Protein AF-A0A812YM47-F1 (afdb_monomer_lite)

Radius of gyration: 34.19 Å; chains: 1; bounding box: 77×92×84 Å

Foldseek 3Di:
DQPPDPVLVVCLLVVQDPPDQQSSLLSLLVSLVLVLLLSVLLVVLLPDFPDPPVCVVVCVVPPDPCVRRVSVVCSVVVVVSLVVLLVVLLVLLVVLLVLCVVFQQQDPDDPVRPADSGDPVSLVVNCVSLVSSLVSLVVSLVVLCSRQLVVLLVVLVVVCVVVVHDDDSVVSSVVSVVVSCPPPVNVVSVVLSVLSVVCVVRVVSVSSNVSNCSVCVSDPVSVLLVCLLCVCVVVLVVLVVVLLVVLLVLLVVCVVPVVVFQPPQNPPHSVSVSVQLVVQCVVVPLCSVVVRGDDDDPPDPCVVVVVCSSVVSSCPNRVPSVVVSVVSSVVSVVVSVVVVVVSVVQVVQAASQQREGPVLQVVLCVVVVHPPRRVCCCVPFVPSVVVSVLSSVLVPDDLVPDDPVSNVVNVCVVVSGSVVGNHNDGPSNVVVVVVQPPVNVVVVVVVVVVVLVVVCVVVVDDPVVSCVVVPPDDD

Structure (mmCIF, N/CA/C/O backbone):
data_AF-A0A812YM47-F1
#
_entry.id   AF-A0A812YM47-F1
#
loop_
_atom_site.group_PDB
_atom_site.id
_atom_site.type_symbol
_atom_site.label_atom_id
_atom_site.label_alt_id
_atom_site.label_comp_id
_atom_site.label_asym_id
_atom_site.label_entity_id
_atom_site.label_seq_id
_atom_site.pdbx_PDB_ins_code
_atom_site.Cartn_x
_atom_site.Cartn_y
_atom_site.Cartn_z
_atom_site.occupancy
_atom_site.B_iso_or_equiv
_atom_site.auth_seq_id
_atom_site.auth_comp_id
_atom_site.auth_asym_id
_atom_site.auth_atom_id
_atom_site.pdbx_PDB_model_num
ATOM 1 N N . MET A 1 1 ? -12.894 -11.615 29.130 1.00 33.75 1 MET A N 1
ATOM 2 C CA . MET A 1 1 ? -11.695 -10.814 28.803 1.00 33.75 1 MET A CA 1
ATOM 3 C C . MET A 1 1 ? -11.495 -10.904 27.299 1.00 33.75 1 MET A C 1
ATOM 5 O O . MET A 1 1 ? -11.419 -12.009 26.775 1.00 33.75 1 MET A O 1
ATOM 9 N N . TRP A 1 2 ? -11.572 -9.778 26.599 1.00 43.03 2 TRP A N 1
ATOM 10 C CA . TRP A 1 2 ? -11.542 -9.725 25.139 1.00 43.03 2 TRP A CA 1
ATOM 11 C C . TRP A 1 2 ? -10.104 -9.729 24.642 1.00 43.03 2 TRP A C 1
ATOM 13 O O . TRP A 1 2 ? -9.325 -8.857 25.022 1.00 43.03 2 TRP A O 1
ATOM 23 N N . TYR A 1 3 ? -9.753 -10.699 23.804 1.00 49.94 3 TYR A N 1
ATOM 24 C CA . TYR A 1 3 ? -8.438 -10.777 23.177 1.00 49.94 3 TYR A CA 1
ATOM 25 C C . TYR A 1 3 ? -8.396 -9.840 21.965 1.00 49.94 3 TYR A C 1
ATOM 27 O O . TYR A 1 3 ? -8.427 -10.284 20.826 1.00 49.94 3 TYR A O 1
ATOM 35 N N . VAL A 1 4 ? -8.373 -8.526 22.200 1.00 58.44 4 VAL A N 1
ATOM 36 C CA . VAL A 1 4 ? -8.002 -7.562 21.151 1.00 58.44 4 VAL A CA 1
ATOM 37 C C . VAL A 1 4 ? -6.534 -7.213 21.358 1.00 58.44 4 VAL A C 1
ATOM 39 O O . VAL A 1 4 ? -6.182 -6.487 22.293 1.00 58.44 4 VAL A O 1
ATOM 42 N N . TYR A 1 5 ? -5.673 -7.784 20.516 1.00 62.41 5 TYR A N 1
ATOM 43 C CA . TYR A 1 5 ? -4.225 -7.592 20.581 1.00 62.41 5 TYR A CA 1
ATOM 44 C C . TYR A 1 5 ? -3.813 -6.142 20.303 1.00 62.41 5 TYR A C 1
ATOM 46 O O . TYR A 1 5 ? -4.533 -5.374 19.665 1.00 62.41 5 TYR A O 1
ATOM 54 N N . GLY A 1 6 ? -2.607 -5.782 20.755 1.00 64.94 6 GLY A N 1
ATOM 55 C CA . GLY A 1 6 ? -2.022 -4.458 20.524 1.00 64.94 6 GLY A CA 1
ATOM 56 C C . GLY A 1 6 ? -1.904 -4.091 19.042 1.00 64.94 6 GLY A C 1
ATOM 57 O O . GLY A 1 6 ? -2.090 -2.934 18.697 1.00 64.94 6 GLY A O 1
ATOM 58 N N . GLU A 1 7 ? -1.687 -5.068 18.160 1.00 67.25 7 GLU A N 1
ATOM 59 C CA . GLU A 1 7 ? -1.593 -4.838 16.712 1.00 67.25 7 GLU A CA 1
ATOM 60 C C . GLU A 1 7 ? -2.944 -4.439 16.093 1.00 67.25 7 GLU A C 1
ATOM 62 O O . GLU A 1 7 ? -3.002 -3.495 15.314 1.00 67.25 7 GLU A O 1
ATOM 67 N N . ALA A 1 8 ? -4.052 -5.062 16.514 1.00 74.56 8 ALA A N 1
ATOM 68 C CA . ALA A 1 8 ? -5.398 -4.666 16.087 1.00 74.56 8 ALA A CA 1
ATOM 69 C C . ALA A 1 8 ? -5.762 -3.258 16.587 1.00 74.56 8 ALA A C 1
ATOM 71 O O . ALA A 1 8 ? -6.348 -2.460 15.858 1.00 74.56 8 ALA A O 1
ATOM 72 N N . LYS A 1 9 ? -5.356 -2.929 17.820 1.00 84.75 9 LYS A N 1
ATOM 73 C CA . LYS A 1 9 ? -5.489 -1.578 18.382 1.00 84.75 9 LYS A CA 1
ATOM 74 C C . LYS A 1 9 ? -4.686 -0.549 17.590 1.00 84.75 9 LYS A C 1
ATOM 76 O O . LYS A 1 9 ? -5.211 0.518 17.291 1.00 84.75 9 LYS A O 1
ATOM 81 N N . GLN A 1 10 ? -3.450 -0.877 17.225 1.00 82.56 10 GLN A N 1
ATOM 82 C CA . GLN A 1 10 ? -2.602 -0.001 16.424 1.00 82.56 10 GLN A CA 1
ATOM 83 C C . GLN A 1 10 ? -3.177 0.196 15.018 1.00 82.56 10 GLN A C 1
ATOM 85 O O . GLN A 1 10 ? -3.274 1.323 14.550 1.00 82.56 10 GLN A O 1
ATOM 90 N N . ASN A 1 11 ? -3.683 -0.872 14.400 1.00 83.38 11 ASN A N 1
ATOM 91 C CA . ASN A 1 11 ? -4.332 -0.804 13.095 1.00 83.38 11 ASN A CA 1
ATOM 92 C C . ASN A 1 11 ? -5.559 0.130 13.092 1.00 83.38 11 ASN A C 1
ATOM 94 O O . ASN A 1 11 ? -5.781 0.843 12.115 1.00 83.38 11 ASN A O 1
ATOM 98 N N . ILE A 1 12 ? -6.336 0.180 14.186 1.00 87.62 12 ILE A N 1
ATOM 99 C CA . ILE A 1 12 ? -7.405 1.183 14.339 1.00 87.62 12 ILE A CA 1
ATOM 100 C C . ILE A 1 12 ? -6.822 2.598 14.284 1.00 87.62 12 ILE A C 1
ATOM 102 O O . ILE A 1 12 ? -7.340 3.441 13.556 1.00 87.62 12 ILE A O 1
ATOM 106 N N . LEU A 1 13 ? -5.755 2.869 15.035 1.00 87.00 13 LEU A N 1
ATOM 107 C CA . LEU A 1 13 ? -5.149 4.203 15.087 1.00 87.00 13 LEU A CA 1
ATOM 108 C C . LEU A 1 13 ? -4.572 4.636 13.734 1.00 87.00 13 LEU A C 1
ATOM 110 O O . LEU A 1 13 ? -4.703 5.802 13.369 1.00 87.00 13 LEU A O 1
ATOM 114 N N . ASP A 1 14 ? -3.990 3.700 12.987 1.00 83.88 14 ASP A N 1
ATOM 115 C CA . ASP A 1 14 ? -3.359 3.978 11.697 1.00 83.88 14 ASP A CA 1
ATOM 116 C C . ASP A 1 14 ? -4.397 4.132 10.565 1.00 83.88 14 ASP A C 1
ATOM 118 O O . ASP A 1 14 ? -4.209 4.930 9.643 1.00 83.88 14 ASP A O 1
ATOM 122 N N . THR A 1 15 ? -5.514 3.398 10.638 1.00 86.12 15 THR A N 1
ATOM 123 C CA . THR A 1 15 ? -6.533 3.354 9.572 1.00 86.12 15 THR A CA 1
ATOM 124 C C . THR A 1 15 ? -7.609 4.428 9.719 1.00 86.12 15 THR A C 1
ATOM 126 O O . THR A 1 15 ? -8.156 4.893 8.715 1.00 86.12 15 THR A O 1
ATOM 129 N N . VAL A 1 16 ? -7.947 4.826 10.949 1.00 88.25 16 VAL A N 1
ATOM 130 C CA . VAL A 1 16 ? -9.028 5.787 11.188 1.00 88.25 16 VAL A CA 1
ATOM 131 C C . VAL A 1 16 ? -8.685 7.146 10.545 1.00 88.25 16 VAL A C 1
ATOM 133 O O . VAL A 1 16 ? -7.610 7.700 10.790 1.00 88.25 16 VAL A O 1
ATOM 136 N N . PRO A 1 17 ? -9.577 7.710 9.708 1.00 88.00 17 PRO A N 1
ATOM 137 C CA . PRO A 1 17 ? -9.348 9.006 9.082 1.00 88.00 17 PRO A CA 1
ATOM 138 C C . PRO A 1 17 ? -9.452 10.142 10.107 1.00 88.00 17 PRO A C 1
ATOM 140 O O . PRO A 1 17 ? -10.310 10.122 10.988 1.00 88.00 17 PRO A O 1
ATOM 143 N N . PHE A 1 18 ? -8.619 11.168 9.939 1.00 83.56 18 PHE A N 1
ATOM 144 C CA . PHE A 1 18 ? -8.583 12.368 10.788 1.00 83.56 18 PHE A CA 1
ATOM 145 C C . PHE A 1 18 ? -9.131 13.623 10.080 1.00 83.56 18 PHE A C 1
ATOM 147 O O . PHE A 1 18 ? -9.047 14.725 10.606 1.00 83.56 18 PHE A O 1
ATOM 154 N N . SER A 1 19 ? -9.722 13.474 8.888 1.00 82.12 19 SER A N 1
ATOM 155 C CA . SER A 1 19 ? -10.209 14.601 8.077 1.00 82.12 19 SER A CA 1
ATOM 156 C C . SER A 1 19 ? -11.398 15.344 8.689 1.00 82.12 19 SER A C 1
ATOM 158 O O . SER A 1 19 ? -11.536 16.548 8.491 1.00 82.12 19 SER A O 1
ATOM 160 N N . SER A 1 20 ? -12.277 14.643 9.412 1.00 89.12 20 SER A N 1
ATOM 161 C CA . SER A 1 20 ? -13.366 15.267 10.167 1.00 89.12 20 SER A CA 1
ATOM 162 C C . SER A 1 20 ? -13.762 14.432 11.392 1.00 89.12 20 SER A C 1
ATOM 164 O O . SER A 1 20 ? -13.703 13.197 11.324 1.00 89.12 20 SER A O 1
ATOM 166 N N . PRO A 1 21 ? -14.215 15.072 12.488 1.00 90.19 21 PRO A N 1
ATOM 167 C CA . PRO A 1 21 ? -14.598 14.374 13.717 1.00 90.19 21 PRO A CA 1
ATOM 168 C C . PRO A 1 21 ? -15.726 13.349 13.530 1.00 90.19 21 PRO A C 1
ATOM 170 O O . PRO A 1 21 ? -15.647 12.234 14.042 1.00 90.19 21 PRO A O 1
ATOM 173 N N . ASP A 1 22 ? -16.760 13.684 12.752 1.00 90.44 22 ASP A N 1
ATOM 174 C CA . ASP A 1 22 ? -17.890 12.780 12.506 1.00 90.44 22 ASP A CA 1
ATOM 175 C C . ASP A 1 22 ? -17.479 11.531 11.721 1.00 90.44 22 ASP A C 1
ATOM 177 O O . ASP A 1 22 ? -17.900 10.416 12.045 1.00 90.44 22 ASP A O 1
ATOM 181 N N . ILE A 1 23 ? -16.641 11.700 10.690 1.00 91.69 23 ILE A N 1
ATOM 182 C CA . ILE A 1 23 ? -16.130 10.574 9.902 1.00 91.69 23 ILE A CA 1
ATOM 183 C C . ILE A 1 23 ? -15.219 9.713 10.784 1.00 91.69 23 ILE A C 1
ATOM 185 O O . ILE A 1 23 ? -15.388 8.493 10.794 1.00 91.69 23 ILE A O 1
ATOM 189 N N . LYS A 1 24 ? -14.330 10.329 11.579 1.00 92.25 24 LYS A N 1
ATOM 190 C CA . LYS A 1 24 ? -13.459 9.645 12.552 1.00 92.25 24 LYS A CA 1
ATOM 191 C C . LYS A 1 24 ? -14.273 8.743 13.485 1.00 92.25 24 LYS A C 1
ATOM 193 O O . LYS A 1 24 ? -13.994 7.549 13.589 1.00 92.25 24 LYS A O 1
ATOM 198 N N . ALA A 1 25 ? -15.339 9.280 14.081 1.00 92.56 25 ALA A N 1
ATOM 199 C CA . ALA A 1 25 ? -16.206 8.552 15.004 1.00 92.56 25 ALA A CA 1
ATOM 200 C C . ALA A 1 25 ? -16.955 7.384 14.332 1.00 92.56 25 ALA A C 1
ATOM 202 O O . ALA A 1 25 ? -16.961 6.269 14.858 1.00 92.56 25 ALA A O 1
ATOM 203 N N . ARG A 1 26 ? -17.548 7.600 13.148 1.00 92.56 26 ARG A N 1
ATOM 204 C CA . ARG A 1 26 ? -18.249 6.535 12.401 1.00 92.56 26 ARG A CA 1
ATOM 205 C C . ARG A 1 26 ? -17.307 5.406 11.989 1.00 92.56 26 ARG A C 1
ATOM 207 O O . ARG A 1 26 ? -17.658 4.236 12.137 1.00 92.56 26 ARG A O 1
ATOM 214 N N . TYR A 1 27 ? -16.115 5.744 11.496 1.00 92.88 27 TYR A N 1
ATOM 215 C CA . TYR A 1 27 ? -15.106 4.753 11.119 1.00 92.88 27 TYR A CA 1
ATOM 216 C C . TYR A 1 27 ? -14.600 3.969 12.328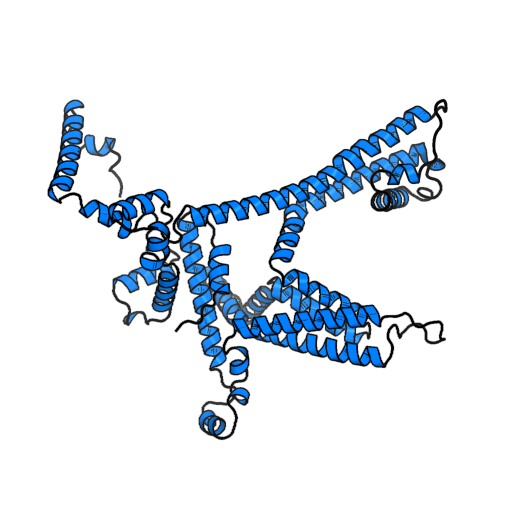 1.00 92.88 27 TYR A C 1
ATOM 218 O O . TYR A 1 27 ? -14.505 2.747 12.251 1.00 92.88 27 TYR A O 1
ATOM 226 N N . PHE A 1 28 ? -14.346 4.639 13.454 1.00 93.94 28 PHE A N 1
ATOM 227 C CA . PHE A 1 28 ? -13.941 3.977 14.692 1.00 93.94 28 PHE A CA 1
ATOM 228 C C . PHE A 1 28 ? -14.983 2.951 15.168 1.00 93.94 28 PHE A C 1
ATOM 230 O O . PHE A 1 28 ? -14.627 1.806 15.450 1.00 93.94 28 PHE A O 1
ATOM 237 N N . ILE A 1 29 ? -16.271 3.322 15.192 1.00 93.44 29 ILE A N 1
ATOM 238 C CA . ILE A 1 29 ? -17.364 2.409 15.569 1.00 93.44 29 ILE A CA 1
ATOM 239 C C . ILE A 1 29 ? -17.417 1.212 14.618 1.00 93.44 29 ILE A C 1
ATOM 241 O O . ILE A 1 29 ? -17.482 0.072 15.076 1.00 93.44 29 ILE A O 1
ATOM 245 N N . ARG A 1 30 ? -17.349 1.457 13.304 1.00 91.50 30 ARG A N 1
ATOM 246 C CA . ARG A 1 30 ? -17.363 0.394 12.294 1.00 91.50 30 ARG A CA 1
ATOM 247 C C . ARG A 1 30 ? -16.214 -0.593 12.497 1.00 91.50 30 ARG A C 1
ATOM 249 O O . ARG A 1 30 ? -16.465 -1.788 12.585 1.00 91.50 30 ARG A O 1
ATOM 256 N N . MET A 1 31 ? -14.986 -0.098 12.661 1.00 90.50 31 MET A N 1
ATOM 257 C CA . MET A 1 31 ? -13.822 -0.954 12.916 1.00 90.50 31 MET A CA 1
ATOM 258 C C . MET A 1 31 ? -13.974 -1.768 14.204 1.00 90.50 31 MET A C 1
ATOM 260 O O . MET A 1 31 ? -13.592 -2.934 14.239 1.00 90.50 31 MET A O 1
ATOM 264 N N . CYS A 1 32 ? -14.561 -1.189 15.255 1.00 91.62 32 CYS A N 1
ATOM 265 C CA . CYS A 1 32 ? -14.835 -1.915 16.492 1.00 91.62 32 CYS A CA 1
ATOM 266 C C . CYS A 1 32 ? -15.869 -3.035 16.282 1.00 91.62 32 CYS A C 1
ATOM 268 O O . CYS A 1 32 ? -15.673 -4.139 16.782 1.00 91.62 32 CYS A O 1
ATOM 270 N N . ILE A 1 33 ? -16.943 -2.790 15.527 1.00 89.56 33 ILE A N 1
ATOM 271 C CA . ILE A 1 33 ? -17.948 -3.817 15.200 1.00 89.56 33 ILE A CA 1
ATOM 272 C C . ILE A 1 33 ? -17.321 -4.950 14.377 1.00 89.56 33 ILE A C 1
ATOM 274 O O . ILE A 1 33 ? -17.563 -6.123 14.666 1.00 89.56 33 ILE A O 1
ATOM 278 N N . ASP A 1 34 ? -16.494 -4.613 13.389 1.00 86.75 34 ASP A N 1
ATOM 279 C CA . ASP A 1 34 ? -15.829 -5.598 12.534 1.00 86.75 34 ASP A CA 1
ATOM 280 C C . ASP A 1 34 ? -14.853 -6.466 13.352 1.00 86.75 34 ASP A C 1
ATOM 282 O O . ASP A 1 34 ? -14.906 -7.696 13.279 1.00 86.75 34 ASP A O 1
ATOM 286 N N . LEU A 1 35 ? -14.063 -5.853 14.241 1.00 86.12 35 LEU A N 1
ATOM 287 C CA . LEU A 1 35 ? -13.191 -6.571 15.182 1.00 86.12 35 LEU A CA 1
ATOM 288 C C . LEU A 1 35 ? -13.968 -7.431 16.183 1.00 86.12 35 LEU A C 1
ATOM 290 O O . LEU A 1 35 ? -13.517 -8.517 16.551 1.00 86.12 35 LEU A O 1
ATOM 294 N N . HIS A 1 36 ? -15.131 -6.969 16.644 1.00 87.81 36 HIS A N 1
ATOM 295 C CA . HIS A 1 36 ? -15.992 -7.763 17.516 1.00 87.81 36 HIS A CA 1
ATOM 296 C C . HIS A 1 36 ? -16.488 -9.025 16.797 1.00 87.81 36 HIS A C 1
ATOM 298 O O . HIS A 1 36 ? -16.415 -10.118 17.363 1.00 87.81 36 HIS A O 1
ATOM 304 N N . ARG A 1 37 ? -16.946 -8.896 15.542 1.00 85.62 37 ARG A N 1
ATOM 305 C CA . ARG A 1 37 ? -17.384 -10.034 14.715 1.00 85.62 37 ARG A CA 1
ATOM 306 C C . ARG A 1 37 ? -16.259 -11.035 14.497 1.00 85.62 37 ARG A C 1
ATOM 308 O O . ARG A 1 37 ? -16.477 -12.230 14.684 1.00 85.62 37 ARG A O 1
ATOM 315 N N . GLU A 1 38 ? -15.069 -10.548 14.160 1.00 82.12 38 GLU A N 1
ATOM 316 C CA . GLU A 1 38 ? -13.877 -11.379 14.007 1.00 82.12 38 GLU A CA 1
ATOM 317 C C . GLU A 1 38 ? -13.564 -12.125 15.313 1.00 82.12 38 GLU A C 1
ATOM 319 O O . GLU A 1 38 ? -13.495 -13.354 15.324 1.00 82.12 38 GLU A O 1
ATOM 324 N N . SER A 1 39 ? -13.502 -11.412 16.444 1.00 82.94 39 SER A N 1
ATOM 325 C CA . SER A 1 39 ? -13.232 -12.005 17.761 1.00 82.94 39 SER A CA 1
ATOM 326 C C . SER A 1 39 ? -14.275 -13.051 18.172 1.00 82.94 39 SER A C 1
ATOM 328 O O . SER A 1 39 ? -13.922 -14.091 18.735 1.00 82.94 39 SER A O 1
ATOM 330 N N . LYS A 1 40 ? -15.561 -12.807 17.891 1.00 82.56 40 LYS A N 1
ATOM 331 C CA . LYS A 1 40 ? -16.646 -13.758 18.168 1.00 82.56 40 LYS A CA 1
ATOM 332 C C . LYS A 1 40 ? -16.488 -15.029 17.337 1.00 82.56 40 LYS A C 1
ATOM 334 O O . LYS A 1 40 ? -16.513 -16.124 17.891 1.00 82.56 40 LYS A O 1
ATOM 339 N N . LEU A 1 41 ? -16.229 -14.883 16.042 1.00 79.94 41 LEU A N 1
ATOM 340 C CA . LEU A 1 41 ? -16.028 -16.015 15.149 1.00 79.94 41 LEU A CA 1
ATOM 341 C C . LEU A 1 41 ? -14.805 -16.851 15.546 1.00 79.94 41 LEU A C 1
ATOM 343 O O . LEU A 1 41 ? -14.877 -18.076 15.555 1.00 79.94 41 LEU A O 1
ATOM 347 N N . ILE A 1 42 ? -13.697 -16.211 15.927 1.00 76.88 42 ILE A N 1
ATOM 348 C CA . ILE A 1 42 ? -12.502 -16.907 16.423 1.00 76.88 42 ILE A CA 1
ATOM 349 C C . ILE A 1 42 ? -12.839 -17.738 17.666 1.00 76.88 42 ILE A C 1
ATOM 351 O O . ILE A 1 42 ? -12.448 -18.905 17.750 1.00 76.88 42 ILE A O 1
ATOM 355 N N . LYS A 1 43 ? -13.599 -17.178 18.619 1.00 78.56 43 LYS A N 1
ATOM 356 C CA . LYS A 1 43 ? -14.059 -17.919 19.806 1.00 78.56 43 LYS A CA 1
ATOM 357 C C . LYS A 1 43 ? -14.913 -19.124 19.404 1.00 78.56 43 LYS A C 1
ATOM 359 O O . LYS A 1 43 ? -14.670 -20.218 19.915 1.00 78.56 43 LYS A O 1
ATOM 364 N N . ASP A 1 44 ? -15.860 -18.950 18.489 1.00 78.25 44 ASP A N 1
ATOM 365 C CA . ASP A 1 44 ? -16.751 -20.023 18.038 1.00 78.25 44 ASP A CA 1
ATOM 366 C C . ASP A 1 44 ? -15.978 -21.130 17.301 1.00 78.25 44 ASP A C 1
ATOM 368 O O . ASP A 1 44 ? -16.114 -22.310 17.632 1.00 78.25 44 ASP A O 1
ATOM 372 N N . LEU A 1 45 ? -15.070 -20.761 16.391 1.00 76.06 45 LEU A N 1
ATOM 373 C CA . LEU A 1 45 ? -14.180 -21.688 15.683 1.00 76.06 45 LEU A CA 1
ATOM 374 C C . LEU A 1 45 ? -13.229 -22.424 16.636 1.00 76.06 45 LEU A C 1
ATOM 376 O O . LEU A 1 45 ? -12.991 -23.616 16.467 1.00 76.06 45 LEU A O 1
ATOM 380 N N . SER A 1 46 ? -12.711 -21.755 17.671 1.00 74.56 46 SER A N 1
ATOM 381 C CA . SER A 1 46 ? -11.839 -22.391 18.671 1.00 74.56 46 SER A CA 1
ATOM 382 C C . SER A 1 46 ? -12.565 -23.455 19.506 1.00 74.56 46 SER A C 1
ATOM 384 O O . SER A 1 46 ? -11.945 -24.404 19.988 1.00 74.56 46 SER A O 1
ATOM 386 N N . ARG A 1 47 ? -13.887 -23.310 19.669 1.00 75.31 47 ARG A N 1
ATOM 387 C CA . ARG A 1 47 ? -14.756 -24.247 20.396 1.00 75.31 47 ARG A CA 1
ATOM 388 C C . ARG A 1 47 ? -15.314 -25.350 19.499 1.00 75.31 47 ARG A C 1
ATOM 390 O O . ARG A 1 47 ? -15.821 -26.342 20.026 1.00 75.31 47 ARG A O 1
ATOM 397 N N . PHE A 1 48 ? -15.214 -25.193 18.179 1.00 76.81 48 PHE A N 1
ATOM 398 C CA . PHE A 1 48 ? -15.708 -26.156 17.207 1.00 76.81 48 PHE A CA 1
ATOM 399 C C . PHE A 1 48 ? -15.003 -27.510 17.368 1.00 76.81 48 PHE A C 1
ATOM 401 O O . PHE A 1 48 ? -13.775 -27.615 17.321 1.00 76.81 48 PHE A O 1
ATOM 408 N N . SER A 1 49 ? -15.805 -28.559 17.552 1.00 73.56 49 SER A N 1
ATOM 409 C CA . SER A 1 49 ? -15.350 -29.943 17.657 1.00 73.56 49 SER A CA 1
ATOM 410 C C . SER A 1 49 ? -15.781 -30.716 16.419 1.00 73.56 49 SER A C 1
ATOM 412 O O . SER A 1 49 ? -16.945 -30.669 16.033 1.00 73.56 49 SER A O 1
ATOM 414 N N . VAL A 1 50 ? -14.859 -31.481 15.834 1.00 73.75 50 VAL A N 1
ATOM 415 C CA . VAL A 1 50 ? -15.137 -32.344 14.668 1.00 73.75 50 VAL A CA 1
ATOM 416 C C . VAL A 1 50 ? -15.992 -33.557 15.063 1.00 73.75 50 VAL A C 1
ATOM 418 O O . VAL A 1 50 ? -16.661 -34.165 14.230 1.00 73.75 50 VAL A O 1
ATOM 421 N N . VAL A 1 51 ? -15.997 -33.913 16.351 1.00 74.88 51 VAL A N 1
ATOM 422 C CA . VAL A 1 51 ? -16.756 -35.052 16.880 1.00 74.88 51 VAL A CA 1
ATOM 423 C C . VAL A 1 51 ? -18.223 -34.657 17.118 1.00 74.88 51 VAL A C 1
ATOM 425 O O . VAL A 1 51 ? -18.455 -33.659 17.806 1.00 74.88 51 VAL A O 1
ATOM 428 N N . PRO A 1 52 ? -19.208 -35.452 16.643 1.00 74.75 52 PRO A N 1
ATOM 429 C CA . PRO A 1 52 ? -20.630 -35.224 16.910 1.00 74.75 52 PRO A CA 1
ATOM 430 C C . PRO A 1 52 ? -20.933 -35.135 18.410 1.00 74.75 52 PRO A C 1
ATOM 432 O O . PRO A 1 52 ? -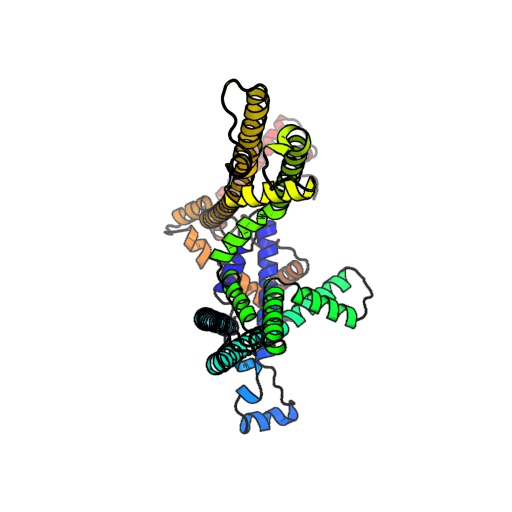20.394 -35.917 19.195 1.00 74.75 52 PRO A O 1
ATOM 435 N N . GLU A 1 53 ? -21.862 -34.262 18.815 1.00 72.31 53 GLU A N 1
ATOM 436 C CA . GLU A 1 53 ? -22.175 -33.990 20.233 1.00 72.31 53 GLU A CA 1
ATOM 437 C C . GLU A 1 53 ? -22.464 -35.251 21.065 1.00 72.31 53 GLU A C 1
ATOM 439 O O . GLU A 1 53 ? -22.082 -35.341 22.232 1.00 72.31 53 GLU A O 1
ATOM 444 N N . ARG A 1 54 ? -23.068 -36.274 20.445 1.00 73.50 54 ARG A N 1
ATOM 445 C CA . ARG A 1 54 ? -23.380 -37.563 21.086 1.00 73.50 54 ARG A CA 1
ATOM 446 C C . ARG A 1 54 ? -22.137 -38.322 21.562 1.00 73.50 54 ARG A C 1
ATOM 448 O O . ARG A 1 54 ? -22.207 -39.042 22.552 1.00 73.50 54 ARG A O 1
ATOM 455 N N . LEU A 1 55 ? -21.011 -38.163 20.868 1.00 75.69 55 LEU A N 1
ATOM 456 C CA . LEU A 1 55 ? -19.742 -38.833 21.165 1.00 75.69 55 LEU A CA 1
ATOM 457 C C . LEU A 1 55 ? -18.742 -37.911 21.874 1.00 75.69 55 LEU A C 1
ATOM 459 O O . LEU A 1 55 ? -17.691 -38.381 22.306 1.00 75.69 55 LEU A O 1
ATOM 463 N N . LEU A 1 56 ? -19.072 -36.627 22.053 1.00 74.25 56 LEU A N 1
ATOM 464 C CA . LEU A 1 56 ? -18.180 -35.620 22.630 1.00 74.25 56 LEU A CA 1
ATOM 465 C C . LEU A 1 56 ? -17.672 -36.022 24.024 1.00 74.25 56 LEU A C 1
ATOM 467 O O . LEU A 1 56 ? -16.481 -35.921 24.298 1.00 74.25 56 LEU A O 1
ATOM 471 N N . LYS A 1 57 ? -18.553 -36.559 24.880 1.00 74.12 57 LYS A N 1
ATOM 472 C CA . LYS A 1 57 ? -18.198 -37.012 26.240 1.00 74.12 57 LYS A CA 1
ATOM 473 C C . LYS A 1 57 ? -17.253 -38.220 26.251 1.00 74.12 57 LYS A C 1
ATOM 475 O O . LYS A 1 57 ? -16.472 -38.377 27.183 1.00 74.12 57 LYS A O 1
ATOM 480 N N . VAL A 1 58 ? -17.328 -39.079 25.233 1.00 73.69 58 VAL A N 1
ATOM 481 C CA . VAL A 1 58 ? -16.441 -40.246 25.082 1.00 73.69 58 VAL A CA 1
ATOM 482 C C . VAL A 1 58 ? -15.099 -39.811 24.495 1.00 73.69 58 VAL A C 1
ATOM 484 O O . VAL A 1 58 ? -14.051 -40.239 24.971 1.00 73.69 58 VAL A O 1
ATOM 487 N N . ALA A 1 59 ? -15.125 -38.906 23.513 1.00 69.62 59 ALA A N 1
ATOM 488 C CA . ALA A 1 59 ? -13.930 -38.323 22.918 1.00 69.62 59 ALA A CA 1
ATOM 489 C C . ALA A 1 59 ? -13.110 -37.529 23.944 1.00 69.62 59 ALA A C 1
ATOM 491 O O . ALA A 1 59 ? -11.923 -37.786 24.069 1.00 69.62 59 ALA A O 1
ATOM 492 N N . GLN A 1 60 ? -13.733 -36.675 24.763 1.00 74.19 60 GLN A N 1
ATOM 493 C CA . GLN A 1 60 ? -13.048 -35.926 25.832 1.00 74.19 60 GLN A CA 1
ATOM 494 C C . GLN A 1 60 ? -12.310 -36.821 26.839 1.00 74.19 60 GLN A C 1
ATOM 496 O O . GLN A 1 60 ? -11.366 -36.380 27.485 1.00 74.19 60 GLN A O 1
ATOM 501 N N . ARG A 1 61 ? -12.742 -38.079 26.994 1.00 78.12 61 ARG A N 1
ATOM 502 C CA . ARG A 1 61 ? -12.148 -39.024 27.944 1.00 78.12 61 ARG A CA 1
ATOM 503 C C . ARG A 1 61 ? -10.976 -39.815 27.359 1.00 78.12 61 ARG A C 1
ATOM 505 O O . ARG A 1 61 ? -10.095 -40.215 28.112 1.00 78.12 61 ARG A O 1
ATOM 512 N N . ASN A 1 62 ? -10.971 -40.038 26.043 1.00 78.69 62 ASN A N 1
ATOM 513 C CA . ASN A 1 62 ? -10.033 -40.945 25.370 1.00 78.69 62 ASN A CA 1
ATOM 514 C C . ASN A 1 62 ? -9.096 -40.245 24.372 1.00 78.69 62 ASN A C 1
ATOM 516 O O . ASN A 1 62 ? -8.118 -40.847 23.935 1.00 78.69 62 ASN A O 1
ATOM 520 N N . ILE A 1 63 ? -9.403 -39.010 23.973 1.00 79.06 63 ILE A N 1
ATOM 521 C CA . ILE A 1 63 ? -8.719 -38.284 22.905 1.00 79.06 63 ILE A CA 1
ATOM 522 C C . ILE A 1 63 ? -8.193 -36.951 23.456 1.00 79.06 63 ILE A C 1
ATOM 524 O O . ILE A 1 63 ? -8.976 -36.186 24.018 1.00 79.06 63 ILE A O 1
ATOM 528 N N . PRO A 1 64 ? -6.901 -36.629 23.257 1.00 76.38 64 PRO A N 1
ATOM 529 C CA . PRO A 1 64 ? -6.356 -35.318 23.595 1.00 76.38 64 PRO A CA 1
ATOM 530 C C . PRO A 1 64 ? -7.122 -34.158 22.936 1.00 76.38 64 PRO A C 1
ATOM 532 O O . PRO A 1 64 ? -7.594 -34.278 21.802 1.00 76.38 64 PRO A O 1
ATOM 535 N N . ASP A 1 65 ? -7.181 -33.008 23.614 1.00 68.75 65 ASP A N 1
ATOM 536 C CA . ASP A 1 65 ? -7.947 -31.824 23.184 1.00 68.75 65 ASP A CA 1
ATOM 537 C C . ASP A 1 65 ? -7.671 -31.378 21.744 1.00 68.75 65 ASP A C 1
ATOM 539 O O . ASP A 1 65 ? -8.589 -31.041 20.995 1.00 68.75 65 ASP A O 1
ATOM 543 N N . TRP A 1 66 ? -6.417 -31.475 21.310 1.00 66.62 66 TRP A N 1
ATOM 544 C CA . TRP A 1 66 ? -5.993 -31.068 19.975 1.00 66.62 66 TRP A CA 1
ATOM 545 C C . TRP A 1 66 ? -6.573 -31.902 18.827 1.00 66.62 66 TRP A C 1
ATOM 547 O O . TRP A 1 66 ? -6.670 -31.412 17.704 1.00 66.62 66 TRP A O 1
ATOM 557 N N . MET A 1 67 ? -6.944 -33.157 19.078 1.00 71.44 67 MET A N 1
ATOM 558 C CA . MET A 1 67 ? -7.361 -34.077 18.018 1.00 71.44 67 MET A CA 1
ATOM 559 C C . MET A 1 67 ? -8.869 -33.999 17.746 1.00 71.44 67 MET A C 1
ATOM 561 O O . MET A 1 67 ? -9.301 -34.252 16.625 1.00 71.44 67 MET A O 1
ATOM 565 N N . HIS A 1 68 ? -9.676 -33.600 18.735 1.00 75.12 68 HIS A N 1
ATOM 566 C CA . HIS A 1 68 ? -11.109 -33.359 18.533 1.00 75.12 68 HIS A CA 1
ATOM 567 C C . HIS A 1 68 ? -11.442 -31.880 18.269 1.00 75.12 68 HIS A C 1
ATOM 569 O O . HIS A 1 68 ? -12.467 -31.599 17.645 1.00 75.12 68 HIS A O 1
ATOM 575 N N . ARG A 1 69 ? -10.561 -30.947 18.665 1.00 75.38 69 ARG A N 1
ATOM 576 C CA . ARG A 1 69 ? -10.635 -29.508 18.353 1.00 75.38 69 ARG A CA 1
ATOM 577 C C . ARG A 1 69 ? -9.387 -29.055 17.581 1.00 75.38 69 ARG A C 1
ATOM 579 O O . ARG A 1 69 ? -8.497 -28.426 18.156 1.00 75.38 69 ARG A O 1
ATOM 586 N N . PRO A 1 70 ? -9.308 -29.333 16.268 1.00 70.75 70 PRO A N 1
ATOM 587 C CA . PRO A 1 70 ? -8.112 -29.040 15.475 1.00 70.75 70 PRO A CA 1
ATOM 588 C C . PRO A 1 70 ? -7.794 -27.540 15.424 1.00 70.75 70 PRO A C 1
ATOM 590 O O . PRO A 1 70 ? -6.630 -27.143 15.417 1.00 70.75 70 PRO A O 1
ATOM 593 N N . PHE A 1 71 ? -8.822 -26.689 15.455 1.00 72.44 71 PHE A N 1
ATOM 594 C CA . PHE A 1 71 ? -8.657 -25.238 15.439 1.00 72.44 71 PHE A CA 1
ATOM 595 C C . PHE A 1 71 ? -8.206 -24.662 16.783 1.00 72.44 71 PHE A C 1
ATOM 597 O O . PHE A 1 71 ? -7.680 -23.554 16.805 1.00 72.44 71 PHE A O 1
ATOM 604 N N . GLN A 1 72 ? -8.344 -25.393 17.896 1.00 74.81 72 GLN A N 1
ATOM 605 C CA . GLN A 1 72 ? -7.966 -24.881 19.213 1.00 74.81 72 GLN A CA 1
ATOM 606 C C . GLN A 1 72 ? -6.460 -24.608 19.303 1.00 74.81 72 GLN A C 1
ATOM 608 O O . GLN A 1 72 ? -6.080 -23.602 19.884 1.00 74.81 72 GLN A O 1
ATOM 613 N N . ILE A 1 73 ? -5.596 -25.432 18.699 1.00 71.69 73 ILE A N 1
ATOM 614 C CA . ILE A 1 73 ? -4.143 -25.173 18.714 1.00 71.69 73 ILE A CA 1
ATOM 615 C C . ILE A 1 73 ? -3.812 -23.868 17.986 1.00 71.69 73 ILE A C 1
ATOM 617 O O . ILE A 1 73 ? -3.026 -23.063 18.476 1.00 71.69 73 ILE A O 1
ATOM 621 N N . PHE A 1 74 ? -4.398 -23.671 16.805 1.00 67.50 74 PHE A N 1
ATOM 622 C CA . PHE A 1 74 ? -4.058 -22.543 15.942 1.00 67.50 74 PHE A CA 1
ATOM 623 C C . PHE A 1 74 ? -4.710 -21.238 16.403 1.00 67.50 74 PHE A C 1
ATOM 625 O O . PHE A 1 74 ? -4.065 -20.194 16.344 1.00 67.50 74 PHE A O 1
ATOM 632 N N . LEU A 1 75 ? -5.951 -21.305 16.893 1.00 71.00 75 LEU A N 1
ATOM 633 C CA . LEU A 1 75 ? -6.742 -20.147 17.317 1.00 71.00 75 LEU A CA 1
ATOM 634 C C . LEU A 1 75 ? -6.574 -19.790 18.802 1.00 71.00 75 LEU A C 1
ATOM 636 O O . LEU A 1 75 ? -6.997 -18.712 19.215 1.00 71.00 75 LEU A O 1
ATOM 640 N N . CYS A 1 76 ? -5.968 -20.653 19.627 1.00 65.25 76 CYS A N 1
ATOM 641 C CA . CYS A 1 76 ? -5.569 -20.274 20.983 1.00 65.25 76 CYS A CA 1
ATOM 642 C C . CYS A 1 76 ? -4.394 -19.295 20.882 1.00 65.25 76 CYS A C 1
ATOM 644 O O . CYS A 1 76 ? -3.287 -19.694 20.540 1.00 65.25 76 CYS A O 1
ATOM 646 N N . ASP A 1 77 ? -4.644 -18.016 21.148 1.00 67.31 77 ASP A N 1
ATOM 647 C CA . ASP A 1 77 ? -3.766 -16.905 20.764 1.00 67.31 77 ASP A CA 1
ATOM 648 C C . ASP A 1 77 ? -3.555 -16.759 19.237 1.00 67.31 77 ASP A C 1
ATOM 650 O O . ASP A 1 77 ? -2.426 -16.597 18.756 1.00 67.31 77 ASP A O 1
ATOM 654 N N . ASP A 1 78 ? -4.655 -16.819 18.484 1.00 66.94 78 ASP A N 1
ATOM 655 C CA . ASP A 1 78 ? -4.755 -16.658 17.027 1.00 66.94 78 ASP A CA 1
ATOM 656 C C . ASP A 1 78 ? -3.760 -15.651 16.419 1.00 66.94 78 ASP A C 1
ATOM 658 O O . ASP A 1 78 ? -2.944 -16.038 15.583 1.00 66.94 78 ASP A O 1
ATOM 662 N N . ALA A 1 79 ? -3.727 -14.397 16.880 1.00 65.19 79 ALA A N 1
ATOM 663 C CA . ALA A 1 79 ? -2.861 -13.375 16.294 1.00 65.19 79 ALA A CA 1
ATOM 664 C C . ALA A 1 79 ? -1.372 -13.710 16.472 1.00 65.19 79 ALA A C 1
ATOM 666 O O . ALA A 1 79 ? -0.572 -13.571 15.547 1.00 65.19 79 ALA A O 1
ATOM 667 N N . LYS A 1 80 ? -0.972 -14.215 17.648 1.00 72.62 80 LYS A N 1
ATOM 668 C CA . LYS A 1 80 ? 0.427 -14.599 17.896 1.00 72.62 80 LYS A CA 1
ATOM 669 C C . LYS A 1 80 ? 0.816 -15.811 17.064 1.00 72.62 80 LYS A C 1
ATOM 671 O O . LYS A 1 80 ? 1.925 -15.839 16.532 1.00 72.62 80 LYS A O 1
ATOM 676 N N . ASN A 1 81 ? -0.055 -16.812 16.966 1.00 77.00 81 ASN A N 1
ATOM 677 C CA . ASN A 1 81 ? 0.241 -18.034 16.226 1.00 77.00 81 ASN A CA 1
ATOM 678 C C . ASN A 1 81 ? 0.246 -17.797 14.718 1.00 77.00 81 ASN A C 1
ATOM 680 O O . ASN A 1 81 ? 1.173 -18.253 14.054 1.00 77.00 81 ASN A O 1
ATOM 684 N N . MET A 1 82 ? -0.692 -17.010 14.188 1.00 76.69 82 MET A N 1
ATOM 685 C CA . MET A 1 82 ? -0.683 -16.596 12.784 1.00 76.69 82 MET A CA 1
ATOM 686 C C . MET A 1 82 ? 0.578 -15.794 12.448 1.00 76.69 82 MET A C 1
ATOM 688 O O . MET A 1 82 ? 1.234 -16.091 11.451 1.00 76.69 82 MET A O 1
ATOM 692 N N . THR A 1 83 ? 0.994 -14.855 13.304 1.00 78.38 83 THR A N 1
ATOM 693 C CA . THR A 1 83 ? 2.235 -14.088 13.101 1.00 78.38 83 THR A CA 1
ATOM 694 C C . THR A 1 83 ? 3.489 -14.955 13.230 1.00 78.38 83 THR A C 1
ATOM 696 O O . THR A 1 83 ? 4.430 -14.800 12.453 1.00 78.38 83 THR A O 1
ATOM 699 N N . ARG A 1 84 ? 3.529 -15.911 14.167 1.00 84.81 84 ARG A N 1
ATOM 700 C CA . ARG A 1 84 ? 4.626 -16.893 14.261 1.00 84.81 84 ARG A CA 1
ATOM 701 C C . ARG A 1 84 ? 4.724 -17.746 13.005 1.00 84.81 84 ARG A C 1
ATOM 703 O O . ARG A 1 84 ? 5.828 -18.002 12.541 1.00 84.81 84 ARG A O 1
ATOM 710 N N . LEU A 1 85 ? 3.586 -18.160 12.465 1.00 85.25 85 LEU A N 1
ATOM 711 C CA . LEU A 1 85 ? 3.502 -18.996 11.280 1.00 85.25 85 LEU A CA 1
ATOM 712 C C . LEU A 1 85 ? 3.948 -18.219 10.027 1.00 85.25 85 LEU A C 1
ATOM 714 O O . LEU A 1 85 ? 4.745 -18.729 9.246 1.00 85.25 85 LEU A O 1
ATOM 718 N N . LEU A 1 86 ? 3.587 -16.935 9.917 1.00 85.31 86 LEU A N 1
ATOM 719 C CA . LEU A 1 86 ? 4.130 -16.024 8.899 1.00 85.31 86 LEU A CA 1
ATOM 720 C C . LEU A 1 86 ? 5.647 -15.842 9.009 1.00 85.31 86 LEU A C 1
ATOM 722 O O . LEU A 1 86 ? 6.355 -15.949 8.008 1.00 85.31 86 LEU A O 1
ATOM 726 N N . ARG A 1 87 ? 6.163 -15.627 10.226 1.00 88.50 87 ARG A N 1
ATOM 727 C CA . ARG A 1 87 ? 7.611 -15.522 10.467 1.00 88.50 87 ARG A CA 1
ATOM 728 C C . ARG A 1 87 ? 8.332 -16.828 10.143 1.00 88.50 87 ARG A C 1
ATOM 730 O O . ARG A 1 87 ? 9.401 -16.794 9.549 1.00 88.50 87 ARG A O 1
ATOM 737 N N . ALA A 1 88 ? 7.753 -17.975 10.493 1.00 91.12 88 ALA A N 1
ATOM 738 C CA . ALA A 1 88 ? 8.306 -19.282 10.154 1.00 91.12 88 ALA A CA 1
ATOM 739 C C . ALA A 1 88 ? 8.360 -19.491 8.635 1.00 91.12 88 ALA A C 1
ATOM 741 O O . ALA A 1 88 ? 9.402 -19.892 8.122 1.00 91.12 88 ALA A O 1
ATOM 742 N N . ALA A 1 89 ? 7.285 -19.159 7.910 1.00 90.62 89 ALA A N 1
ATOM 743 C CA . ALA A 1 89 ? 7.272 -19.179 6.447 1.00 90.62 89 ALA A CA 1
ATOM 744 C C . ALA A 1 89 ? 8.348 -18.250 5.860 1.00 90.62 89 ALA A C 1
ATOM 746 O O . ALA A 1 89 ? 9.057 -18.645 4.939 1.00 90.62 89 ALA A O 1
ATOM 747 N N . LEU A 1 90 ? 8.539 -17.061 6.438 1.00 90.38 90 LEU A N 1
ATOM 748 C CA . LEU A 1 90 ? 9.573 -16.123 6.005 1.00 90.38 90 LEU A CA 1
ATOM 749 C C . LEU A 1 90 ? 10.987 -16.679 6.204 1.00 90.38 90 LEU A C 1
ATOM 751 O O . LEU A 1 90 ? 11.797 -16.634 5.282 1.00 90.38 90 LEU A O 1
ATOM 755 N N . TYR A 1 91 ? 11.290 -17.226 7.386 1.00 91.69 91 TYR A N 1
ATOM 756 C CA . TYR A 1 91 ? 12.591 -17.843 7.652 1.00 91.69 91 TYR A CA 1
ATOM 757 C C . TYR A 1 91 ? 12.842 -19.044 6.737 1.00 91.69 91 TYR A C 1
ATOM 759 O O . TYR A 1 91 ? 13.938 -19.173 6.198 1.00 91.69 91 TYR A O 1
ATOM 767 N N . LEU A 1 92 ? 11.826 -19.883 6.509 1.00 92.25 92 LEU A N 1
ATOM 768 C CA . LEU A 1 92 ? 11.903 -20.988 5.552 1.00 92.25 92 LEU A CA 1
ATOM 769 C C . LEU A 1 92 ? 12.177 -20.479 4.132 1.00 92.25 92 LEU A C 1
ATOM 771 O O . LEU A 1 92 ? 13.049 -21.021 3.463 1.00 92.25 92 LEU A O 1
ATOM 775 N N . GLY A 1 93 ? 11.492 -19.419 3.696 1.00 89.94 93 GLY A N 1
ATOM 776 C CA . GLY A 1 93 ? 11.707 -18.787 2.394 1.00 89.94 93 GLY A CA 1
ATOM 777 C C . GLY A 1 93 ? 13.112 -18.202 2.237 1.00 89.94 93 GLY A C 1
ATOM 778 O O . GLY A 1 93 ? 13.745 -18.406 1.206 1.00 89.94 93 GLY A O 1
ATOM 779 N N . LEU A 1 94 ? 13.639 -17.539 3.272 1.00 90.81 94 LEU A N 1
ATOM 780 C CA . LEU A 1 94 ? 15.003 -16.996 3.288 1.00 90.81 94 LEU A CA 1
ATOM 781 C C . LEU A 1 94 ? 16.062 -18.101 3.200 1.00 90.81 94 LEU A C 1
ATOM 783 O O . LEU A 1 94 ? 16.984 -18.010 2.391 1.00 90.81 94 LEU A O 1
ATOM 787 N N . VAL A 1 95 ? 15.921 -19.159 4.005 1.00 91.81 95 VAL A N 1
ATOM 788 C CA . VAL A 1 95 ? 16.836 -20.312 3.982 1.00 91.81 95 VAL A CA 1
ATOM 789 C C . VAL A 1 95 ? 16.753 -21.038 2.641 1.00 91.81 95 VAL A C 1
ATOM 791 O O . VAL A 1 95 ? 17.784 -21.406 2.079 1.00 91.81 95 VAL A O 1
ATOM 794 N N . LEU A 1 96 ? 15.544 -21.205 2.101 1.00 90.69 96 LEU A N 1
ATOM 795 C CA . LEU A 1 96 ? 15.325 -21.815 0.796 1.00 90.69 96 LEU A CA 1
ATOM 796 C C . LEU A 1 96 ? 15.986 -21.001 -0.318 1.00 90.69 96 LEU A C 1
ATOM 798 O O . LEU A 1 96 ? 16.703 -21.586 -1.119 1.00 90.69 96 LEU A O 1
ATOM 802 N N . ALA A 1 97 ? 15.806 -19.677 -0.335 1.00 87.88 97 ALA A N 1
ATOM 803 C CA . ALA A 1 97 ? 16.419 -18.791 -1.323 1.00 87.88 97 ALA A CA 1
ATOM 804 C C . ALA A 1 97 ? 17.953 -18.793 -1.237 1.00 87.88 97 ALA A C 1
ATOM 806 O O . ALA A 1 97 ? 18.631 -18.812 -2.262 1.00 87.88 97 ALA A O 1
ATOM 807 N N . ALA A 1 98 ? 18.514 -18.819 -0.024 1.00 89.00 98 ALA A N 1
ATOM 808 C CA . ALA A 1 98 ? 19.956 -18.943 0.165 1.00 89.00 98 ALA A CA 1
ATOM 809 C C . ALA A 1 98 ? 20.471 -20.293 -0.361 1.00 89.00 98 ALA A C 1
ATOM 811 O O . ALA A 1 98 ? 21.482 -20.349 -1.058 1.00 89.00 98 ALA A O 1
ATOM 812 N N . HIS A 1 99 ? 19.754 -21.381 -0.071 1.00 89.44 99 HIS A N 1
ATOM 813 C CA . HIS A 1 99 ? 20.093 -22.712 -0.559 1.00 89.44 99 HIS A CA 1
ATOM 814 C C . HIS A 1 99 ? 20.002 -22.799 -2.091 1.00 89.44 99 HIS A C 1
ATOM 816 O O . HIS A 1 99 ? 20.945 -23.255 -2.734 1.00 89.44 99 HIS A O 1
ATOM 822 N N . THR A 1 100 ? 18.903 -22.346 -2.701 1.00 85.06 100 THR A N 1
ATOM 823 C CA . THR A 1 100 ? 18.770 -22.338 -4.164 1.00 85.06 100 THR A CA 1
ATOM 824 C C . THR A 1 100 ? 19.817 -21.435 -4.805 1.00 85.06 100 THR A C 1
ATOM 826 O O . THR A 1 100 ? 20.425 -21.846 -5.780 1.00 85.06 100 THR A O 1
ATOM 829 N N . GLY A 1 101 ? 20.113 -20.264 -4.237 1.00 83.00 101 GLY A N 1
ATOM 830 C CA . GLY A 1 101 ? 21.153 -19.369 -4.752 1.00 83.00 101 GLY A CA 1
ATOM 831 C C . GLY A 1 101 ? 22.567 -19.961 -4.716 1.00 83.00 101 GLY A C 1
ATOM 832 O O . GLY A 1 101 ? 23.351 -19.698 -5.620 1.00 83.00 101 GLY A O 1
ATOM 833 N N . MET A 1 102 ? 22.897 -20.777 -3.708 1.00 85.44 102 MET A N 1
ATOM 834 C CA . MET A 1 102 ? 24.222 -21.407 -3.593 1.00 85.44 102 MET A CA 1
ATOM 835 C C . MET A 1 102 ? 24.381 -22.679 -4.436 1.00 85.44 102 MET A C 1
ATOM 837 O O . MET A 1 102 ? 25.484 -22.969 -4.889 1.00 85.44 102 MET A O 1
ATOM 841 N N . PHE A 1 103 ? 23.313 -23.464 -4.613 1.00 83.62 103 PHE A N 1
ATOM 842 C CA . PHE A 1 103 ? 23.392 -24.808 -5.207 1.00 83.62 103 PHE A CA 1
ATOM 843 C C . PHE A 1 103 ? 22.750 -24.935 -6.593 1.00 83.62 103 PHE A C 1
ATOM 845 O O . PHE A 1 103 ? 22.777 -26.026 -7.169 1.00 83.62 103 PHE A O 1
ATOM 852 N N . LEU A 1 104 ? 22.174 -23.854 -7.126 1.00 80.19 104 LEU A N 1
ATOM 853 C CA . LEU A 1 104 ? 21.714 -23.787 -8.510 1.00 80.19 104 LEU A CA 1
ATOM 854 C C . LEU A 1 104 ? 22.904 -23.446 -9.416 1.00 80.19 104 LEU A C 1
ATOM 856 O O . LEU A 1 104 ? 23.156 -22.284 -9.728 1.00 80.19 104 LEU A O 1
ATOM 860 N N . VAL A 1 105 ? 23.655 -24.474 -9.796 1.00 73.81 105 VAL A N 1
ATOM 861 C CA . VAL A 1 105 ? 24.816 -24.364 -10.686 1.00 73.81 105 VAL A CA 1
ATOM 862 C C . VAL A 1 105 ? 24.473 -25.109 -11.977 1.00 73.81 105 VAL A C 1
ATOM 864 O O . VAL A 1 105 ? 23.983 -26.240 -11.888 1.00 73.81 105 VAL A O 1
ATOM 867 N N . PRO A 1 106 ? 24.678 -24.506 -13.164 1.00 69.38 106 PRO A N 1
ATOM 868 C CA . PRO A 1 106 ? 24.514 -25.234 -14.417 1.00 69.38 106 PRO A CA 1
ATOM 869 C C . PRO A 1 106 ? 25.463 -26.436 -14.414 1.00 69.38 106 PRO A C 1
ATOM 871 O O . PRO A 1 106 ? 26.628 -26.302 -14.040 1.00 69.38 106 PRO A O 1
ATOM 874 N N . ALA A 1 107 ? 24.963 -27.618 -14.773 1.00 64.25 107 ALA A N 1
ATOM 875 C CA . ALA A 1 107 ? 25.816 -28.792 -14.888 1.00 64.25 107 ALA A CA 1
ATOM 876 C C . ALA A 1 107 ? 26.876 -28.527 -15.968 1.00 64.25 107 ALA A C 1
ATOM 878 O O . ALA A 1 107 ? 26.531 -28.153 -17.089 1.00 64.25 107 ALA A O 1
ATOM 879 N N . GLU A 1 108 ? 28.157 -28.682 -15.624 1.00 61.41 108 GLU A N 1
ATOM 880 C CA . GLU A 1 108 ? 29.229 -28.676 -16.621 1.00 61.41 108 GLU A CA 1
ATOM 881 C C . GLU A 1 108 ? 28.996 -29.830 -17.607 1.00 61.41 108 GLU A C 1
ATOM 883 O O . GLU A 1 108 ? 28.580 -30.919 -17.201 1.00 61.41 108 GLU A O 1
ATOM 888 N N . GLU A 1 109 ? 29.214 -29.535 -18.893 1.00 55.56 109 GLU A N 1
ATOM 889 C CA . GLU A 1 109 ? 29.080 -30.399 -20.075 1.00 55.56 109 GLU A CA 1
ATOM 890 C C . GLU A 1 109 ? 29.057 -31.907 -19.763 1.00 55.56 109 GLU A C 1
ATOM 892 O O . GLU A 1 109 ? 30.080 -32.585 -19.700 1.00 55.56 109 GLU A O 1
ATOM 897 N N . SER A 1 110 ? 27.853 -32.452 -19.605 1.00 48.44 110 SER A N 1
ATOM 898 C CA . SER A 1 110 ? 27.582 -33.882 -19.730 1.00 48.44 110 SER A CA 1
ATOM 899 C C . SER A 1 110 ? 26.354 -34.036 -20.617 1.00 48.44 110 SER A C 1
ATOM 901 O O . SER A 1 110 ? 25.450 -33.207 -20.565 1.00 48.44 110 SER A O 1
ATOM 903 N N . GLU A 1 111 ? 26.354 -35.054 -21.476 1.00 51.88 111 GLU A N 1
ATOM 904 C CA . GLU A 1 111 ? 25.477 -35.226 -22.650 1.00 51.88 111 GLU A CA 1
ATOM 905 C C . GLU A 1 111 ? 23.952 -35.259 -22.360 1.00 51.88 111 GLU A C 1
ATOM 907 O O . GLU A 1 111 ? 23.159 -35.290 -23.296 1.00 51.88 111 GLU A O 1
ATOM 912 N N . ASP A 1 112 ? 23.535 -35.133 -21.093 1.00 49.75 112 ASP A N 1
ATOM 913 C CA . ASP A 1 112 ? 22.147 -34.995 -20.614 1.00 49.75 112 ASP A CA 1
ATOM 914 C C . ASP A 1 112 ? 21.828 -33.564 -20.084 1.00 49.75 112 ASP A C 1
ATOM 916 O O . ASP A 1 112 ? 21.007 -33.371 -19.176 1.00 49.75 112 ASP A O 1
ATOM 920 N N . ALA A 1 113 ? 22.506 -32.549 -20.635 1.00 50.56 113 ALA A N 1
ATOM 921 C CA . ALA A 1 113 ? 22.635 -31.171 -20.131 1.00 50.56 113 ALA A CA 1
ATOM 922 C C . ALA A 1 113 ? 21.340 -30.344 -19.953 1.00 50.56 113 ALA A C 1
ATOM 924 O O . ALA A 1 113 ? 21.381 -29.278 -19.337 1.00 50.56 113 ALA A O 1
ATOM 925 N N . ASP A 1 114 ? 20.178 -30.803 -20.419 1.00 51.66 114 ASP A N 1
ATOM 926 C CA . ASP A 1 114 ? 18.979 -29.953 -20.468 1.00 51.66 114 ASP A CA 1
ATOM 927 C C . ASP A 1 114 ? 18.143 -29.921 -19.174 1.00 51.66 114 ASP A C 1
ATOM 929 O O . ASP A 1 114 ? 17.220 -29.111 -19.062 1.00 51.66 114 ASP A O 1
ATOM 933 N N . SER A 1 115 ? 18.420 -30.762 -18.165 1.00 54.84 115 SER A N 1
ATOM 934 C CA . SER A 1 115 ? 17.416 -31.004 -17.104 1.00 54.84 115 SER A CA 1
ATOM 935 C C . SER A 1 115 ? 17.855 -30.899 -15.639 1.00 54.84 115 SER A C 1
ATOM 937 O O . SER A 1 115 ? 16.986 -30.885 -14.760 1.00 54.84 115 SER A O 1
ATOM 939 N N . GLN A 1 116 ? 19.148 -30.778 -15.317 1.00 61.25 116 GLN A N 1
ATOM 940 C CA . GLN A 1 116 ? 19.603 -30.761 -13.916 1.00 61.25 116 GLN A CA 1
ATOM 941 C C . GLN A 1 116 ? 20.507 -29.572 -13.577 1.00 61.25 116 GLN A C 1
ATOM 943 O O . GLN A 1 116 ? 21.710 -29.689 -13.403 1.00 61.25 116 GLN A O 1
ATOM 948 N N . TRP A 1 117 ? 19.869 -28.425 -13.344 1.00 67.88 117 TRP A N 1
ATOM 949 C CA . TRP A 1 117 ? 20.465 -27.221 -12.740 1.00 67.88 117 TRP A CA 1
ATOM 950 C C . TRP A 1 117 ? 20.769 -27.364 -11.236 1.00 67.88 117 TRP A C 1
ATOM 952 O O . TRP A 1 117 ? 21.063 -26.384 -10.556 1.00 67.88 117 TRP A O 1
ATOM 962 N N . ILE A 1 118 ? 20.595 -28.560 -10.668 1.00 74.69 118 ILE A N 1
ATOM 963 C CA . ILE A 1 118 ? 20.725 -28.806 -9.234 1.00 74.69 118 ILE A CA 1
ATOM 964 C C . ILE A 1 118 ? 21.201 -30.237 -8.981 1.00 74.69 118 ILE A C 1
ATOM 966 O O . ILE A 1 118 ? 20.698 -31.195 -9.575 1.00 74.69 118 ILE A O 1
ATOM 970 N N . SER A 1 119 ? 22.153 -30.396 -8.059 1.00 81.31 119 SER A N 1
ATOM 971 C CA . SER A 1 119 ? 22.611 -31.727 -7.648 1.00 81.31 119 SER A CA 1
ATOM 972 C C . SER A 1 119 ? 21.468 -32.526 -6.992 1.00 81.31 119 SER A C 1
ATOM 974 O O . SER A 1 119 ? 20.620 -31.936 -6.315 1.00 81.31 119 SER A O 1
ATOM 976 N N . PRO A 1 120 ? 21.436 -33.871 -7.097 1.00 82.88 120 PRO A N 1
ATOM 977 C CA . PRO A 1 120 ? 20.357 -34.681 -6.521 1.00 82.88 120 PRO A CA 1
ATOM 978 C C . PRO A 1 120 ? 20.152 -34.470 -5.013 1.00 82.88 120 PRO A C 1
ATOM 980 O O . PRO A 1 120 ? 19.023 -34.463 -4.529 1.00 82.88 120 PRO A O 1
ATOM 983 N N . ARG A 1 121 ? 21.238 -34.247 -4.259 1.00 83.62 121 ARG A N 1
ATOM 984 C CA . ARG A 1 121 ? 21.172 -33.968 -2.813 1.00 83.62 121 ARG A CA 1
ATOM 985 C C . ARG A 1 121 ? 20.574 -32.591 -2.531 1.00 83.62 121 ARG A C 1
ATOM 987 O O . ARG A 1 121 ? 19.711 -32.474 -1.667 1.00 83.62 121 ARG A O 1
ATOM 994 N N . ALA A 1 122 ? 20.986 -31.574 -3.286 1.00 85.25 122 ALA A N 1
ATOM 995 C CA . ALA A 1 122 ? 20.422 -30.233 -3.174 1.00 85.25 122 ALA A CA 1
ATOM 996 C C . ALA A 1 122 ? 18.944 -30.201 -3.606 1.00 85.25 122 ALA A C 1
ATOM 998 O O . ALA A 1 122 ? 18.142 -29.510 -2.985 1.00 85.25 122 ALA A O 1
ATOM 999 N N . ALA A 1 123 ? 18.545 -31.004 -4.595 1.00 85.00 123 ALA A N 1
ATOM 1000 C CA . ALA A 1 123 ? 17.147 -31.132 -5.004 1.00 85.00 123 ALA A CA 1
ATOM 1001 C C . ALA A 1 123 ? 16.261 -31.670 -3.869 1.00 85.00 123 ALA A C 1
ATOM 1003 O O . ALA A 1 123 ? 15.176 -31.141 -3.636 1.00 85.00 123 ALA A O 1
ATOM 1004 N N . ILE A 1 124 ? 16.737 -32.676 -3.124 1.00 88.31 124 ILE A N 1
ATOM 1005 C CA . ILE A 1 124 ? 16.017 -33.218 -1.960 1.00 88.31 124 ILE A CA 1
ATOM 1006 C C . ILE A 1 124 ? 15.839 -32.135 -0.892 1.00 88.31 124 ILE A C 1
ATOM 1008 O O . ILE A 1 124 ? 14.740 -31.971 -0.372 1.00 88.31 124 ILE A O 1
ATOM 1012 N N . VAL A 1 125 ? 16.889 -31.367 -0.588 1.00 90.50 125 VAL A N 1
ATOM 1013 C CA . VAL A 1 125 ? 16.820 -30.281 0.406 1.00 90.50 125 VAL A CA 1
ATOM 1014 C C . VAL A 1 125 ? 15.888 -29.151 -0.049 1.00 90.50 125 VAL A C 1
ATOM 1016 O O . VAL A 1 125 ? 15.080 -28.665 0.739 1.00 90.50 125 VAL A O 1
ATOM 1019 N N . ALA A 1 126 ? 15.938 -28.757 -1.323 1.00 88.94 126 ALA A N 1
ATOM 1020 C CA . ALA A 1 126 ? 15.032 -27.751 -1.877 1.00 88.94 126 ALA A CA 1
ATOM 1021 C C . ALA A 1 126 ? 13.569 -28.223 -1.845 1.00 88.94 126 ALA A C 1
ATOM 1023 O O . ALA A 1 126 ? 12.673 -27.445 -1.515 1.00 88.94 126 ALA A O 1
ATOM 1024 N N . PHE A 1 127 ? 13.324 -29.504 -2.131 1.00 90.50 127 PHE A N 1
ATOM 1025 C CA . PHE A 1 127 ? 11.994 -30.103 -2.060 1.00 90.50 127 PHE A CA 1
ATOM 1026 C C . PHE A 1 127 ? 11.462 -30.160 -0.622 1.00 90.50 127 PHE A C 1
ATOM 1028 O O . PHE A 1 127 ? 10.310 -29.806 -0.386 1.00 90.50 127 PHE A O 1
ATOM 1035 N N . THR A 1 128 ? 12.286 -30.549 0.357 1.00 92.12 128 THR A N 1
ATOM 1036 C CA . THR A 1 128 ? 11.856 -30.605 1.764 1.00 92.12 128 THR A CA 1
ATOM 1037 C C . THR A 1 128 ? 11.598 -29.214 2.337 1.00 92.12 128 THR A C 1
ATOM 1039 O O . THR A 1 128 ? 10.543 -28.992 2.929 1.00 92.12 128 THR A O 1
ATOM 1042 N N . LEU A 1 129 ? 12.501 -28.254 2.119 1.00 92.19 129 LEU A N 1
ATOM 1043 C CA . LEU A 1 129 ? 12.331 -26.870 2.574 1.00 92.19 129 LEU A CA 1
ATOM 1044 C C . LEU A 1 129 ? 11.155 -26.175 1.878 1.00 92.19 129 LEU A C 1
ATOM 1046 O O . LEU A 1 129 ? 10.345 -25.527 2.540 1.00 92.19 129 LEU A O 1
ATOM 1050 N N . GLY A 1 130 ? 11.024 -26.341 0.560 1.00 91.88 130 GLY A N 1
ATOM 1051 C CA . GLY A 1 130 ? 9.896 -25.802 -0.192 1.00 91.88 130 GLY A CA 1
ATOM 1052 C C . GLY A 1 130 ? 8.566 -26.447 0.213 1.00 91.88 130 GLY A C 1
ATOM 1053 O O . GLY A 1 130 ? 7.563 -25.751 0.327 1.00 91.88 130 GLY A O 1
ATOM 1054 N N . GLY A 1 131 ? 8.549 -27.754 0.490 1.00 92.62 131 GLY A N 1
ATOM 1055 C CA . GLY A 1 131 ? 7.370 -28.456 0.996 1.00 92.62 131 GLY A CA 1
ATOM 1056 C C . GLY A 1 131 ? 6.956 -27.967 2.386 1.00 92.62 131 GLY A C 1
ATOM 1057 O O . GLY A 1 131 ? 5.775 -27.730 2.629 1.00 92.62 131 GLY A O 1
ATOM 1058 N N . LEU A 1 132 ? 7.922 -27.728 3.280 1.00 93.88 132 LEU A N 1
ATOM 1059 C CA . LEU A 1 132 ? 7.671 -27.108 4.586 1.00 93.88 132 LEU A CA 1
ATOM 1060 C C . LEU A 1 132 ? 7.111 -25.688 4.440 1.00 93.88 132 LEU A C 1
ATOM 1062 O O . LEU A 1 132 ? 6.145 -25.346 5.123 1.00 93.88 132 LEU A O 1
ATOM 1066 N N . TYR A 1 133 ? 7.670 -24.880 3.532 1.00 93.50 133 TYR A N 1
ATOM 1067 C CA . TYR A 1 133 ? 7.130 -23.558 3.209 1.00 93.50 133 TYR A CA 1
ATOM 1068 C C . TYR A 1 133 ? 5.690 -23.656 2.691 1.00 93.50 133 TYR A C 1
ATOM 1070 O O . TYR A 1 133 ? 4.816 -22.953 3.193 1.00 93.50 133 TYR A O 1
ATOM 1078 N N . PHE A 1 134 ? 5.421 -24.556 1.741 1.00 94.06 134 PHE A N 1
ATOM 1079 C CA . PHE A 1 134 ? 4.086 -24.774 1.187 1.00 94.06 134 PHE A CA 1
ATOM 1080 C C . PHE A 1 134 ? 3.079 -25.135 2.280 1.00 94.06 134 PHE A C 1
ATOM 1082 O O . PHE A 1 134 ? 2.034 -24.500 2.375 1.00 94.06 134 PHE A O 1
ATOM 1089 N N . LEU A 1 135 ? 3.405 -26.102 3.144 1.00 93.38 135 LEU A N 1
ATOM 1090 C CA . LEU A 1 135 ? 2.537 -26.516 4.249 1.00 93.38 135 LEU A CA 1
ATOM 1091 C C . LEU A 1 135 ? 2.271 -25.368 5.222 1.00 93.38 135 LEU A C 1
ATOM 1093 O O . LEU A 1 135 ? 1.128 -25.166 5.631 1.00 93.38 135 LEU A O 1
ATOM 1097 N N . CYS A 1 136 ? 3.304 -24.599 5.566 1.00 92.44 136 CYS A N 1
ATOM 1098 C CA . CYS A 1 136 ? 3.180 -23.438 6.436 1.00 92.44 136 CYS A CA 1
ATOM 1099 C C . CYS A 1 136 ? 2.227 -22.402 5.817 1.00 92.44 136 CYS A C 1
ATOM 1101 O O . CYS A 1 136 ? 1.179 -22.090 6.378 1.00 92.44 136 CYS A O 1
ATOM 1103 N N . THR A 1 137 ? 2.520 -21.937 4.606 1.00 91.62 137 THR A N 1
ATOM 1104 C CA . THR A 1 137 ? 1.753 -20.878 3.935 1.00 91.62 137 THR A CA 1
ATOM 1105 C C . THR A 1 137 ? 0.335 -21.331 3.564 1.00 91.62 137 THR A C 1
ATOM 1107 O O . THR A 1 137 ? -0.607 -20.547 3.676 1.00 91.62 137 THR A O 1
ATOM 1110 N N . ALA A 1 138 ? 0.140 -22.603 3.204 1.00 93.12 138 ALA A N 1
ATOM 1111 C CA . ALA A 1 138 ? -1.182 -23.185 2.973 1.00 93.12 138 ALA A CA 1
ATOM 1112 C C . ALA A 1 138 ? -2.000 -23.271 4.268 1.00 93.12 138 ALA A C 1
ATOM 1114 O O . ALA A 1 138 ? -3.178 -22.924 4.264 1.00 93.12 138 ALA A O 1
ATOM 1115 N N . THR A 1 139 ? -1.382 -23.661 5.389 1.00 90.12 139 THR A N 1
ATOM 1116 C CA . THR A 1 139 ? -2.052 -23.660 6.701 1.00 90.12 139 THR A CA 1
ATOM 1117 C C . THR A 1 139 ? -2.482 -22.246 7.083 1.00 90.12 139 THR A C 1
ATOM 1119 O O . THR A 1 139 ? -3.618 -22.051 7.511 1.00 90.12 139 THR A O 1
ATOM 1122 N N . TRP A 1 140 ? -1.618 -21.247 6.865 1.00 89.81 140 TRP A N 1
ATOM 1123 C CA . TRP A 1 140 ? -1.974 -19.841 7.065 1.00 89.81 140 TRP A CA 1
ATOM 1124 C C . TRP A 1 140 ? -3.201 -19.447 6.237 1.00 89.81 140 TRP A C 1
ATOM 1126 O O . TRP A 1 140 ? -4.172 -18.925 6.777 1.00 89.81 140 TRP A O 1
ATOM 1136 N N . LEU A 1 141 ? -3.170 -19.740 4.932 1.00 90.94 141 LEU A N 1
ATOM 1137 C CA . LEU A 1 141 ? -4.228 -19.373 3.996 1.00 90.94 141 LEU A CA 1
ATOM 1138 C C . LEU A 1 141 ? -5.559 -20.035 4.367 1.00 90.94 141 LEU A C 1
ATOM 1140 O O . LEU A 1 141 ? -6.591 -19.371 4.368 1.00 90.94 141 LEU A O 1
ATOM 1144 N N . LEU A 1 142 ? -5.538 -21.320 4.727 1.00 88.94 142 LEU A N 1
ATOM 1145 C CA . LEU A 1 142 ? -6.724 -22.057 5.159 1.00 88.94 142 LEU A CA 1
ATOM 1146 C C . LEU A 1 142 ? -7.327 -21.469 6.437 1.00 88.94 142 LEU A C 1
ATOM 1148 O O . LEU A 1 142 ? -8.544 -21.313 6.510 1.00 88.94 142 LEU A O 1
ATOM 1152 N N . LEU A 1 143 ? -6.498 -21.095 7.417 1.00 84.75 143 LEU A N 1
ATOM 1153 C CA . LEU A 1 143 ? -6.961 -20.427 8.636 1.00 84.75 143 LEU A CA 1
ATOM 1154 C C . LEU A 1 143 ? -7.571 -19.057 8.323 1.00 84.75 143 LEU A C 1
ATOM 1156 O O . LEU A 1 143 ? -8.658 -18.745 8.804 1.00 84.75 143 LEU A O 1
ATOM 1160 N N . THR A 1 144 ? -6.924 -18.256 7.473 1.00 84.88 144 THR A N 1
ATOM 1161 C CA . THR A 1 144 ? -7.464 -16.958 7.049 1.00 84.88 144 THR A CA 1
ATOM 1162 C C . THR A 1 144 ? -8.780 -17.110 6.297 1.00 84.88 144 THR A C 1
ATOM 1164 O O . THR A 1 144 ? -9.707 -16.348 6.556 1.00 84.88 144 THR A O 1
ATOM 1167 N N . ILE A 1 145 ? -8.899 -18.103 5.412 1.00 86.94 145 ILE A N 1
ATOM 1168 C CA . ILE A 1 145 ? -10.153 -18.385 4.712 1.00 86.94 145 ILE A CA 1
ATOM 1169 C C . ILE A 1 145 ? -11.233 -18.818 5.703 1.00 86.94 145 ILE A C 1
ATOM 1171 O O . ILE A 1 145 ? -12.334 -18.283 5.648 1.00 86.94 145 ILE A O 1
ATOM 1175 N N . ALA A 1 146 ? -10.923 -19.699 6.655 1.00 83.94 146 ALA A N 1
ATOM 1176 C CA . ALA A 1 146 ? -11.879 -20.135 7.671 1.00 83.94 146 ALA A CA 1
ATOM 1177 C C . ALA A 1 146 ? -12.410 -18.975 8.537 1.00 83.94 146 ALA A C 1
ATOM 1179 O O . ALA A 1 146 ? -13.592 -18.967 8.877 1.00 83.94 146 ALA A O 1
ATOM 1180 N N . ILE A 1 147 ? -11.566 -17.986 8.856 1.00 80.25 147 ILE A N 1
ATOM 1181 C CA . ILE A 1 147 ? -11.956 -16.812 9.653 1.00 80.25 147 ILE A CA 1
ATOM 1182 C C . ILE A 1 147 ? -12.697 -15.777 8.791 1.00 80.25 147 ILE A C 1
ATOM 1184 O O . ILE A 1 147 ? -13.774 -15.308 9.145 1.00 80.25 147 ILE A O 1
ATOM 1188 N N . LYS A 1 148 ? -12.153 -15.395 7.635 1.00 83.69 148 LYS A N 1
ATOM 1189 C CA . LYS A 1 148 ? -12.687 -14.259 6.871 1.00 83.69 148 LYS A CA 1
ATOM 1190 C C . LYS A 1 148 ? -13.846 -14.611 5.946 1.00 83.69 148 LYS A C 1
ATOM 1192 O O . LYS A 1 148 ? -14.681 -13.750 5.680 1.00 83.69 148 LYS A O 1
ATOM 1197 N N . PHE A 1 149 ? -13.935 -15.849 5.462 1.00 87.00 149 PHE A N 1
ATOM 1198 C CA . PHE A 1 149 ? -15.014 -16.271 4.565 1.00 87.00 149 PHE A CA 1
ATOM 1199 C C . PHE A 1 149 ? -16.425 -16.056 5.141 1.00 87.00 149 PHE A C 1
ATOM 1201 O O . PHE A 1 149 ? -17.237 -15.444 4.447 1.00 87.00 149 PHE A O 1
ATOM 1208 N N . PRO A 1 150 ? -16.759 -16.481 6.378 1.00 84.81 150 PRO A N 1
ATOM 1209 C CA . PRO A 1 150 ? -18.099 -16.253 6.929 1.00 84.81 150 PRO A CA 1
ATOM 1210 C C . PRO A 1 150 ? -18.412 -14.764 7.131 1.00 84.81 150 PRO A C 1
ATOM 1212 O O . PRO A 1 150 ? -19.557 -14.355 6.940 1.00 84.81 150 PRO A O 1
ATOM 1215 N N . ILE A 1 151 ? -17.406 -13.942 7.450 1.00 81.94 151 ILE A N 1
ATOM 1216 C CA . ILE A 1 151 ? -17.556 -12.483 7.566 1.00 81.94 151 ILE A CA 1
ATOM 1217 C C . ILE A 1 151 ? -17.874 -11.883 6.191 1.00 81.94 151 ILE A C 1
ATOM 1219 O O . ILE A 1 151 ? -18.881 -11.192 6.040 1.00 81.94 151 ILE A O 1
ATOM 1223 N N . ALA A 1 152 ? -17.079 -12.216 5.170 1.00 84.19 152 ALA A N 1
ATOM 1224 C CA . ALA A 1 152 ? -17.297 -11.766 3.797 1.00 84.19 152 ALA A CA 1
ATOM 1225 C C . ALA A 1 152 ? -18.662 -12.216 3.255 1.00 84.19 152 ALA A C 1
ATOM 1227 O O . ALA A 1 152 ? -19.350 -11.455 2.577 1.00 84.19 152 ALA A O 1
ATOM 1228 N N . LEU A 1 153 ? -19.079 -13.439 3.588 1.00 85.56 153 LEU A N 1
ATOM 1229 C CA . LEU A 1 153 ? -20.380 -13.973 3.215 1.00 85.56 153 LEU A CA 1
ATOM 1230 C C . LEU A 1 153 ? -21.516 -13.185 3.873 1.00 85.56 153 LEU A C 1
ATOM 1232 O O . LEU A 1 153 ? -22.489 -12.852 3.202 1.00 85.56 153 LEU A O 1
ATOM 1236 N N . HIS A 1 154 ? -21.407 -12.858 5.162 1.00 82.69 154 HIS A N 1
ATOM 1237 C CA . HIS A 1 154 ? -22.407 -12.046 5.853 1.00 82.69 154 HIS A CA 1
ATOM 1238 C C . HIS A 1 154 ? -22.496 -10.629 5.267 1.00 82.69 154 HIS A C 1
ATOM 1240 O O . HIS A 1 154 ? -23.594 -10.098 5.107 1.00 82.69 154 HIS A O 1
ATOM 1246 N N . GLU A 1 155 ? -21.364 -10.003 4.940 1.00 82.00 155 GLU A N 1
ATOM 1247 C CA . GLU A 1 155 ? -21.349 -8.690 4.283 1.00 82.00 155 GLU A CA 1
ATOM 1248 C C . GLU A 1 155 ? -22.055 -8.724 2.930 1.00 82.00 155 GLU A C 1
ATOM 1250 O O . GLU A 1 155 ? -22.911 -7.886 2.664 1.00 82.00 155 GLU A O 1
ATOM 1255 N N . VAL A 1 156 ? -21.752 -9.730 2.108 1.00 84.50 156 VAL A N 1
ATOM 1256 C CA . VAL A 1 156 ? -22.402 -9.935 0.811 1.00 84.50 156 VAL A CA 1
ATOM 1257 C C . VAL A 1 156 ? -23.915 -10.105 0.973 1.00 84.50 156 VAL A C 1
ATOM 1259 O O . VAL A 1 156 ? -24.675 -9.437 0.275 1.00 84.50 156 VAL A O 1
ATOM 1262 N N . HIS A 1 157 ? -24.371 -10.939 1.912 1.00 84.25 157 HIS A N 1
ATOM 1263 C CA . HIS A 1 157 ? -25.805 -11.106 2.172 1.00 84.25 157 HIS A CA 1
ATOM 1264 C C . HIS A 1 157 ? -26.464 -9.791 2.614 1.00 84.25 157 HIS A C 1
ATOM 1266 O O . HIS A 1 157 ? -27.563 -9.473 2.159 1.00 84.25 157 HIS A O 1
ATOM 1272 N N . ALA A 1 158 ? -25.796 -9.009 3.469 1.00 80.31 158 ALA A N 1
ATOM 1273 C CA . ALA A 1 158 ? -26.295 -7.712 3.919 1.00 80.31 158 ALA A CA 1
ATOM 1274 C C . ALA A 1 158 ? -26.372 -6.691 2.769 1.00 80.31 158 ALA A C 1
ATOM 1276 O O . ALA A 1 158 ? -27.365 -5.970 2.652 1.00 80.31 158 ALA A O 1
ATOM 1277 N N . ASP A 1 159 ? -25.371 -6.664 1.886 1.00 81.62 159 ASP A N 1
ATOM 1278 C CA . ASP A 1 159 ? -25.346 -5.790 0.711 1.00 81.62 159 ASP A CA 1
ATOM 1279 C C . ASP A 1 159 ? -26.448 -6.156 -0.291 1.00 81.62 159 ASP A C 1
ATOM 1281 O O . ASP A 1 159 ? -27.142 -5.269 -0.796 1.00 81.62 159 ASP A O 1
ATOM 1285 N N . VAL A 1 160 ? -26.662 -7.452 -0.540 1.00 83.62 160 VAL A N 1
ATOM 1286 C CA . VAL A 1 160 ? -27.732 -7.954 -1.418 1.00 83.62 160 VAL A CA 1
ATOM 1287 C C . VAL A 1 160 ? -29.113 -7.625 -0.848 1.00 83.62 160 VAL A C 1
ATOM 1289 O O . VAL A 1 160 ? -29.973 -7.134 -1.583 1.00 83.62 160 VAL A O 1
ATOM 1292 N N . ALA A 1 161 ? -29.311 -7.823 0.460 1.00 80.25 161 ALA A N 1
ATOM 1293 C CA . ALA A 1 161 ? -30.556 -7.481 1.145 1.00 80.25 161 ALA A CA 1
ATOM 1294 C C . ALA A 1 161 ? -30.853 -5.975 1.069 1.00 80.25 161 ALA A C 1
ATOM 1296 O O . ALA A 1 161 ? -31.986 -5.575 0.806 1.00 80.25 161 ALA A O 1
ATOM 1297 N N . LYS A 1 162 ? -29.829 -5.127 1.222 1.00 79.75 162 LYS A N 1
ATOM 1298 C CA . LYS A 1 162 ? -29.968 -3.669 1.124 1.00 79.75 162 LYS A CA 1
ATOM 1299 C C . LYS A 1 162 ? -30.390 -3.216 -0.277 1.00 79.75 162 LYS A C 1
ATOM 1301 O O . LYS A 1 162 ? -31.263 -2.359 -0.404 1.00 79.75 162 LYS A O 1
ATOM 1306 N N . HIS A 1 163 ? -29.812 -3.803 -1.324 1.00 80.25 163 HIS A N 1
ATOM 1307 C CA . HIS A 1 163 ? -30.085 -3.430 -2.718 1.00 80.25 163 HIS A CA 1
ATOM 1308 C C . HIS A 1 163 ? -31.278 -4.177 -3.343 1.00 80.25 163 HIS A C 1
ATOM 1310 O O . HIS A 1 163 ? -31.511 -4.025 -4.540 1.00 80.25 163 HIS A O 1
ATOM 1316 N N . HIS A 1 164 ? -32.038 -4.957 -2.557 1.00 75.56 164 HIS A N 1
ATOM 1317 C CA . HIS A 1 164 ? -33.218 -5.715 -3.007 1.00 75.56 164 HIS A CA 1
ATOM 1318 C C . HIS A 1 164 ? -32.947 -6.591 -4.249 1.00 75.56 164 HIS A C 1
ATOM 1320 O O . HIS A 1 164 ? -33.804 -6.762 -5.115 1.00 75.56 164 HIS A O 1
ATOM 1326 N N . PHE A 1 165 ? -31.738 -7.150 -4.355 1.00 77.94 165 PHE A N 1
ATOM 1327 C CA . PHE A 1 165 ? -31.344 -7.997 -5.482 1.00 77.94 165 PHE A CA 1
ATOM 1328 C C . PHE A 1 165 ? -31.699 -9.467 -5.204 1.00 77.94 165 PHE A C 1
ATOM 1330 O O . PHE A 1 165 ? -31.326 -10.019 -4.171 1.00 77.94 165 PHE A O 1
ATOM 1337 N N . HIS A 1 166 ? -32.368 -10.147 -6.138 1.00 75.81 166 HIS A N 1
ATOM 1338 C CA . HIS A 1 166 ? -32.613 -11.593 -6.048 1.00 75.81 166 HIS A CA 1
ATOM 1339 C C . HIS A 1 166 ? -31.466 -12.374 -6.700 1.00 75.81 166 HIS A C 1
ATOM 1341 O O . HIS A 1 166 ? -31.509 -12.699 -7.884 1.00 75.81 166 HIS A O 1
ATOM 1347 N N . ILE A 1 167 ? -30.423 -12.669 -5.921 1.00 81.75 167 ILE A N 1
ATOM 1348 C CA . ILE A 1 167 ? -29.263 -13.456 -6.368 1.00 81.75 167 ILE A CA 1
ATOM 1349 C C . ILE A 1 167 ? -29.311 -14.844 -5.708 1.00 81.75 167 ILE A C 1
ATOM 1351 O O . ILE A 1 167 ? -29.476 -14.914 -4.487 1.00 81.75 167 ILE A O 1
ATOM 1355 N N . PRO A 1 168 ? -29.148 -15.957 -6.453 1.00 86.94 168 PRO A N 1
ATOM 1356 C CA . PRO A 1 168 ? -29.132 -17.298 -5.867 1.00 86.94 168 PRO A CA 1
ATOM 1357 C C . PRO A 1 168 ? -27.962 -17.469 -4.887 1.00 86.94 168 PRO A C 1
ATOM 1359 O O . PRO A 1 168 ? -26.860 -16.975 -5.131 1.00 86.94 168 PRO A O 1
ATOM 1362 N N . GLY A 1 169 ? -28.180 -18.213 -3.797 1.00 83.81 169 GLY A N 1
ATOM 1363 C CA . GLY A 1 169 ? -27.207 -18.344 -2.700 1.00 83.81 169 GLY A CA 1
ATOM 1364 C C . GLY A 1 169 ? -25.816 -18.818 -3.141 1.00 83.81 169 GLY A C 1
ATOM 1365 O O . GLY A 1 169 ? -24.811 -18.311 -2.655 1.00 83.81 169 GLY A O 1
ATOM 1366 N N . PHE A 1 170 ? -25.731 -19.705 -4.137 1.00 87.75 170 PHE A N 1
ATOM 1367 C CA . PHE A 1 170 ? -24.444 -20.147 -4.688 1.00 87.75 170 PHE A CA 1
ATOM 1368 C C . PHE A 1 170 ? -23.626 -18.994 -5.300 1.00 87.75 170 PHE A C 1
ATOM 1370 O O . PHE A 1 170 ? -22.421 -18.892 -5.071 1.00 87.75 170 PHE A O 1
ATOM 1377 N N . VAL A 1 171 ? -24.270 -18.069 -6.017 1.00 88.69 171 VAL A N 1
ATOM 1378 C CA . VAL A 1 171 ? -23.582 -16.903 -6.598 1.00 88.69 171 VAL A CA 1
ATOM 1379 C C . VAL A 1 171 ? -23.098 -15.959 -5.497 1.00 88.69 171 VAL A C 1
ATOM 1381 O O . VAL A 1 171 ? -21.998 -15.425 -5.599 1.00 88.69 171 VAL A O 1
ATOM 1384 N N . GLN A 1 172 ? -23.853 -15.819 -4.405 1.00 87.25 172 GLN A N 1
ATOM 1385 C CA . GLN A 1 172 ? -23.420 -15.043 -3.239 1.00 87.25 172 GLN A CA 1
ATOM 1386 C C . GLN A 1 172 ? -22.179 -15.662 -2.579 1.00 87.25 172 GLN A C 1
ATOM 1388 O O . GLN A 1 172 ? -21.235 -14.944 -2.251 1.00 87.25 172 GLN A O 1
ATOM 1393 N N . THR A 1 173 ? -22.124 -16.995 -2.460 1.00 88.00 173 THR A N 1
ATOM 1394 C CA . THR A 1 173 ? -20.935 -17.687 -1.930 1.00 88.00 173 THR A CA 1
ATOM 1395 C C . THR A 1 173 ? -19.710 -17.532 -2.828 1.00 88.00 173 THR A C 1
ATOM 1397 O O . THR A 1 173 ? -18.616 -17.284 -2.323 1.00 88.00 173 THR A O 1
ATOM 1400 N N . LEU A 1 174 ? -19.882 -17.608 -4.152 1.00 89.81 174 LEU A N 1
ATOM 1401 C CA . LEU A 1 174 ? -18.800 -17.362 -5.106 1.00 89.81 174 LEU A CA 1
ATOM 1402 C C . LEU A 1 174 ? -18.318 -15.913 -5.049 1.00 89.81 174 LEU A C 1
ATOM 1404 O O . LEU A 1 174 ? -17.114 -15.671 -5.089 1.00 89.81 174 LEU A O 1
ATOM 1408 N N . TRP A 1 175 ? -19.236 -14.955 -4.922 1.00 88.69 175 TRP A N 1
ATOM 1409 C CA . TRP A 1 175 ? -18.882 -13.544 -4.814 1.00 88.69 175 TRP A CA 1
ATOM 1410 C C . TRP A 1 175 ? -18.118 -13.249 -3.518 1.00 88.69 175 TRP A C 1
ATOM 1412 O O . TRP A 1 175 ? -17.096 -12.565 -3.559 1.00 88.69 175 TRP A O 1
ATOM 1422 N N . ALA A 1 176 ? -18.533 -13.837 -2.391 1.00 87.88 176 ALA A N 1
ATOM 1423 C CA . ALA A 1 176 ? -17.807 -13.744 -1.125 1.00 87.88 176 ALA A CA 1
ATOM 1424 C C . ALA A 1 176 ? -16.404 -14.370 -1.210 1.00 87.88 176 ALA A C 1
ATOM 1426 O O . ALA A 1 176 ? -15.430 -13.773 -0.750 1.00 87.88 176 ALA A O 1
ATOM 1427 N N . LEU A 1 177 ? -16.282 -15.541 -1.847 1.00 89.06 177 LEU A N 1
ATOM 1428 C CA . LEU A 1 177 ? -14.992 -16.195 -2.068 1.00 89.06 177 LEU A CA 1
ATOM 1429 C C . LEU A 1 177 ? -14.077 -15.348 -2.959 1.00 89.06 177 LEU A C 1
ATOM 1431 O O . LEU A 1 177 ? -12.902 -15.177 -2.648 1.00 89.06 177 LEU A O 1
ATOM 1435 N N . TRP A 1 178 ? -14.610 -14.790 -4.045 1.00 89.75 178 TRP A N 1
ATOM 1436 C CA . TRP A 1 178 ? -13.861 -13.915 -4.942 1.00 89.75 178 TRP A CA 1
ATOM 1437 C C . TRP A 1 178 ? -13.405 -12.634 -4.237 1.00 89.75 178 TRP A C 1
ATOM 1439 O O . TRP A 1 178 ? -12.238 -12.268 -4.348 1.00 89.75 178 TRP A O 1
ATOM 1449 N N . LYS A 1 179 ? -14.282 -12.003 -3.443 1.00 88.12 179 LYS A N 1
ATOM 1450 C CA . LYS A 1 179 ? -13.942 -10.831 -2.621 1.00 88.12 179 LYS A CA 1
ATOM 1451 C C . LYS A 1 179 ? -12.765 -11.142 -1.696 1.00 88.12 179 LYS A C 1
ATOM 1453 O O . LYS A 1 179 ? -11.800 -10.384 -1.665 1.00 88.12 179 LYS A O 1
ATOM 1458 N N . LEU A 1 180 ? -12.800 -12.290 -1.021 1.00 88.12 180 LEU A N 1
ATOM 1459 C CA . LEU A 1 180 ? -11.722 -12.728 -0.140 1.00 88.12 180 LEU A CA 1
ATOM 1460 C C . LEU A 1 180 ? -10.416 -13.020 -0.894 1.00 88.12 180 LEU A C 1
ATOM 1462 O O . LEU A 1 180 ? -9.350 -12.580 -0.472 1.00 88.12 180 LEU A O 1
ATOM 1466 N N . LEU A 1 181 ? -10.486 -13.745 -2.013 1.00 87.31 181 LEU A N 1
ATOM 1467 C CA . LEU A 1 181 ? -9.315 -14.052 -2.841 1.00 87.31 181 LEU A CA 1
ATOM 1468 C C . LEU A 1 181 ? -8.706 -12.798 -3.478 1.00 87.31 181 LEU A C 1
ATOM 1470 O O . LEU A 1 181 ? -7.519 -12.801 -3.780 1.00 87.31 181 LEU A O 1
ATOM 1474 N N . SER A 1 182 ? -9.494 -11.736 -3.661 1.00 87.19 182 SER A N 1
ATOM 1475 C CA . SER A 1 182 ? -9.030 -10.443 -4.171 1.00 87.19 182 SER A CA 1
ATOM 1476 C C . SER A 1 182 ? -8.356 -9.558 -3.114 1.00 87.19 182 SER A C 1
ATOM 1478 O O . SER A 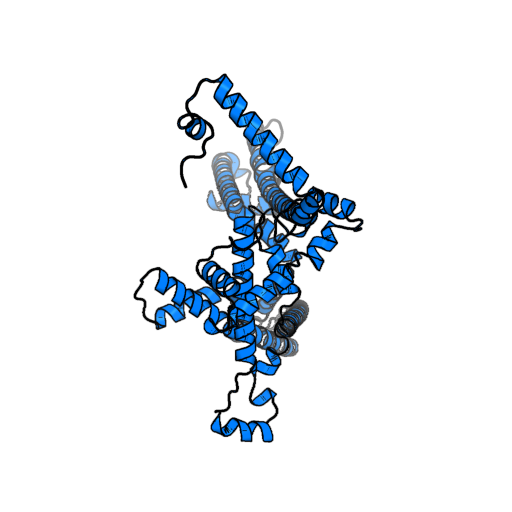1 182 ? -7.755 -8.543 -3.466 1.00 87.19 182 SER A O 1
ATOM 1480 N N . GLU A 1 183 ? -8.406 -9.925 -1.826 1.00 87.44 183 GLU A N 1
ATOM 1481 C CA . GLU A 1 183 ? -7.649 -9.210 -0.797 1.00 87.44 183 GLU A CA 1
ATOM 1482 C C . GLU A 1 183 ? -6.144 -9.343 -1.062 1.00 87.44 183 GLU A C 1
ATOM 1484 O O . GLU A 1 183 ? -5.625 -10.453 -1.173 1.00 87.44 183 GLU A O 1
ATOM 1489 N N . GLY A 1 184 ? -5.410 -8.225 -1.099 1.00 83.94 184 GLY A N 1
ATOM 1490 C CA . GLY A 1 184 ? -4.007 -8.205 -1.540 1.00 83.94 184 GLY A CA 1
ATOM 1491 C C . GLY A 1 184 ? -3.091 -9.214 -0.834 1.00 83.94 184 GLY A C 1
ATOM 1492 O O . GLY A 1 184 ? -2.302 -9.888 -1.491 1.00 83.94 184 GLY A O 1
ATOM 1493 N N . HIS A 1 185 ? -3.226 -9.389 0.486 1.00 83.56 185 HIS A N 1
ATOM 1494 C CA . HIS A 1 185 ? -2.420 -10.357 1.244 1.00 83.56 185 HIS A CA 1
ATOM 1495 C C . HIS A 1 185 ? -2.766 -11.824 0.933 1.00 83.56 185 HIS A C 1
ATOM 1497 O O . HIS A 1 185 ? -1.880 -12.680 0.945 1.00 83.56 185 HIS A O 1
ATOM 1503 N N . VAL A 1 186 ? -4.043 -12.121 0.673 1.00 88.25 186 VAL A N 1
ATOM 1504 C CA . VAL A 1 186 ? -4.533 -13.469 0.341 1.00 88.25 186 VAL A CA 1
ATOM 1505 C C . VAL A 1 186 ? -4.159 -13.804 -1.102 1.00 88.25 186 VAL A C 1
ATOM 1507 O O . VAL A 1 186 ? -3.563 -14.852 -1.347 1.00 88.25 186 VAL A O 1
ATOM 1510 N N . ALA A 1 187 ? -4.418 -12.879 -2.030 1.00 90.62 187 ALA A N 1
ATOM 1511 C CA . ALA A 1 187 ? -4.071 -12.987 -3.444 1.00 90.62 187 ALA A CA 1
ATOM 1512 C C . ALA A 1 187 ? -2.571 -13.246 -3.643 1.00 90.62 187 ALA A C 1
ATOM 1514 O O . ALA A 1 187 ? -2.180 -14.155 -4.375 1.00 90.62 187 ALA A O 1
ATOM 1515 N N . TRP A 1 188 ? -1.728 -12.480 -2.945 1.00 90.00 188 TRP A N 1
ATOM 1516 C CA . TRP A 1 188 ? -0.275 -12.607 -3.017 1.00 90.00 188 TRP A CA 1
ATOM 1517 C C . TRP A 1 188 ? 0.219 -13.983 -2.556 1.00 90.00 188 TRP A C 1
ATOM 1519 O O . TRP A 1 188 ? 0.996 -14.637 -3.247 1.00 90.00 188 TRP A O 1
ATOM 1529 N N . ARG A 1 189 ? -0.268 -14.478 -1.414 1.00 89.88 189 ARG A N 1
ATOM 1530 C CA . ARG A 1 189 ? 0.132 -15.799 -0.899 1.00 89.88 189 ARG A CA 1
ATOM 1531 C C . ARG A 1 189 ? -0.417 -16.941 -1.740 1.00 89.88 189 ARG A C 1
ATOM 1533 O O . ARG A 1 189 ? 0.268 -17.945 -1.909 1.00 89.88 189 ARG A O 1
ATOM 1540 N N . PHE A 1 190 ? -1.611 -16.781 -2.307 1.00 92.12 190 PHE A N 1
ATOM 1541 C CA . PHE A 1 190 ? -2.135 -17.717 -3.294 1.00 92.12 190 PHE A CA 1
ATOM 1542 C C . PHE A 1 190 ? -1.217 -17.787 -4.524 1.00 92.12 190 PHE A C 1
ATOM 1544 O O . PHE A 1 190 ? -0.828 -18.884 -4.919 1.00 92.12 190 PHE A O 1
ATOM 1551 N N . LEU A 1 191 ? -0.776 -16.641 -5.060 1.00 92.00 191 LEU A N 1
ATOM 1552 C CA . LEU A 1 191 ? 0.195 -16.584 -6.158 1.00 92.00 191 LEU A CA 1
ATOM 1553 C C . LEU A 1 191 ? 1.499 -17.318 -5.796 1.00 92.00 191 LEU A C 1
ATOM 1555 O O . LEU A 1 191 ? 1.940 -18.184 -6.549 1.00 92.00 191 LEU A O 1
ATOM 1559 N N . LEU A 1 192 ? 2.072 -17.065 -4.617 1.00 91.62 192 LEU A N 1
ATOM 1560 C CA . LEU A 1 192 ? 3.291 -17.751 -4.168 1.00 91.62 192 LEU A CA 1
ATOM 1561 C C . LEU A 1 192 ? 3.114 -19.273 -4.042 1.00 91.62 192 LEU A C 1
ATOM 1563 O O . LEU A 1 192 ? 4.006 -20.031 -4.430 1.00 91.62 192 LEU A O 1
ATOM 1567 N N . LEU A 1 193 ? 1.959 -19.738 -3.554 1.00 92.44 193 LEU A N 1
ATOM 1568 C CA . LEU A 1 193 ? 1.640 -21.168 -3.516 1.00 92.44 193 LEU A CA 1
ATOM 1569 C C . LEU A 1 193 ? 1.528 -21.755 -4.927 1.00 92.44 193 LEU A C 1
ATOM 1571 O O . LEU A 1 193 ? 2.058 -22.840 -5.164 1.00 92.44 193 LEU A O 1
ATOM 1575 N N . THR A 1 194 ? 0.910 -21.046 -5.877 1.00 92.00 194 THR A N 1
ATOM 1576 C CA . THR A 1 194 ? 0.854 -21.508 -7.275 1.00 92.00 194 THR A CA 1
ATOM 1577 C C . THR A 1 194 ? 2.244 -21.594 -7.905 1.00 92.00 194 THR A C 1
ATOM 1579 O O . THR A 1 194 ? 2.551 -22.596 -8.552 1.00 92.00 194 THR A O 1
ATOM 1582 N N . CYS A 1 195 ? 3.127 -20.623 -7.639 1.00 91.62 195 CYS A N 1
ATOM 1583 C CA . CYS A 1 195 ? 4.529 -20.676 -8.055 1.00 91.62 195 CYS A CA 1
ATOM 1584 C C . CYS A 1 195 ? 5.263 -21.875 -7.437 1.00 91.62 195 CYS A C 1
ATOM 1586 O O . CYS A 1 195 ? 6.023 -22.546 -8.129 1.00 91.62 195 CYS A O 1
ATOM 1588 N N . CYS A 1 196 ? 5.008 -22.182 -6.162 1.00 91.38 196 CYS A N 1
ATOM 1589 C CA . CYS A 1 196 ? 5.602 -23.328 -5.474 1.00 91.38 196 CYS A CA 1
ATOM 1590 C C . CYS A 1 196 ? 5.141 -24.670 -6.075 1.00 91.38 196 CYS A C 1
ATOM 1592 O O . CYS A 1 196 ? 5.966 -25.542 -6.346 1.00 91.38 196 CYS A O 1
ATOM 1594 N N . VAL A 1 197 ? 3.845 -24.816 -6.374 1.00 92.75 197 VAL A N 1
ATOM 1595 C CA . VAL A 1 197 ? 3.306 -26.008 -7.054 1.00 92.75 197 VAL A CA 1
ATOM 1596 C C . VAL A 1 197 ? 3.914 -26.160 -8.447 1.00 92.75 197 VAL A C 1
ATOM 1598 O O . VAL A 1 197 ? 4.358 -27.248 -8.805 1.00 92.75 197 VAL A O 1
ATOM 1601 N N . PHE A 1 198 ? 3.990 -25.075 -9.219 1.00 91.62 198 PHE A N 1
ATOM 1602 C CA . PHE A 1 198 ? 4.590 -25.084 -10.554 1.00 91.62 198 PHE A CA 1
ATOM 1603 C C . PHE A 1 198 ? 6.082 -25.454 -10.514 1.00 91.62 198 PHE A C 1
ATOM 1605 O O . PHE A 1 198 ? 6.535 -26.262 -11.325 1.00 91.62 198 PHE A O 1
ATOM 1612 N N . ALA A 1 199 ? 6.822 -24.957 -9.514 1.00 89.06 199 ALA A N 1
ATOM 1613 C CA . ALA A 1 199 ? 8.219 -25.318 -9.277 1.00 89.06 199 ALA A CA 1
ATOM 1614 C C . ALA A 1 199 ? 8.405 -26.828 -9.050 1.00 89.06 199 ALA A C 1
ATOM 1616 O O . ALA A 1 199 ? 9.343 -27.418 -9.587 1.00 89.06 199 ALA A O 1
ATOM 1617 N N . PHE A 1 200 ? 7.502 -27.467 -8.297 1.00 89.06 200 PHE A N 1
ATOM 1618 C CA . PHE A 1 200 ? 7.558 -28.910 -8.050 1.00 89.06 200 PHE A CA 1
ATOM 1619 C C . PHE A 1 200 ? 7.086 -29.748 -9.237 1.00 89.06 200 PHE A C 1
ATOM 1621 O O . PHE A 1 200 ? 7.739 -30.738 -9.561 1.00 89.06 200 PHE A O 1
ATOM 1628 N N . LEU A 1 201 ? 5.996 -29.353 -9.902 1.00 89.00 201 LEU A N 1
ATOM 1629 C CA . LEU A 1 201 ? 5.442 -30.092 -11.041 1.00 89.00 201 LEU A CA 1
ATOM 1630 C C . LEU A 1 201 ? 6.403 -30.120 -12.229 1.00 89.00 201 LEU A C 1
ATOM 1632 O O . LEU A 1 201 ? 6.603 -31.172 -12.829 1.00 89.00 201 LEU A O 1
ATOM 1636 N N . LEU A 1 202 ? 7.023 -28.981 -12.545 1.00 86.00 202 LEU A N 1
ATOM 1637 C CA . LEU A 1 202 ? 7.965 -28.887 -13.659 1.00 86.00 202 LEU A CA 1
ATOM 1638 C C . LEU A 1 202 ? 9.414 -29.195 -13.269 1.00 86.00 202 LEU A C 1
ATOM 1640 O O . LEU A 1 202 ? 10.304 -29.108 -14.108 1.00 86.00 202 LEU A O 1
ATOM 1644 N N . ARG A 1 203 ? 9.679 -29.517 -11.995 1.00 80.44 203 ARG A N 1
ATOM 1645 C CA . ARG A 1 203 ? 11.037 -29.682 -11.442 1.00 80.44 203 ARG A CA 1
ATOM 1646 C C . ARG A 1 203 ? 11.960 -28.473 -11.678 1.00 80.44 203 ARG A C 1
ATOM 1648 O O . ARG A 1 203 ? 13.184 -28.593 -11.617 1.00 80.44 203 ARG A O 1
ATOM 1655 N N . HIS A 1 204 ? 11.388 -27.291 -11.894 1.00 85.06 204 HIS A N 1
ATOM 1656 C CA . HIS A 1 204 ? 12.112 -26.035 -12.065 1.00 85.06 204 HIS A CA 1
ATOM 1657 C C . HIS A 1 204 ? 12.311 -25.348 -10.710 1.00 85.06 204 HIS A C 1
ATOM 1659 O O . HIS A 1 204 ? 11.616 -24.396 -10.356 1.00 85.06 204 HIS A O 1
ATOM 1665 N N . PHE A 1 205 ? 13.292 -25.825 -9.942 1.00 82.81 205 PHE A N 1
ATOM 1666 C CA . PHE A 1 205 ? 13.563 -25.332 -8.585 1.00 82.81 205 PHE A CA 1
ATOM 1667 C C . PHE A 1 205 ? 13.972 -23.849 -8.513 1.00 82.81 205 PHE A C 1
ATOM 1669 O O . PHE A 1 205 ? 13.812 -23.239 -7.460 1.00 82.81 205 PHE A O 1
ATOM 1676 N N . TRP A 1 206 ? 14.438 -23.238 -9.609 1.00 83.31 206 TRP A N 1
ATOM 1677 C CA . TRP A 1 206 ? 14.779 -21.807 -9.653 1.00 83.31 206 TRP A CA 1
ATOM 1678 C C . TRP A 1 206 ? 13.576 -20.893 -9.357 1.00 83.31 206 TRP A C 1
ATOM 1680 O O . TRP A 1 206 ? 13.739 -19.807 -8.807 1.00 83.31 206 TRP A O 1
ATOM 1690 N N . LEU A 1 207 ? 12.353 -21.353 -9.647 1.00 86.56 207 LEU A N 1
ATOM 1691 C CA . LEU A 1 207 ? 11.117 -20.623 -9.358 1.00 86.56 207 LEU A CA 1
ATOM 1692 C C . LEU A 1 207 ? 10.887 -20.414 -7.855 1.00 86.56 207 LEU A C 1
ATOM 1694 O O . LEU A 1 207 ? 10.178 -19.489 -7.463 1.00 86.56 207 LEU A O 1
ATOM 1698 N N . LEU A 1 208 ? 11.513 -21.232 -7.001 1.00 86.12 208 LEU A N 1
ATOM 1699 C CA . LEU A 1 208 ? 11.456 -21.061 -5.549 1.00 86.12 208 LEU A CA 1
ATOM 1700 C C . LEU A 1 208 ? 12.124 -19.751 -5.095 1.00 86.12 208 LEU A C 1
ATOM 1702 O O . LEU A 1 208 ? 11.804 -19.265 -4.015 1.00 86.12 208 LEU A O 1
ATOM 1706 N N . CYS A 1 209 ? 12.965 -19.117 -5.921 1.00 85.06 209 CYS A N 1
ATOM 1707 C CA . CYS A 1 209 ? 13.519 -17.792 -5.631 1.00 85.06 209 CYS A CA 1
ATOM 1708 C C . CYS A 1 209 ? 12.431 -16.708 -5.520 1.00 85.06 209 CYS A C 1
ATOM 1710 O O . CYS A 1 209 ? 12.591 -15.767 -4.743 1.00 85.06 209 CYS A O 1
ATOM 1712 N N . PHE A 1 210 ? 11.298 -16.846 -6.224 1.00 87.56 210 PHE A N 1
ATOM 1713 C CA . PHE A 1 210 ? 10.194 -15.883 -6.133 1.00 87.56 210 PHE A CA 1
ATOM 1714 C C . PHE A 1 210 ? 9.525 -15.862 -4.753 1.00 87.56 210 PHE A C 1
ATOM 1716 O O . PHE A 1 210 ? 8.946 -14.845 -4.378 1.00 87.56 210 PHE A O 1
ATOM 1723 N N . ILE A 1 211 ? 9.664 -16.929 -3.955 1.00 88.19 211 ILE A N 1
ATOM 1724 C CA . ILE A 1 211 ? 9.158 -16.983 -2.574 1.00 88.19 211 ILE A CA 1
ATOM 1725 C C . ILE A 1 211 ? 9.793 -15.889 -1.700 1.00 88.19 211 ILE A C 1
ATOM 1727 O O . ILE A 1 211 ? 9.142 -15.372 -0.792 1.00 88.19 211 ILE A O 1
ATOM 1731 N N . LEU A 1 212 ? 11.026 -15.466 -2.006 1.00 87.31 212 LEU A N 1
ATOM 1732 C CA . LEU A 1 212 ? 11.713 -14.392 -1.285 1.00 87.31 212 LEU A CA 1
ATOM 1733 C C . LEU A 1 212 ? 10.956 -13.054 -1.349 1.00 87.31 212 LEU A C 1
ATOM 1735 O O . LEU A 1 212 ? 11.086 -12.228 -0.445 1.00 87.31 212 LEU A O 1
ATOM 1739 N N . MET A 1 213 ? 10.126 -12.849 -2.377 1.00 86.38 213 MET A N 1
ATOM 1740 C CA . MET A 1 213 ? 9.323 -11.634 -2.511 1.00 86.38 213 MET A CA 1
ATOM 1741 C C . MET A 1 213 ? 8.301 -11.472 -1.375 1.00 86.38 213 MET A C 1
ATOM 1743 O O . MET A 1 213 ? 7.893 -10.349 -1.093 1.00 86.38 213 MET A O 1
ATOM 1747 N N . ASP A 1 214 ? 7.948 -12.542 -0.649 1.00 86.44 214 ASP A N 1
ATOM 1748 C CA . ASP A 1 214 ? 7.086 -12.451 0.539 1.00 86.44 214 ASP A CA 1
ATOM 1749 C C . ASP A 1 214 ? 7.663 -11.522 1.626 1.00 86.44 214 ASP A C 1
ATOM 1751 O O . ASP A 1 214 ? 6.910 -10.876 2.356 1.00 86.44 214 ASP A O 1
ATOM 1755 N N . PHE A 1 215 ? 8.993 -11.363 1.687 1.00 85.56 215 PHE A N 1
ATOM 1756 C CA . PHE A 1 215 ? 9.658 -10.436 2.610 1.00 85.56 215 PHE A CA 1
ATOM 1757 C C . PHE A 1 215 ? 9.175 -8.986 2.457 1.00 85.56 215 PHE A C 1
ATOM 1759 O O . PHE A 1 215 ? 8.975 -8.289 3.455 1.00 85.56 215 PHE A O 1
ATOM 1766 N N . TRP A 1 216 ? 8.941 -8.542 1.219 1.00 82.88 216 TRP A N 1
ATOM 1767 C CA . TRP A 1 216 ? 8.500 -7.177 0.926 1.00 82.88 216 TRP A CA 1
ATOM 1768 C C . TRP A 1 216 ? 7.104 -6.896 1.481 1.00 82.88 216 TRP A C 1
ATOM 1770 O O . TRP A 1 216 ? 6.846 -5.797 1.966 1.00 82.88 216 TRP A O 1
ATOM 1780 N N . CYS A 1 217 ? 6.218 -7.895 1.455 1.00 78.62 217 CYS A N 1
ATOM 1781 C CA . CYS A 1 217 ? 4.846 -7.766 1.939 1.00 78.62 217 CYS A CA 1
ATOM 1782 C C . CYS A 1 217 ? 4.717 -7.932 3.459 1.00 78.62 217 CYS A C 1
ATOM 1784 O O . CYS A 1 217 ? 3.757 -7.425 4.036 1.00 78.62 217 CYS A O 1
ATOM 1786 N N . GLN A 1 218 ? 5.640 -8.647 4.113 1.00 82.44 218 GLN A N 1
ATOM 1787 C CA . GLN A 1 218 ? 5.611 -8.833 5.569 1.00 82.44 218 GLN A CA 1
ATOM 1788 C C . GLN A 1 218 ? 6.192 -7.641 6.344 1.00 82.44 218 GLN A C 1
ATOM 1790 O O . GLN A 1 218 ? 5.803 -7.407 7.488 1.00 82.44 218 GLN A O 1
ATOM 1795 N N . SER A 1 219 ? 7.120 -6.884 5.752 1.00 84.00 219 SER A N 1
ATOM 1796 C CA . SER A 1 219 ? 7.718 -5.713 6.401 1.00 84.00 219 SER A CA 1
ATOM 1797 C C . SER A 1 219 ? 6.868 -4.462 6.182 1.00 84.00 219 SER A C 1
ATOM 1799 O O . SER A 1 219 ? 6.707 -4.001 5.053 1.00 84.00 219 SER A O 1
ATOM 1801 N N . SER A 1 220 ? 6.380 -3.856 7.268 1.00 80.31 220 SER A N 1
ATOM 1802 C CA . SER A 1 220 ? 5.626 -2.595 7.216 1.00 80.31 220 SER A CA 1
ATOM 1803 C C . SER A 1 220 ? 6.446 -1.442 6.625 1.00 80.31 220 SER A C 1
ATOM 1805 O O . SER A 1 220 ? 5.908 -0.604 5.901 1.00 80.31 220 SER A O 1
ATOM 1807 N N . VAL A 1 221 ? 7.760 -1.427 6.863 1.00 84.75 221 VAL A N 1
ATOM 1808 C CA . VAL A 1 221 ? 8.675 -0.410 6.324 1.00 84.75 221 VAL A CA 1
ATOM 1809 C C . VAL A 1 221 ? 8.828 -0.565 4.810 1.00 84.75 221 VAL A C 1
ATOM 1811 O O . VAL A 1 221 ? 8.656 0.404 4.074 1.00 84.75 221 VAL A O 1
ATOM 1814 N N . LEU A 1 222 ? 9.097 -1.779 4.318 1.00 84.88 222 LEU A N 1
ATOM 1815 C CA . LEU A 1 222 ? 9.257 -2.006 2.875 1.00 84.88 222 LEU A CA 1
ATOM 1816 C C . LEU A 1 222 ? 7.932 -1.852 2.125 1.00 84.88 222 LEU A C 1
ATOM 1818 O O . LEU A 1 222 ? 7.921 -1.296 1.030 1.00 84.88 222 LEU A O 1
ATOM 1822 N N . ALA A 1 223 ? 6.814 -2.271 2.721 1.00 82.44 223 ALA A N 1
ATOM 1823 C CA . ALA A 1 223 ? 5.488 -2.051 2.151 1.00 82.44 223 ALA A CA 1
ATOM 1824 C C . ALA A 1 223 ? 5.184 -0.552 1.986 1.00 82.44 223 ALA A C 1
ATOM 1826 O O . ALA A 1 223 ? 4.603 -0.144 0.980 1.00 82.44 223 ALA A O 1
ATOM 1827 N N . THR A 1 224 ? 5.628 0.277 2.935 1.00 84.12 224 THR A N 1
ATOM 1828 C CA . THR A 1 224 ? 5.520 1.743 2.868 1.00 84.12 224 THR A CA 1
ATOM 1829 C C . THR A 1 224 ? 6.335 2.304 1.698 1.00 84.12 224 THR A C 1
ATOM 1831 O O . THR A 1 224 ? 5.820 3.105 0.919 1.00 84.12 224 THR A O 1
ATOM 1834 N N . VAL A 1 225 ? 7.567 1.819 1.501 1.00 88.31 225 VAL A N 1
ATOM 1835 C CA . VAL A 1 225 ? 8.414 2.191 0.352 1.00 88.31 225 VAL A CA 1
ATOM 1836 C C . VAL A 1 225 ? 7.773 1.774 -0.975 1.00 88.31 225 VAL A C 1
ATOM 1838 O O . VAL A 1 225 ? 7.692 2.575 -1.903 1.00 88.31 225 VAL A O 1
ATOM 1841 N N . PHE A 1 226 ? 7.267 0.545 -1.067 1.00 86.75 226 PHE A N 1
ATOM 1842 C CA . PHE A 1 226 ? 6.608 0.051 -2.276 1.00 86.75 226 PHE A CA 1
ATOM 1843 C C . PHE A 1 226 ? 5.342 0.854 -2.600 1.00 86.75 226 PHE A C 1
ATOM 1845 O O . PHE A 1 226 ? 5.135 1.261 -3.743 1.00 86.75 226 PHE A O 1
ATOM 1852 N N . ARG A 1 227 ? 4.525 1.164 -1.585 1.00 86.44 227 ARG A N 1
ATOM 1853 C CA . ARG A 1 227 ? 3.343 2.022 -1.733 1.00 86.44 227 ARG A CA 1
ATOM 1854 C C . ARG A 1 227 ? 3.717 3.410 -2.254 1.00 86.44 227 ARG A C 1
ATOM 1856 O O . ARG A 1 227 ? 3.009 3.910 -3.122 1.00 86.44 227 ARG A O 1
ATOM 1863 N N . ALA A 1 228 ? 4.812 4.006 -1.781 1.00 88.56 228 ALA A N 1
ATOM 1864 C CA . ALA A 1 228 ? 5.285 5.293 -2.293 1.00 88.56 228 ALA A CA 1
ATOM 1865 C C . ALA A 1 228 ? 5.649 5.220 -3.787 1.00 88.56 228 ALA A C 1
ATOM 1867 O O . ALA A 1 228 ? 5.283 6.106 -4.552 1.00 88.56 228 ALA A O 1
ATOM 1868 N N . ILE A 1 229 ? 6.304 4.146 -4.234 1.00 90.31 229 ILE A N 1
ATOM 1869 C CA . ILE A 1 229 ? 6.680 3.974 -5.649 1.00 90.31 229 ILE A CA 1
ATOM 1870 C C . ILE A 1 229 ? 5.450 3.698 -6.531 1.00 90.31 229 ILE A C 1
ATOM 1872 O O . ILE A 1 229 ? 5.359 4.202 -7.650 1.00 90.31 229 ILE A O 1
ATOM 1876 N N . CYS A 1 230 ? 4.481 2.925 -6.037 1.00 90.69 230 CYS A N 1
ATOM 1877 C CA . CYS A 1 230 ? 3.283 2.565 -6.797 1.00 90.69 230 CYS A CA 1
ATOM 1878 C C . CYS A 1 230 ? 2.172 3.626 -6.768 1.00 90.69 230 CYS A C 1
ATOM 1880 O O . CYS A 1 230 ? 1.290 3.589 -7.624 1.00 90.69 230 CYS A O 1
ATOM 1882 N N . ALA A 1 231 ? 2.185 4.574 -5.828 1.00 90.19 231 ALA A N 1
ATOM 1883 C CA . ALA A 1 231 ? 1.155 5.611 -5.745 1.00 90.19 231 ALA A CA 1
ATOM 1884 C C . ALA A 1 231 ? 1.044 6.470 -7.027 1.00 90.19 231 ALA A C 1
ATOM 1886 O O . ALA A 1 231 ? -0.071 6.622 -7.533 1.00 90.19 231 ALA A O 1
ATOM 1887 N N . PRO A 1 232 ? 2.143 6.964 -7.636 1.00 93.69 232 PRO A N 1
ATOM 1888 C CA . PRO A 1 232 ? 2.082 7.724 -8.879 1.00 93.69 232 PRO A CA 1
ATOM 1889 C C . PRO A 1 232 ? 2.133 6.835 -10.134 1.00 93.69 232 PRO A C 1
ATOM 1891 O O . PRO A 1 232 ? 2.419 7.353 -11.212 1.00 93.69 232 PRO A O 1
ATOM 1894 N N . LEU A 1 233 ? 1.861 5.521 -10.049 1.00 93.50 233 LEU A N 1
ATOM 1895 C CA . LEU A 1 233 ? 2.064 4.583 -11.168 1.00 93.50 233 LEU A CA 1
ATOM 1896 C C . LEU A 1 233 ? 1.348 5.021 -12.453 1.00 93.50 233 LEU A C 1
ATOM 1898 O O . LEU A 1 233 ? 1.888 4.858 -13.543 1.00 93.50 233 LEU A O 1
ATOM 1902 N N . ARG A 1 234 ? 0.159 5.626 -12.337 1.00 93.75 234 ARG A N 1
ATOM 1903 C CA . ARG A 1 234 ? -0.571 6.166 -13.492 1.00 93.75 234 ARG A CA 1
ATOM 1904 C C . ARG A 1 234 ? 0.195 7.301 -14.173 1.00 93.75 234 ARG A C 1
ATOM 1906 O O . ARG A 1 234 ? 0.332 7.287 -15.392 1.00 93.75 234 ARG A O 1
ATOM 1913 N N . SER A 1 235 ? 0.680 8.271 -13.402 1.00 94.38 235 SER A N 1
ATOM 1914 C CA . SER A 1 235 ? 1.470 9.388 -13.928 1.00 94.38 235 SER A CA 1
ATOM 1915 C C . SER A 1 235 ? 2.783 8.884 -14.516 1.00 94.38 235 SER A C 1
ATOM 1917 O O . SER A 1 235 ? 3.127 9.240 -15.635 1.00 94.38 235 SER A O 1
ATOM 1919 N N . LEU A 1 236 ? 3.453 7.970 -13.811 1.00 94.50 236 LEU A N 1
ATOM 1920 C CA . LEU A 1 236 ? 4.689 7.339 -14.254 1.00 94.50 236 LEU A CA 1
ATOM 1921 C C . LEU A 1 236 ? 4.507 6.587 -15.584 1.00 94.50 236 LEU A C 1
ATOM 1923 O O . LEU A 1 236 ? 5.319 6.741 -16.491 1.00 94.50 236 LEU A O 1
ATOM 1927 N N . ALA A 1 237 ? 3.418 5.828 -15.737 1.00 95.38 237 ALA A N 1
ATOM 1928 C CA . ALA A 1 237 ? 3.092 5.134 -16.981 1.00 95.38 237 ALA A CA 1
ATOM 1929 C C . ALA A 1 237 ? 2.862 6.111 -18.147 1.00 95.38 237 ALA A C 1
ATOM 1931 O O . ALA A 1 237 ? 3.347 5.870 -19.250 1.00 95.38 237 ALA A O 1
ATOM 1932 N N . MET A 1 238 ? 2.183 7.239 -17.904 1.00 94.94 238 MET A N 1
ATOM 1933 C CA . MET A 1 238 ? 2.019 8.295 -18.911 1.00 94.94 238 MET A CA 1
ATOM 1934 C C . MET A 1 238 ? 3.357 8.945 -19.283 1.00 94.94 238 MET A C 1
ATOM 1936 O O . MET A 1 238 ? 3.597 9.220 -20.457 1.00 94.94 238 MET A O 1
ATOM 1940 N N . THR A 1 239 ? 4.253 9.152 -18.315 1.00 93.94 239 THR A N 1
ATOM 1941 C CA . THR A 1 239 ? 5.602 9.677 -18.570 1.00 93.94 239 THR A CA 1
ATOM 1942 C C . THR A 1 239 ? 6.450 8.693 -19.377 1.00 93.94 239 THR A C 1
ATOM 1944 O O . THR A 1 239 ? 7.104 9.113 -20.327 1.00 93.94 239 THR A O 1
ATOM 1947 N N . PHE A 1 240 ? 6.401 7.391 -19.076 1.00 93.69 240 PHE A N 1
ATOM 1948 C CA . PHE A 1 240 ? 7.071 6.361 -19.881 1.00 93.69 240 PHE A CA 1
ATOM 1949 C C . PHE A 1 240 ? 6.493 6.250 -21.295 1.00 93.69 240 PHE A C 1
ATOM 1951 O O . PHE A 1 240 ? 7.245 6.084 -22.251 1.00 93.69 240 PHE A O 1
ATOM 1958 N N . LEU A 1 241 ? 5.177 6.394 -21.461 1.00 95.50 241 LEU A N 1
ATOM 1959 C CA . LEU A 1 241 ? 4.572 6.471 -22.790 1.00 95.50 241 LEU A CA 1
ATOM 1960 C C . LEU A 1 241 ? 5.103 7.687 -23.567 1.00 95.50 241 LEU A C 1
ATOM 1962 O O . LEU A 1 241 ? 5.491 7.556 -24.725 1.00 95.50 241 LEU A O 1
ATOM 1966 N N . GLY A 1 242 ? 5.178 8.852 -22.917 1.00 94.44 242 GLY A N 1
ATOM 1967 C CA . GLY A 1 242 ? 5.783 10.055 -23.492 1.00 94.44 242 GLY A CA 1
ATOM 1968 C C . GLY A 1 242 ? 7.253 9.857 -23.876 1.00 94.44 242 GLY A C 1
ATOM 1969 O O . GLY A 1 242 ? 7.649 10.259 -24.966 1.00 94.44 242 GLY A O 1
ATOM 1970 N N . LEU A 1 243 ? 8.036 9.179 -23.028 1.00 93.38 243 LEU A N 1
ATOM 1971 C CA . LEU A 1 243 ? 9.425 8.797 -23.300 1.00 93.38 243 LEU A CA 1
ATOM 1972 C C . LEU A 1 243 ? 9.530 7.978 -24.592 1.00 93.38 243 LEU A C 1
ATOM 1974 O O . LEU A 1 243 ? 10.292 8.346 -25.478 1.00 93.38 243 LEU A O 1
ATOM 1978 N N . VAL A 1 244 ? 8.728 6.917 -24.730 1.00 94.75 244 VAL A N 1
ATOM 1979 C CA . VAL A 1 244 ? 8.728 6.058 -25.926 1.00 94.75 244 VAL A CA 1
ATOM 1980 C C . VAL A 1 244 ? 8.338 6.845 -27.179 1.00 94.75 244 VAL A C 1
ATOM 1982 O O . VAL A 1 244 ? 8.988 6.699 -28.210 1.00 94.75 244 VAL A O 1
ATOM 1985 N N . ILE A 1 245 ? 7.326 7.717 -27.099 1.00 95.81 245 ILE A N 1
ATOM 1986 C CA . ILE A 1 245 ? 6.896 8.554 -28.231 1.00 95.81 245 ILE A CA 1
ATOM 1987 C C . ILE A 1 245 ? 8.009 9.520 -28.654 1.00 95.81 245 ILE A C 1
ATOM 1989 O O . ILE A 1 245 ? 8.312 9.622 -29.842 1.00 95.81 245 ILE A O 1
ATOM 1993 N N . ILE A 1 246 ? 8.637 10.216 -27.701 1.00 93.94 246 ILE A N 1
ATOM 1994 C CA . ILE A 1 246 ? 9.746 11.136 -27.986 1.00 93.94 246 ILE A CA 1
ATOM 1995 C C . ILE A 1 246 ? 10.906 10.365 -28.618 1.00 93.94 246 ILE A C 1
ATOM 1997 O O . ILE A 1 246 ? 11.416 10.780 -29.657 1.00 93.94 246 ILE A O 1
ATOM 2001 N N . THR A 1 247 ? 11.289 9.221 -28.048 1.00 93.88 247 THR A N 1
ATOM 2002 C CA . THR A 1 247 ? 12.360 8.389 -28.604 1.00 93.88 247 THR A CA 1
ATOM 2003 C C . THR A 1 247 ? 12.029 7.896 -30.010 1.00 93.88 247 THR A C 1
ATOM 2005 O O . THR A 1 247 ? 12.907 7.915 -30.863 1.00 93.88 247 THR A O 1
ATOM 2008 N N . PHE A 1 248 ? 10.776 7.539 -30.297 1.00 95.62 248 PHE A N 1
ATOM 2009 C CA . PHE A 1 248 ? 10.346 7.146 -31.641 1.00 95.62 248 PHE A CA 1
ATOM 2010 C C . PHE A 1 248 ? 10.471 8.294 -32.657 1.00 95.62 248 PHE A C 1
ATOM 2012 O O . PHE A 1 248 ? 10.913 8.082 -33.785 1.00 95.62 248 PHE A O 1
ATOM 2019 N N . VAL A 1 249 ? 10.142 9.530 -32.262 1.00 95.56 249 VAL A N 1
ATOM 2020 C CA . VAL A 1 249 ? 10.339 10.716 -33.116 1.00 95.56 249 VAL A CA 1
ATOM 2021 C C . VAL A 1 249 ? 11.827 10.951 -33.388 1.00 95.56 249 VAL A C 1
ATOM 2023 O O . VAL A 1 249 ? 12.208 11.150 -34.542 1.00 95.56 249 VAL A O 1
ATOM 2026 N N . TYR A 1 250 ? 12.674 10.872 -32.357 1.00 93.69 250 TYR A N 1
ATOM 2027 C CA . TYR A 1 250 ? 14.128 10.973 -32.515 1.00 93.69 250 TYR A CA 1
ATOM 2028 C C . TYR A 1 250 ? 14.682 9.857 -33.406 1.00 93.69 250 TYR A C 1
ATOM 2030 O O . TYR A 1 250 ? 15.454 10.144 -34.315 1.00 93.69 250 TYR A O 1
ATOM 2038 N N . ALA A 1 251 ? 14.225 8.616 -33.231 1.00 94.00 251 ALA A N 1
ATOM 2039 C CA . ALA A 1 251 ? 14.586 7.496 -34.092 1.00 94.00 251 ALA A CA 1
ATOM 2040 C C . ALA A 1 251 ? 14.184 7.749 -35.550 1.00 94.00 251 ALA A C 1
ATOM 2042 O O . ALA A 1 251 ? 14.973 7.491 -36.448 1.00 94.00 251 ALA A O 1
ATOM 2043 N N . GLY A 1 252 ? 12.995 8.303 -35.807 1.00 94.81 252 GLY A N 1
ATOM 2044 C CA . GLY A 1 252 ? 12.556 8.654 -37.159 1.00 94.81 252 GLY A CA 1
ATOM 2045 C C . GLY A 1 252 ? 13.419 9.737 -37.816 1.00 94.81 252 GLY A C 1
ATOM 2046 O O . GLY A 1 252 ? 13.786 9.604 -38.985 1.00 94.81 252 GLY A O 1
ATOM 2047 N N . ILE A 1 253 ? 13.785 10.784 -37.068 1.00 93.56 253 ILE A N 1
ATOM 2048 C CA . ILE A 1 253 ? 14.687 11.847 -37.545 1.00 93.56 253 ILE A CA 1
ATOM 2049 C C . ILE A 1 253 ? 16.088 11.274 -37.794 1.00 93.56 253 ILE A C 1
ATOM 2051 O O . ILE A 1 253 ? 16.636 11.441 -38.884 1.00 93.56 253 ILE A O 1
ATOM 2055 N N . GLY A 1 254 ? 16.636 10.538 -36.825 1.00 91.62 254 GLY A N 1
ATOM 2056 C CA . GLY A 1 254 ? 17.936 9.878 -36.920 1.00 91.62 254 GLY A CA 1
ATOM 2057 C C . GLY A 1 254 ? 18.019 8.907 -38.095 1.00 91.62 254 GLY A C 1
ATOM 2058 O O . GLY A 1 254 ? 18.946 8.983 -38.892 1.00 91.62 254 GLY A O 1
ATOM 2059 N N . PHE A 1 255 ? 17.000 8.071 -38.282 1.00 92.12 255 PHE A N 1
ATOM 2060 C CA . PHE A 1 255 ? 16.913 7.120 -39.390 1.00 92.12 255 PHE A CA 1
ATOM 2061 C C . PHE A 1 255 ? 16.810 7.809 -40.757 1.00 92.12 255 PHE A C 1
ATOM 2063 O O . PHE A 1 255 ? 17.259 7.263 -41.764 1.00 92.12 255 PHE A O 1
ATOM 2070 N N . ARG A 1 256 ? 16.211 9.006 -40.830 1.00 92.44 256 ARG A N 1
ATOM 2071 C CA . ARG A 1 256 ? 16.047 9.729 -42.098 1.00 92.44 256 ARG A CA 1
ATOM 2072 C C . ARG A 1 256 ? 17.278 10.535 -42.506 1.00 92.44 256 ARG A C 1
ATOM 2074 O O . ARG A 1 256 ? 17.539 10.614 -43.710 1.00 92.44 256 ARG A O 1
ATOM 2081 N N . PHE A 1 257 ? 17.953 11.163 -41.544 1.00 90.00 257 PHE A N 1
ATOM 2082 C CA . PHE A 1 257 ? 19.030 12.130 -41.789 1.00 90.00 257 PHE A CA 1
ATOM 2083 C C . PHE A 1 257 ? 20.422 11.612 -41.411 1.00 90.00 257 PHE A C 1
ATOM 2085 O O . PHE A 1 257 ? 21.3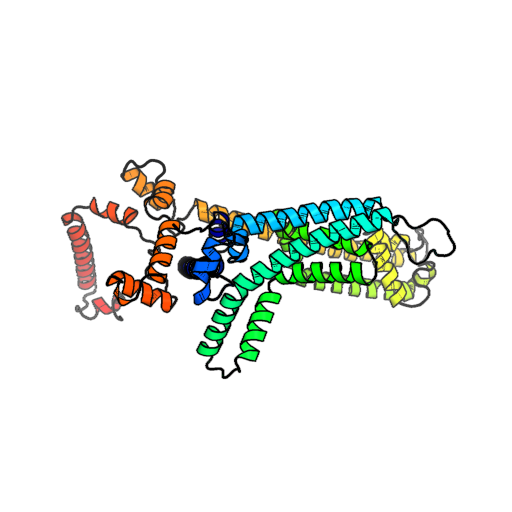77 11.919 -42.109 1.00 90.00 257 PHE A O 1
ATOM 2092 N N . PHE A 1 258 ? 20.538 10.793 -40.363 1.00 89.19 258 PHE A N 1
ATOM 2093 C CA . PHE A 1 258 ? 21.817 10.383 -39.763 1.00 89.19 258 PHE A CA 1
ATOM 2094 C C . PHE A 1 258 ? 22.029 8.863 -39.778 1.00 89.19 258 PHE A C 1
ATOM 2096 O O . PHE A 1 258 ? 22.771 8.337 -38.955 1.00 89.19 258 PHE A O 1
ATOM 2103 N N . ARG A 1 259 ? 21.369 8.128 -40.682 1.00 87.75 259 ARG A N 1
ATOM 2104 C CA . ARG A 1 259 ? 21.380 6.653 -40.690 1.00 87.75 259 ARG A CA 1
ATOM 2105 C C . ARG A 1 259 ? 22.790 6.066 -40.689 1.00 87.75 259 ARG A C 1
ATOM 2107 O O . ARG A 1 259 ? 23.057 5.161 -39.908 1.00 87.75 259 ARG A O 1
ATOM 2114 N N . ASP A 1 260 ? 23.676 6.619 -41.510 1.00 87.56 260 ASP A N 1
ATOM 2115 C CA . ASP A 1 260 ? 25.050 6.129 -41.659 1.00 87.56 260 ASP A CA 1
ATOM 2116 C C . ASP A 1 260 ? 25.899 6.364 -40.395 1.00 87.56 260 ASP A C 1
ATOM 2118 O O . ASP A 1 260 ? 26.873 5.649 -40.154 1.00 87.56 260 ASP A O 1
ATOM 2122 N N . ASP A 1 261 ? 25.506 7.318 -39.542 1.00 88.38 261 ASP A N 1
ATOM 2123 C CA . ASP A 1 261 ? 26.186 7.584 -38.276 1.00 88.38 261 ASP A CA 1
ATOM 2124 C C . ASP A 1 261 ? 25.838 6.571 -37.188 1.00 88.38 261 ASP A C 1
ATOM 2126 O O . ASP A 1 261 ? 26.647 6.383 -36.285 1.00 88.38 261 ASP A O 1
ATOM 2130 N N . PHE A 1 262 ? 24.669 5.921 -37.256 1.00 88.12 262 PHE A N 1
ATOM 2131 C CA . PHE A 1 262 ? 24.176 4.981 -36.239 1.00 88.12 262 PHE A CA 1
ATOM 2132 C C . PHE A 1 262 ? 24.837 3.595 -36.291 1.00 88.12 262 PHE A C 1
ATOM 2134 O O . PHE A 1 262 ? 24.364 2.669 -35.626 1.00 88.12 262 PHE A O 1
ATOM 2141 N N . HIS A 1 263 ? 25.920 3.425 -37.057 1.00 86.69 263 HIS A N 1
ATOM 2142 C CA . HIS A 1 263 ? 26.559 2.127 -37.283 1.00 86.69 263 HIS A CA 1
ATOM 2143 C C . HIS A 1 263 ? 25.500 1.050 -37.591 1.00 86.69 263 HIS A C 1
ATOM 2145 O O . HIS A 1 263 ? 24.644 1.260 -38.438 1.00 86.69 263 HIS A O 1
ATOM 2151 N N . HIS A 1 264 ? 25.510 -0.068 -36.861 1.00 87.12 264 HIS A N 1
ATOM 2152 C CA . HIS A 1 264 ? 24.570 -1.176 -37.044 1.00 87.12 264 HIS A CA 1
ATOM 2153 C C . HIS A 1 264 ? 23.277 -1.050 -36.224 1.00 87.12 264 HIS A C 1
ATOM 2155 O O . HIS A 1 264 ? 22.428 -1.938 -36.258 1.00 87.12 264 HIS A O 1
ATOM 2161 N N . PHE A 1 265 ? 23.110 0.020 -35.440 1.00 86.75 265 PHE A N 1
ATOM 2162 C CA . PHE A 1 265 ? 21.986 0.145 -34.505 1.00 86.75 265 PHE A CA 1
ATOM 2163 C C . PHE A 1 265 ? 20.663 0.518 -35.194 1.00 86.75 265 PHE A C 1
ATOM 2165 O O . PHE A 1 265 ? 19.596 0.305 -34.618 1.00 86.75 265 PHE A O 1
ATOM 2172 N N . CYS A 1 266 ? 20.705 1.054 -36.416 1.00 88.88 266 CYS A N 1
ATOM 2173 C CA . CYS A 1 266 ? 19.519 1.538 -37.132 1.00 88.88 266 CYS A CA 1
ATOM 2174 C C . CYS A 1 266 ? 19.457 1.049 -38.594 1.00 88.88 266 CYS A C 1
ATOM 2176 O O . CYS A 1 266 ? 18.922 1.742 -39.460 1.00 88.88 266 CYS A O 1
ATOM 2178 N N . ASP A 1 267 ? 19.972 -0.155 -38.873 1.00 85.69 267 ASP A N 1
ATOM 2179 C CA . ASP A 1 267 ? 20.089 -0.692 -40.239 1.00 85.69 267 ASP A CA 1
ATOM 2180 C C . ASP A 1 267 ? 18.770 -1.201 -40.838 1.00 85.69 267 ASP A C 1
ATOM 2182 O O . ASP A 1 267 ? 18.587 -1.121 -42.051 1.00 85.69 267 ASP A O 1
ATOM 2186 N N . GLU A 1 268 ? 17.830 -1.699 -40.035 1.00 87.94 268 GLU A N 1
ATOM 2187 C CA . GLU A 1 268 ? 16.632 -2.376 -40.556 1.00 87.94 268 GLU A CA 1
ATOM 2188 C C . GLU A 1 268 ? 15.437 -1.433 -40.735 1.00 87.94 268 GLU A C 1
ATOM 2190 O O . GLU A 1 268 ? 14.998 -1.155 -41.853 1.00 87.94 268 GLU A O 1
ATOM 2195 N N . ASN A 1 269 ? 14.872 -0.954 -39.627 1.00 92.00 269 ASN A N 1
ATOM 2196 C CA . ASN A 1 269 ? 13.670 -0.132 -39.611 1.00 92.00 269 ASN A CA 1
ATOM 2197 C C . ASN A 1 269 ? 13.665 0.817 -38.393 1.00 92.00 269 ASN A C 1
ATOM 2199 O O . ASN A 1 269 ? 14.483 0.702 -37.477 1.00 92.00 269 ASN A O 1
ATOM 2203 N N . ILE A 1 270 ? 12.724 1.769 -38.381 1.00 94.00 270 ILE A N 1
ATOM 2204 C CA . ILE A 1 270 ? 12.608 2.785 -37.317 1.00 94.00 270 ILE A CA 1
ATOM 2205 C C . ILE A 1 270 ? 12.255 2.151 -35.962 1.00 94.00 270 ILE A C 1
ATOM 2207 O O . ILE A 1 270 ? 12.661 2.672 -34.925 1.00 94.00 270 ILE A O 1
ATOM 2211 N N . VAL A 1 271 ? 11.532 1.026 -35.947 1.00 94.50 271 VAL A N 1
ATOM 2212 C CA . VAL A 1 271 ? 11.162 0.327 -34.705 1.00 94.50 271 VAL A CA 1
ATOM 2213 C C . VAL A 1 271 ? 12.410 -0.251 -34.038 1.00 94.50 271 VAL A C 1
ATOM 2215 O O . VAL A 1 271 ? 12.681 0.103 -32.895 1.00 94.50 271 VAL A O 1
ATOM 2218 N N . THR A 1 272 ? 13.229 -1.007 -34.772 1.00 92.88 272 THR A N 1
ATOM 2219 C CA . THR A 1 272 ? 14.521 -1.536 -34.310 1.00 92.88 272 THR A CA 1
ATOM 2220 C C . THR A 1 272 ? 15.443 -0.405 -33.842 1.00 92.88 272 THR A C 1
ATOM 2222 O O . THR A 1 272 ? 16.066 -0.495 -32.787 1.00 92.88 272 THR A O 1
ATOM 2225 N N . CYS A 1 273 ? 15.478 0.715 -34.574 1.00 92.62 273 CYS A N 1
ATOM 2226 C CA . CYS A 1 273 ? 16.232 1.904 -34.167 1.00 92.62 273 CYS A CA 1
ATOM 2227 C C . CYS A 1 273 ? 15.709 2.496 -32.839 1.00 92.62 273 CYS A C 1
ATOM 2229 O O . CYS A 1 273 ? 16.491 2.818 -31.948 1.00 92.62 273 CYS A O 1
ATOM 2231 N N . THR A 1 274 ? 14.385 2.581 -32.660 1.00 94.06 274 THR A N 1
ATOM 2232 C CA . THR A 1 274 ? 13.746 3.064 -31.419 1.00 94.06 274 THR A CA 1
ATOM 2233 C C . THR A 1 274 ? 14.062 2.154 -30.233 1.00 94.06 274 THR A C 1
ATOM 2235 O O . THR A 1 274 ? 14.424 2.644 -29.164 1.00 94.06 274 THR A O 1
ATOM 2238 N N . GLU A 1 275 ? 13.950 0.837 -30.416 1.00 94.06 275 GLU A N 1
ATOM 2239 C CA . GLU A 1 275 ? 14.278 -0.168 -29.400 1.00 94.06 275 GLU A CA 1
ATOM 2240 C C . GLU A 1 275 ? 15.742 -0.069 -28.978 1.00 94.06 275 GLU A C 1
ATOM 2242 O O . GLU A 1 275 ? 16.035 -0.047 -27.782 1.00 94.06 275 GLU A O 1
ATOM 2247 N N . ASN A 1 276 ? 16.654 0.081 -29.942 1.00 92.19 276 ASN A N 1
ATOM 2248 C CA . ASN A 1 276 ? 18.068 0.268 -29.656 1.00 92.19 276 ASN A CA 1
ATOM 2249 C C . ASN A 1 276 ? 18.314 1.560 -28.869 1.00 92.19 276 ASN A C 1
ATOM 2251 O O . ASN A 1 276 ? 18.986 1.497 -27.834 1.00 92.19 276 ASN A O 1
ATOM 2255 N N . ILE A 1 277 ? 17.747 2.705 -29.290 1.00 91.44 277 ILE A N 1
ATOM 2256 C CA . ILE A 1 277 ? 17.869 3.999 -28.579 1.00 91.44 277 ILE A CA 1
ATOM 2257 C C . ILE A 1 277 ? 17.350 3.888 -27.143 1.00 91.44 277 ILE A C 1
ATOM 2259 O O . ILE A 1 277 ? 18.038 4.320 -26.217 1.00 91.44 277 ILE A O 1
ATOM 2263 N N . LEU A 1 278 ? 16.196 3.251 -26.924 1.00 92.25 278 LEU A N 1
ATOM 2264 C CA . LEU A 1 278 ? 15.680 2.979 -25.578 1.00 92.25 278 LEU A CA 1
ATOM 2265 C C . LEU A 1 278 ? 16.630 2.072 -24.781 1.00 92.25 278 LEU A C 1
ATOM 2267 O O . LEU A 1 278 ? 16.966 2.376 -23.635 1.00 92.25 278 LEU A O 1
ATOM 2271 N N . TYR A 1 279 ? 17.105 0.980 -25.381 1.00 91.25 279 TYR A N 1
ATOM 2272 C CA . TYR A 1 279 ? 17.962 0.005 -24.715 1.00 91.25 279 TYR A CA 1
ATOM 2273 C C . TYR A 1 279 ? 19.302 0.609 -24.281 1.00 91.25 279 TYR A C 1
ATOM 2275 O O . TYR A 1 279 ? 19.650 0.544 -23.102 1.00 91.25 279 TYR A O 1
ATOM 2283 N N . GLN A 1 280 ? 20.049 1.269 -25.170 1.00 89.38 280 GLN A N 1
ATOM 2284 C CA . GLN A 1 280 ? 21.303 1.905 -24.743 1.00 89.38 280 GLN A CA 1
ATOM 2285 C C . GLN A 1 280 ? 21.058 3.155 -23.900 1.00 89.38 280 GLN A C 1
ATOM 2287 O O . GLN A 1 280 ? 21.863 3.441 -23.019 1.00 89.38 280 GLN A O 1
ATOM 2292 N N . GLY A 1 281 ? 19.948 3.871 -24.110 1.00 87.12 281 GLY A N 1
ATOM 2293 C CA . GLY A 1 281 ? 19.527 4.968 -23.238 1.00 87.12 281 GLY A CA 1
ATOM 2294 C C . GLY A 1 281 ? 19.335 4.513 -21.790 1.00 87.12 281 GLY A C 1
ATOM 2295 O O . GLY A 1 281 ? 19.741 5.207 -20.864 1.00 87.12 281 GLY A O 1
ATOM 2296 N N . THR A 1 282 ? 18.798 3.311 -21.566 1.00 87.38 282 THR A N 1
ATOM 2297 C CA . THR A 1 282 ? 18.693 2.745 -20.209 1.00 87.38 282 THR A CA 1
ATOM 2298 C C . THR A 1 282 ? 20.027 2.226 -19.661 1.00 87.38 282 THR A C 1
ATOM 2300 O O . THR A 1 282 ? 20.265 2.331 -18.461 1.00 87.38 282 THR A O 1
ATOM 2303 N N . ARG A 1 283 ? 20.931 1.716 -20.511 1.00 87.88 283 ARG A N 1
ATOM 2304 C CA . ARG A 1 283 ? 22.242 1.183 -20.083 1.00 87.88 283 ARG A CA 1
ATOM 2305 C C . ARG A 1 283 ? 23.293 2.246 -19.793 1.00 87.88 283 ARG A C 1
ATOM 2307 O O . ARG A 1 283 ? 24.037 2.125 -18.826 1.00 87.88 283 ARG A O 1
ATOM 2314 N N . ALA A 1 284 ? 23.386 3.249 -20.653 1.00 86.19 284 ALA A N 1
ATOM 2315 C CA . ALA A 1 284 ? 24.390 4.304 -20.586 1.00 86.19 284 ALA A CA 1
ATOM 2316 C C . ALA A 1 284 ? 23.802 5.654 -20.144 1.00 86.19 284 ALA A C 1
ATOM 2318 O O . ALA A 1 284 ? 24.480 6.684 -20.178 1.00 86.19 284 ALA A O 1
ATOM 2319 N N . GLY A 1 285 ? 22.536 5.653 -19.717 1.00 83.00 285 GLY A N 1
ATOM 2320 C CA . GLY A 1 285 ? 21.831 6.842 -19.272 1.00 83.00 285 GLY A CA 1
ATOM 2321 C C . GLY A 1 285 ? 21.764 7.897 -20.373 1.00 83.00 285 GLY A C 1
ATOM 2322 O O . GLY A 1 285 ? 21.477 7.618 -21.538 1.00 83.00 285 GLY A O 1
ATOM 2323 N N . ILE A 1 286 ? 22.074 9.135 -19.997 1.00 75.69 286 ILE A N 1
ATOM 2324 C CA . ILE A 1 286 ? 21.921 10.300 -20.872 1.00 75.69 286 ILE A CA 1
ATOM 2325 C C . ILE A 1 286 ? 22.831 10.218 -22.119 1.00 75.69 286 ILE A C 1
ATOM 2327 O O . ILE A 1 286 ? 22.466 10.722 -23.177 1.00 75.69 286 ILE A O 1
ATOM 2331 N N . VAL A 1 287 ? 23.981 9.537 -22.029 1.00 78.94 287 VAL A N 1
ATOM 2332 C CA . VAL A 1 287 ? 24.967 9.423 -23.127 1.00 78.94 287 VAL A CA 1
ATOM 2333 C C . VAL A 1 287 ? 24.647 8.255 -24.078 1.00 78.94 287 VAL A C 1
ATOM 2335 O O . VAL A 1 287 ? 25.355 8.033 -25.056 1.00 78.94 287 VAL A O 1
ATOM 2338 N N . GLY A 1 288 ? 23.567 7.504 -23.830 1.00 80.88 288 GLY A N 1
ATOM 2339 C CA . GLY A 1 288 ? 23.223 6.308 -24.606 1.00 80.88 288 GLY A CA 1
ATOM 2340 C C . GLY A 1 288 ? 23.031 6.549 -26.103 1.00 80.88 288 GLY A C 1
ATOM 2341 O O . GLY A 1 288 ? 23.428 5.700 -26.897 1.00 80.88 288 GLY A O 1
ATOM 2342 N N . LEU A 1 289 ? 22.498 7.712 -26.494 1.00 84.94 289 LEU A N 1
ATOM 2343 C CA . LEU A 1 289 ? 22.381 8.086 -27.905 1.00 84.94 289 LEU A CA 1
ATOM 2344 C C . LEU A 1 289 ? 23.760 8.372 -28.512 1.00 84.94 289 LEU A C 1
ATOM 2346 O O . LEU A 1 289 ? 24.139 7.746 -29.492 1.00 84.94 289 LEU A O 1
ATOM 2350 N N . SER A 1 290 ? 24.554 9.249 -27.895 1.00 83.88 290 SER A N 1
ATOM 2351 C CA . SER A 1 290 ? 25.877 9.638 -28.406 1.00 83.88 290 SER A CA 1
ATOM 2352 C C . SER A 1 290 ? 26.873 8.476 -28.512 1.00 83.88 290 SER A C 1
ATOM 2354 O O . SER A 1 290 ? 27.840 8.583 -29.252 1.00 83.88 290 SER A O 1
ATOM 2356 N N . LEU A 1 291 ? 26.652 7.367 -27.797 1.00 85.06 291 LEU A N 1
ATOM 2357 C CA . LEU A 1 291 ? 27.454 6.142 -27.914 1.00 85.06 291 LEU A CA 1
ATOM 2358 C C . LEU A 1 291 ? 27.157 5.322 -29.175 1.00 85.06 291 LEU A C 1
ATOM 2360 O O . LEU A 1 291 ? 27.995 4.521 -29.580 1.00 85.06 291 LEU A O 1
ATOM 2364 N N . MET A 1 292 ? 25.971 5.474 -29.764 1.00 87.38 292 MET A N 1
ATOM 2365 C CA . MET A 1 292 ? 25.625 4.788 -31.011 1.00 87.38 292 MET A CA 1
ATOM 2366 C C . MET A 1 292 ? 26.070 5.538 -32.244 1.00 87.38 292 MET A C 1
ATOM 2368 O O . MET A 1 292 ? 26.239 4.914 -33.287 1.00 87.38 292 MET A O 1
ATOM 2372 N N . LEU A 1 293 ? 26.158 6.862 -32.145 1.00 88.12 293 LEU A N 1
ATOM 2373 C CA . LEU A 1 293 ? 26.436 7.679 -33.302 1.00 88.12 293 LEU A CA 1
ATOM 2374 C C . LEU A 1 293 ? 27.927 8.003 -33.402 1.00 88.12 293 LEU A C 1
ATOM 2376 O O . LEU A 1 293 ? 28.620 8.214 -32.406 1.00 88.12 293 LEU A O 1
ATOM 2380 N N . SER A 1 294 ? 28.401 8.110 -34.638 1.00 86.69 294 SER A N 1
ATOM 2381 C CA . SER A 1 294 ? 29.769 8.512 -34.940 1.00 86.69 294 SER A CA 1
ATOM 2382 C C . SER A 1 294 ? 30.085 9.934 -34.426 1.00 86.69 294 SER A C 1
ATOM 2384 O O . SER A 1 294 ? 29.227 10.828 -34.395 1.00 86.69 294 SER A O 1
ATOM 2386 N N . SER A 1 295 ? 31.338 10.158 -34.011 1.00 84.31 295 SER A N 1
ATOM 2387 C CA . SER A 1 295 ? 31.824 11.477 -33.582 1.00 84.31 295 SER A CA 1
ATOM 2388 C C . SER A 1 295 ? 32.057 12.397 -34.784 1.00 84.31 295 SER A C 1
ATOM 2390 O O . SER A 1 295 ? 32.970 12.172 -35.580 1.00 84.31 295 SER A O 1
ATOM 2392 N N . THR A 1 296 ? 31.296 13.488 -34.876 1.00 85.56 296 THR A N 1
ATOM 2393 C CA . THR A 1 296 ? 31.423 14.491 -35.947 1.00 85.56 296 THR A CA 1
ATOM 2394 C C . THR A 1 296 ? 32.370 15.634 -35.548 1.00 85.56 296 THR A C 1
ATOM 2396 O O . THR A 1 296 ? 32.248 16.213 -34.467 1.00 85.56 296 THR A O 1
ATOM 2399 N N . LYS A 1 297 ? 33.329 15.996 -36.415 1.00 84.75 297 LYS A N 1
ATOM 2400 C CA . LYS A 1 297 ? 34.319 17.061 -36.141 1.00 84.75 297 LYS A CA 1
ATOM 2401 C C . LYS A 1 297 ? 33.805 18.455 -36.542 1.00 84.75 297 LYS A C 1
ATOM 2403 O O . LYS A 1 297 ? 33.114 18.561 -37.562 1.00 84.75 297 LYS A O 1
ATOM 2408 N N . PRO A 1 298 ? 34.204 19.524 -35.818 1.00 84.38 298 PRO A N 1
ATOM 2409 C CA . PRO A 1 298 ? 33.924 20.901 -36.222 1.00 84.38 298 PRO A CA 1
ATOM 2410 C C . PRO A 1 298 ? 34.453 21.190 -37.633 1.00 84.38 298 PRO A C 1
ATOM 2412 O O . PRO A 1 298 ? 35.615 20.906 -37.925 1.00 84.38 298 PRO A O 1
ATOM 2415 N N . GLY A 1 299 ? 33.599 21.744 -38.499 1.00 83.19 299 GLY A N 1
ATOM 2416 C CA . GLY A 1 299 ? 33.933 22.094 -39.889 1.00 83.19 299 GLY A CA 1
ATOM 2417 C C . GLY A 1 299 ? 33.425 21.122 -40.961 1.00 83.19 299 GLY A C 1
ATOM 2418 O O . GLY A 1 299 ? 33.581 21.407 -42.145 1.00 83.19 299 GLY A O 1
ATOM 2419 N N . SER A 1 300 ? 32.804 20.003 -40.577 1.00 87.38 300 SER A N 1
ATOM 2420 C CA . SER A 1 300 ? 32.026 19.167 -41.506 1.00 87.38 300 SER A CA 1
ATOM 2421 C C . SER A 1 300 ? 30.659 19.807 -41.811 1.00 87.38 300 SER A C 1
ATOM 2423 O O . SER A 1 300 ? 30.148 20.547 -40.965 1.00 87.38 300 SER A O 1
ATOM 2425 N N . PRO A 1 301 ? 30.068 19.565 -43.000 1.00 85.44 301 PRO A N 1
ATOM 2426 C CA . PRO A 1 301 ? 28.810 20.202 -43.405 1.00 85.44 301 PRO A CA 1
ATOM 2427 C C . PRO A 1 301 ? 27.651 19.890 -42.446 1.00 85.44 301 PRO A C 1
ATOM 2429 O O . PRO A 1 301 ? 26.875 20.785 -42.122 1.00 85.44 301 PRO A O 1
ATOM 2432 N N . ASP A 1 302 ? 27.610 18.671 -41.905 1.00 86.25 302 ASP A N 1
ATOM 2433 C CA . ASP A 1 302 ? 26.509 18.193 -41.058 1.00 86.25 302 ASP A CA 1
ATOM 2434 C C . ASP A 1 302 ? 26.722 18.500 -39.564 1.00 86.25 302 ASP A C 1
ATOM 2436 O O . ASP A 1 302 ? 25.870 18.200 -38.728 1.00 86.25 302 ASP A O 1
ATOM 2440 N N . TRP A 1 303 ? 27.850 19.129 -39.198 1.00 88.88 303 TRP A N 1
ATOM 2441 C CA . TRP A 1 303 ? 28.221 19.363 -37.797 1.00 88.88 303 TRP A CA 1
ATOM 2442 C C . TRP A 1 303 ? 27.163 20.156 -37.027 1.00 88.88 303 TRP A C 1
ATOM 2444 O O . TRP A 1 303 ? 26.849 19.822 -35.886 1.00 88.88 303 TRP A O 1
ATOM 2454 N N . THR A 1 304 ? 26.604 21.201 -37.642 1.00 89.25 304 THR A N 1
ATOM 2455 C CA . THR A 1 304 ? 25.607 22.059 -36.988 1.00 89.25 304 THR A CA 1
ATOM 2456 C C . THR A 1 304 ? 24.296 21.313 -36.760 1.00 89.25 304 THR A C 1
ATOM 2458 O O . THR A 1 304 ? 23.740 21.374 -35.663 1.00 89.25 304 THR A O 1
ATOM 2461 N N . GLU A 1 305 ? 23.810 20.588 -37.770 1.00 90.06 305 GLU A N 1
ATOM 2462 C CA . GLU A 1 305 ? 22.578 19.796 -37.664 1.00 90.06 305 GLU A CA 1
ATOM 2463 C C . GLU A 1 305 ? 22.739 18.698 -36.616 1.00 90.06 305 GLU A C 1
ATOM 2465 O O . GLU A 1 305 ? 21.862 18.495 -35.772 1.00 90.06 305 GLU A O 1
ATOM 2470 N N . ARG A 1 306 ? 23.912 18.062 -36.601 1.00 89.81 306 ARG A N 1
ATOM 2471 C CA . ARG A 1 306 ? 24.205 16.997 -35.661 1.00 89.81 306 ARG A CA 1
ATOM 2472 C C . ARG A 1 306 ? 24.360 17.482 -34.222 1.00 89.81 306 ARG A C 1
ATOM 2474 O O . ARG A 1 306 ? 23.805 16.876 -33.308 1.00 89.81 306 ARG A O 1
ATOM 2481 N N . MET A 1 307 ? 25.048 18.603 -34.013 1.00 89.56 307 MET A N 1
ATOM 2482 C CA . MET A 1 307 ? 25.161 19.239 -32.698 1.00 89.56 307 MET A CA 1
ATOM 2483 C C . MET A 1 307 ? 23.777 19.587 -32.136 1.00 89.56 307 MET A C 1
ATOM 2485 O O . MET A 1 307 ? 23.500 19.327 -30.968 1.00 89.56 307 MET A O 1
ATOM 2489 N N . MET A 1 308 ? 22.887 20.142 -32.964 1.00 91.44 308 MET A N 1
ATOM 2490 C CA . MET A 1 308 ? 21.520 20.471 -32.550 1.00 91.44 308 MET A CA 1
ATOM 2491 C C . MET A 1 308 ? 20.705 19.219 -32.204 1.00 91.44 308 MET A C 1
ATOM 2493 O O . MET A 1 308 ? 19.966 19.220 -31.216 1.00 91.44 308 MET A O 1
ATOM 2497 N N . TYR A 1 309 ? 20.860 18.141 -32.976 1.00 92.56 309 TYR A N 1
ATOM 2498 C CA . TYR A 1 309 ? 20.221 16.856 -32.703 1.00 92.56 309 TYR A CA 1
ATOM 2499 C C . TYR A 1 309 ? 20.672 16.271 -31.352 1.00 92.56 309 TYR A C 1
ATOM 2501 O O . TYR A 1 309 ? 19.829 16.037 -30.483 1.00 92.56 309 TYR A O 1
ATOM 2509 N N . ASP A 1 310 ? 21.982 16.152 -31.120 1.00 90.62 310 ASP A N 1
ATOM 2510 C CA . ASP A 1 310 ? 22.540 15.583 -29.885 1.00 90.62 310 ASP A CA 1
ATOM 2511 C C . ASP A 1 310 ? 22.216 16.457 -28.653 1.00 90.62 310 ASP A C 1
ATOM 2513 O O . ASP A 1 310 ? 21.798 15.944 -27.610 1.00 90.62 310 ASP A O 1
ATOM 2517 N N . MET A 1 311 ? 22.323 17.788 -28.772 1.00 90.81 311 MET A N 1
ATOM 2518 C CA . MET A 1 311 ? 21.997 18.725 -27.684 1.00 90.81 311 MET A CA 1
ATOM 2519 C C . MET A 1 311 ? 20.508 18.718 -27.338 1.00 90.81 311 MET A C 1
ATOM 2521 O O . MET A 1 311 ? 20.145 18.718 -26.159 1.00 90.81 311 MET A O 1
ATOM 2525 N N . SER A 1 312 ? 19.631 18.703 -28.346 1.00 92.94 312 SER A N 1
ATOM 2526 C CA . SER A 1 312 ? 18.186 18.656 -28.105 1.00 92.94 312 SER A CA 1
ATOM 2527 C C . SER A 1 312 ? 17.779 17.346 -27.432 1.00 92.94 312 SER A C 1
ATOM 2529 O O . SER A 1 312 ? 17.000 17.381 -26.479 1.00 92.94 312 SER A O 1
ATOM 2531 N N . TYR A 1 313 ? 18.360 16.212 -27.841 1.00 91.50 313 TYR A N 1
ATOM 2532 C CA . TYR A 1 313 ? 18.120 14.930 -27.185 1.00 91.50 313 TYR A CA 1
ATOM 2533 C C . TYR A 1 313 ? 18.586 14.954 -25.727 1.00 91.50 313 TYR A C 1
ATOM 2535 O O . TYR A 1 313 ? 17.826 14.586 -24.834 1.00 91.50 313 TYR A O 1
ATOM 2543 N N . PHE A 1 314 ? 19.799 15.448 -25.462 1.00 90.56 314 PHE A N 1
ATOM 2544 C CA . PHE A 1 314 ? 20.334 15.567 -24.104 1.00 90.56 314 PHE A CA 1
ATOM 2545 C C . PHE A 1 314 ? 19.410 16.385 -23.187 1.00 90.56 314 PHE A C 1
ATOM 2547 O O . PHE A 1 314 ? 19.114 15.968 -22.065 1.00 90.56 314 PHE A O 1
ATOM 2554 N N . ILE A 1 315 ? 18.913 17.529 -23.668 1.00 92.38 315 ILE A N 1
ATOM 2555 C CA . ILE A 1 315 ? 18.022 18.401 -22.895 1.00 92.38 315 ILE A CA 1
ATOM 2556 C C . ILE A 1 315 ? 16.649 17.747 -22.703 1.00 92.38 315 ILE A C 1
ATOM 2558 O O . ILE A 1 315 ? 16.163 17.659 -21.577 1.00 92.38 315 ILE A O 1
ATOM 2562 N N . ILE A 1 316 ? 16.011 17.274 -23.774 1.00 92.19 316 ILE A N 1
ATOM 2563 C CA . ILE A 1 316 ? 14.637 16.762 -23.701 1.00 92.19 316 ILE A CA 1
ATOM 2564 C C . ILE A 1 316 ? 14.602 15.411 -22.980 1.00 92.19 316 ILE A C 1
ATOM 2566 O O . ILE A 1 316 ? 13.906 15.267 -21.978 1.00 92.19 316 ILE A O 1
ATOM 2570 N N . PHE A 1 317 ? 15.364 14.421 -23.442 1.00 89.12 317 PHE A N 1
ATOM 2571 C CA . PHE A 1 317 ? 15.361 13.083 -22.851 1.00 89.12 317 PHE A CA 1
ATOM 2572 C C . PHE A 1 317 ? 16.049 13.079 -21.480 1.00 89.12 317 PHE A C 1
ATOM 2574 O O . PHE A 1 317 ? 15.473 12.623 -20.493 1.00 89.12 317 PHE A O 1
ATOM 2581 N N . GLY A 1 318 ? 17.270 13.616 -21.409 1.00 85.62 318 GLY A N 1
ATOM 2582 C CA . GLY A 1 318 ? 18.104 13.558 -20.210 1.00 85.62 318 GLY A CA 1
ATOM 2583 C C . GLY A 1 318 ? 17.659 14.517 -19.113 1.00 85.62 318 GLY A C 1
ATOM 2584 O O . GLY A 1 318 ? 17.373 14.096 -17.995 1.00 85.62 318 GLY A O 1
ATOM 2585 N N . VAL A 1 319 ? 17.600 15.814 -19.420 1.00 90.81 319 VAL A N 1
ATOM 2586 C CA . VAL A 1 319 ? 17.316 16.837 -18.403 1.00 90.81 319 VAL A CA 1
ATOM 2587 C C . VAL A 1 319 ? 15.830 16.918 -18.068 1.00 90.81 319 VAL A C 1
ATOM 2589 O O . VAL A 1 319 ? 15.499 17.063 -16.896 1.00 90.81 319 VAL A O 1
ATOM 2592 N N . ILE A 1 320 ? 14.928 16.833 -19.046 1.00 93.12 320 ILE A N 1
ATOM 2593 C CA . ILE A 1 320 ? 13.491 17.008 -18.789 1.00 93.12 320 ILE A CA 1
ATOM 2594 C C . ILE A 1 320 ? 12.839 15.680 -18.395 1.00 93.12 320 ILE A C 1
ATOM 2596 O O . ILE A 1 320 ? 12.305 15.572 -17.290 1.00 93.12 320 ILE A O 1
ATOM 2600 N N . VAL A 1 321 ? 12.866 14.656 -19.255 1.00 92.00 321 VAL A N 1
ATOM 2601 C CA . VAL A 1 321 ? 12.067 13.439 -19.026 1.00 92.00 321 VAL A CA 1
ATOM 2602 C C . VAL A 1 321 ? 12.599 12.602 -17.856 1.00 92.00 321 VAL A C 1
ATOM 2604 O O . VAL A 1 321 ? 11.819 12.273 -16.960 1.00 92.00 321 VAL A O 1
ATOM 2607 N N . LEU A 1 322 ? 13.903 12.297 -17.799 1.00 89.69 322 LEU A N 1
ATOM 2608 C CA . LEU A 1 322 ? 14.451 11.483 -16.699 1.00 89.69 322 LEU A CA 1
ATOM 2609 C C . LEU A 1 322 ? 14.306 12.169 -15.330 1.00 89.69 322 LEU A C 1
ATOM 2611 O O . LEU A 1 322 ? 13.892 11.523 -14.366 1.00 89.69 322 LEU A O 1
ATOM 2615 N N . ASN A 1 323 ? 14.565 13.479 -15.236 1.00 91.81 323 ASN A N 1
ATOM 2616 C CA . ASN A 1 323 ? 14.384 14.205 -13.972 1.00 91.81 323 ASN A CA 1
ATOM 2617 C C . ASN A 1 323 ? 12.908 14.343 -13.585 1.00 91.81 323 ASN A C 1
ATOM 2619 O O . ASN A 1 323 ? 12.603 14.361 -12.396 1.00 91.81 323 ASN A O 1
ATOM 2623 N N . THR A 1 324 ? 11.984 14.379 -14.552 1.00 93.38 324 THR A N 1
ATOM 2624 C CA . THR A 1 324 ? 10.542 14.338 -14.260 1.00 93.38 324 THR A CA 1
ATOM 2625 C C . THR A 1 324 ? 10.155 13.008 -13.610 1.00 93.38 324 THR A C 1
ATOM 2627 O O . THR A 1 324 ? 9.410 13.010 -12.634 1.00 93.38 324 THR A O 1
ATOM 2630 N N . ILE A 1 325 ? 10.685 11.873 -14.086 1.00 92.44 325 ILE A N 1
ATOM 2631 C CA . ILE A 1 325 ? 10.433 10.552 -13.478 1.00 92.44 325 ILE A CA 1
ATOM 2632 C C . ILE A 1 325 ? 10.907 10.524 -12.020 1.00 92.44 325 ILE A C 1
ATOM 2634 O O . ILE A 1 325 ? 10.157 10.109 -11.136 1.00 92.44 325 ILE A O 1
ATOM 2638 N N . VAL A 1 326 ? 12.130 10.998 -11.756 1.00 92.31 326 VAL A N 1
ATOM 2639 C CA . VAL A 1 326 ? 12.662 11.093 -10.387 1.00 92.31 326 VAL A CA 1
ATOM 2640 C C . VAL A 1 326 ? 11.817 12.050 -9.541 1.00 92.31 326 VAL A C 1
ATOM 2642 O O . VAL A 1 326 ? 11.479 11.710 -8.409 1.00 92.31 326 VAL A O 1
ATOM 2645 N N . GLY A 1 327 ? 11.418 13.197 -10.098 1.00 94.44 327 GLY A N 1
ATOM 2646 C CA . GLY A 1 327 ? 10.549 14.176 -9.443 1.00 94.44 327 GLY A CA 1
ATOM 2647 C C . GLY A 1 327 ? 9.223 13.572 -8.982 1.00 94.44 327 GLY A C 1
ATOM 2648 O O . GLY A 1 327 ? 8.887 13.678 -7.809 1.00 94.44 327 GLY A O 1
ATOM 2649 N N . LEU A 1 328 ? 8.529 12.828 -9.852 1.00 94.50 328 LEU A N 1
ATOM 2650 C CA . LEU A 1 328 ? 7.268 12.155 -9.507 1.00 94.50 328 LEU A CA 1
ATOM 2651 C C . LEU A 1 328 ? 7.421 11.154 -8.351 1.00 94.50 328 LEU A C 1
ATOM 2653 O O . LEU A 1 328 ? 6.525 11.022 -7.514 1.00 94.50 328 LEU A O 1
ATOM 2657 N N . ILE A 1 329 ? 8.544 10.432 -8.304 1.00 93.25 329 ILE A N 1
ATOM 2658 C CA . ILE A 1 329 ? 8.832 9.483 -7.222 1.00 93.25 329 ILE A CA 1
ATOM 2659 C C . ILE A 1 329 ? 9.106 10.239 -5.915 1.00 93.25 329 ILE A C 1
ATOM 2661 O O . ILE A 1 329 ? 8.545 9.886 -4.877 1.00 93.25 329 ILE A O 1
ATOM 2665 N N . VAL A 1 330 ? 9.933 11.288 -5.958 1.00 94.75 330 VAL A N 1
ATOM 2666 C CA . VAL A 1 330 ? 10.256 12.120 -4.787 1.00 94.75 330 VAL A CA 1
ATOM 2667 C C . VAL A 1 330 ? 9.007 12.801 -4.229 1.00 94.75 330 VAL A C 1
ATOM 2669 O O . VAL A 1 330 ? 8.807 12.771 -3.016 1.00 94.75 330 VAL A O 1
ATOM 2672 N N . ASP A 1 331 ? 8.133 13.330 -5.084 1.00 95.25 331 ASP A N 1
ATOM 2673 C CA . ASP A 1 331 ? 6.869 13.950 -4.675 1.00 95.25 331 ASP A CA 1
ATOM 2674 C C . ASP A 1 331 ? 5.961 12.955 -3.945 1.00 95.25 331 ASP A C 1
ATOM 2676 O O . ASP A 1 331 ? 5.354 13.291 -2.928 1.00 95.25 331 ASP A O 1
ATOM 2680 N N . SER A 1 332 ? 5.913 11.703 -4.407 1.00 93.56 332 SER A N 1
ATOM 2681 C CA . SER A 1 332 ? 5.159 10.642 -3.735 1.00 93.56 332 SER A CA 1
ATOM 2682 C C . SER A 1 332 ? 5.718 10.307 -2.347 1.00 93.56 332 SER A C 1
ATOM 2684 O O . SER A 1 332 ? 4.965 10.213 -1.373 1.00 93.56 332 SER A O 1
ATOM 2686 N N . PHE A 1 333 ? 7.046 10.184 -2.217 1.00 92.31 333 PHE A N 1
ATOM 2687 C CA . PHE A 1 333 ? 7.689 10.021 -0.907 1.00 92.31 333 PHE A CA 1
ATOM 2688 C C . PHE A 1 333 ? 7.448 11.233 0.005 1.00 92.31 333 PHE A C 1
ATOM 2690 O O . PHE A 1 333 ? 7.221 11.063 1.205 1.00 92.31 333 PHE A O 1
ATOM 2697 N N . GLY A 1 334 ? 7.454 12.443 -0.560 1.00 94.00 334 GLY A N 1
ATOM 2698 C CA . GLY A 1 334 ? 7.117 13.680 0.140 1.00 94.00 334 GLY A CA 1
ATOM 2699 C C . GLY A 1 334 ? 5.685 13.667 0.673 1.00 94.00 334 GLY A C 1
ATOM 2700 O O . GLY A 1 334 ? 5.475 13.908 1.860 1.00 94.00 334 GLY A O 1
ATOM 2701 N N . ALA A 1 335 ? 4.709 13.309 -0.163 1.00 91.75 335 ALA A N 1
ATOM 2702 C CA . ALA A 1 335 ? 3.303 13.215 0.225 1.00 91.75 335 ALA A CA 1
ATOM 2703 C C . ALA A 1 335 ? 3.074 12.181 1.338 1.00 91.75 335 ALA A C 1
ATOM 2705 O O . ALA A 1 335 ? 2.343 12.449 2.291 1.00 91.75 335 ALA A O 1
ATOM 2706 N N . LEU A 1 336 ? 3.736 11.023 1.259 1.00 89.38 336 LEU A N 1
ATOM 2707 C CA . LEU A 1 336 ? 3.638 9.992 2.290 1.00 89.38 336 LEU A CA 1
ATOM 2708 C C . LEU A 1 336 ? 4.204 10.465 3.634 1.00 89.38 336 LEU A C 1
ATOM 2710 O O . LEU A 1 336 ? 3.594 10.232 4.675 1.00 89.38 336 LEU A O 1
ATOM 2714 N N . ARG A 1 337 ? 5.339 11.171 3.615 1.00 91.19 337 ARG A N 1
ATOM 2715 C CA . ARG A 1 337 ? 5.921 11.767 4.823 1.00 91.19 337 ARG A CA 1
ATOM 2716 C C . ARG A 1 337 ? 5.001 12.825 5.432 1.00 91.19 337 ARG A C 1
ATOM 2718 O O . ARG A 1 337 ? 4.833 12.830 6.647 1.00 91.19 337 ARG A O 1
ATOM 2725 N N . LEU A 1 338 ? 4.403 13.681 4.604 1.00 93.12 338 LEU A N 1
ATOM 2726 C CA . LEU A 1 338 ? 3.451 14.693 5.061 1.00 93.12 338 LEU A CA 1
ATOM 2727 C C . LEU A 1 338 ? 2.211 14.059 5.706 1.00 93.12 338 LEU A C 1
ATOM 2729 O O . LEU A 1 338 ? 1.768 14.550 6.738 1.00 93.12 338 LEU A O 1
ATOM 2733 N N . ASP A 1 339 ? 1.680 12.958 5.159 1.00 88.75 339 ASP A N 1
ATOM 2734 C CA . ASP A 1 339 ? 0.552 12.242 5.781 1.00 88.75 339 ASP A CA 1
ATOM 2735 C C . ASP A 1 339 ? 0.946 11.635 7.137 1.00 88.75 339 ASP A C 1
ATOM 2737 O O . ASP A 1 339 ? 0.205 11.758 8.112 1.00 88.75 339 ASP A O 1
ATOM 2741 N N . MET A 1 340 ? 2.138 11.033 7.233 1.00 86.38 340 MET A N 1
ATOM 2742 C CA . MET A 1 340 ? 2.652 10.495 8.498 1.00 86.38 340 MET A CA 1
ATOM 2743 C C . MET A 1 340 ? 2.830 11.590 9.559 1.00 86.38 340 MET A C 1
ATOM 2745 O O . MET A 1 340 ? 2.389 11.422 10.695 1.00 86.38 340 MET A O 1
ATOM 2749 N N . GLU A 1 341 ? 3.432 12.722 9.189 1.00 91.81 341 GLU A N 1
ATOM 2750 C CA . GLU A 1 341 ? 3.642 13.862 10.087 1.00 91.81 341 GLU A CA 1
ATOM 2751 C C . GLU A 1 341 ? 2.315 14.512 10.500 1.00 91.81 341 GLU A C 1
ATOM 2753 O O . GLU A 1 341 ? 2.122 14.831 11.673 1.00 91.81 341 GLU A O 1
ATOM 2758 N N . ALA A 1 342 ? 1.361 14.646 9.574 1.00 91.00 342 ALA A N 1
ATOM 2759 C CA . ALA A 1 342 ? 0.029 15.165 9.871 1.00 91.00 342 ALA A CA 1
ATOM 2760 C C . ALA A 1 342 ? -0.721 14.280 10.879 1.00 91.00 342 ALA A C 1
ATOM 2762 O O . ALA A 1 342 ? -1.331 14.805 11.811 1.00 91.00 342 ALA A O 1
ATOM 2763 N N . ARG A 1 343 ? -0.637 12.950 10.739 1.00 88.25 343 ARG A N 1
ATOM 2764 C CA . ARG A 1 343 ? -1.230 11.993 11.691 1.00 88.25 343 ARG A CA 1
ATOM 2765 C C . ARG A 1 343 ? -0.586 12.072 13.065 1.00 88.25 343 ARG A C 1
ATOM 2767 O O . ARG A 1 343 ? -1.293 12.097 14.070 1.00 88.25 343 ARG A O 1
ATOM 2774 N N . GLU A 1 344 ? 0.742 12.111 13.119 1.00 89.62 344 GLU A N 1
ATOM 2775 C CA . GLU A 1 344 ? 1.461 12.241 14.386 1.00 89.62 344 GLU A CA 1
ATOM 2776 C C . GLU A 1 344 ? 1.120 13.570 15.077 1.00 89.62 344 GLU A C 1
ATOM 2778 O O . GLU A 1 344 ? 0.903 13.610 16.289 1.00 89.62 344 GLU A O 1
ATOM 2783 N N . ASN A 1 345 ? 0.999 14.652 14.306 1.00 92.00 345 ASN A N 1
ATOM 2784 C CA . ASN A 1 345 ? 0.578 15.944 14.824 1.00 92.00 345 ASN A CA 1
ATOM 2785 C C . ASN A 1 345 ? -0.879 15.928 15.326 1.00 92.00 345 ASN A C 1
ATOM 2787 O O . ASN A 1 345 ? -1.133 16.456 16.407 1.00 92.00 345 ASN A O 1
ATOM 2791 N N . ASP A 1 346 ? -1.825 15.289 14.624 1.00 90.69 346 ASP A N 1
ATOM 2792 C CA . ASP A 1 346 ? -3.214 15.110 15.102 1.00 90.69 346 ASP A CA 1
ATOM 2793 C C . ASP A 1 346 ? -3.240 14.388 16.455 1.00 90.69 346 ASP A C 1
ATOM 2795 O O . ASP A 1 346 ? -3.811 14.893 17.419 1.00 90.69 346 ASP A O 1
ATOM 2799 N N . GLN A 1 347 ? -2.526 13.263 16.572 1.00 88.75 347 GLN A N 1
ATOM 2800 C CA . GLN A 1 347 ? -2.458 12.480 17.812 1.00 88.75 347 GLN A CA 1
ATOM 2801 C C . GLN A 1 347 ? -1.829 13.249 18.983 1.00 88.75 347 GLN A C 1
ATOM 2803 O O . GLN A 1 347 ? -2.161 12.991 20.140 1.00 88.75 347 GLN A O 1
ATOM 2808 N N . ARG A 1 348 ? -0.920 14.191 18.702 1.00 90.19 348 ARG A N 1
ATOM 2809 C CA . ARG A 1 348 ? -0.284 15.036 19.724 1.00 90.19 348 ARG A CA 1
ATOM 2810 C C . ARG A 1 348 ? -1.113 16.258 20.103 1.00 90.19 348 ARG A C 1
ATOM 2812 O O . ARG A 1 348 ? -0.934 16.765 21.210 1.00 90.19 348 ARG A O 1
ATOM 2819 N N . THR A 1 349 ? -1.957 16.760 19.202 1.00 91.75 349 THR A N 1
ATOM 2820 C CA . THR A 1 349 ? -2.654 18.049 19.357 1.00 91.75 349 THR A CA 1
ATOM 2821 C C . THR A 1 349 ? -4.137 17.910 19.655 1.00 91.75 349 THR A C 1
ATOM 2823 O O . THR A 1 349 ? -4.712 18.846 20.203 1.00 91.75 349 THR A O 1
ATOM 2826 N N . GLN A 1 350 ? -4.767 16.778 19.347 1.00 92.25 350 GLN A N 1
ATOM 2827 C CA . GLN A 1 350 ? -6.190 16.556 19.573 1.00 92.25 350 GLN A CA 1
ATOM 2828 C C . GLN A 1 350 ? -6.457 15.208 20.240 1.00 92.25 350 GLN A C 1
ATOM 2830 O O . GLN A 1 350 ? -5.784 14.208 20.003 1.00 92.25 350 GLN A O 1
ATOM 2835 N N . THR A 1 351 ? -7.492 15.178 21.074 1.00 92.31 351 THR A N 1
ATOM 2836 C CA . THR A 1 351 ? -7.988 13.944 21.702 1.00 92.31 351 THR A CA 1
ATOM 2837 C C . THR A 1 351 ? -8.637 13.019 20.666 1.00 92.31 351 THR A C 1
ATOM 2839 O O . THR A 1 351 ? -9.256 13.465 19.695 1.00 92.31 351 THR A O 1
ATOM 2842 N N . PHE A 1 352 ? -8.522 11.705 20.858 1.00 92.56 352 PHE A N 1
ATOM 2843 C CA . PHE A 1 352 ? -8.929 10.713 19.866 1.00 92.56 352 PHE A CA 1
ATOM 2844 C C . PHE A 1 352 ? -10.454 10.612 19.720 1.00 92.56 352 PHE A C 1
ATOM 2846 O O . PHE A 1 352 ? -10.950 10.566 18.596 1.00 92.56 352 PHE A O 1
ATOM 2853 N N . ILE A 1 353 ? -11.192 10.574 20.838 1.00 93.00 353 ILE A N 1
ATOM 2854 C CA . ILE A 1 353 ? -12.650 10.349 20.841 1.00 93.00 353 ILE A CA 1
ATOM 2855 C C . ILE A 1 353 ? -13.438 11.647 20.656 1.00 93.00 353 ILE A C 1
ATOM 2857 O O . ILE A 1 353 ? -14.368 11.693 19.855 1.00 93.00 353 ILE A O 1
ATOM 2861 N N . SER A 1 354 ? -13.103 12.690 21.419 1.00 91.44 354 SER A N 1
ATOM 2862 C CA . SER A 1 354 ? -13.867 13.942 21.418 1.00 91.44 354 SER A CA 1
ATOM 2863 C C . SER A 1 354 ? -13.324 14.998 20.457 1.00 91.44 354 SER A C 1
ATOM 2865 O O . SER A 1 354 ? -14.006 15.995 20.242 1.00 91.44 354 SER A O 1
ATOM 2867 N N . CYS A 1 355 ? -12.150 14.798 19.846 1.00 92.38 355 CYS A N 1
ATOM 2868 C CA . CYS A 1 355 ? -11.530 15.756 18.917 1.00 92.38 355 CYS A CA 1
ATOM 2869 C C . CYS A 1 355 ? -11.350 17.162 19.518 1.00 92.38 355 CYS A C 1
ATOM 2871 O O . CYS A 1 355 ? -11.447 18.173 18.827 1.00 92.38 355 CYS A O 1
ATOM 2873 N N . ILE A 1 356 ? -11.126 17.234 20.830 1.00 92.25 356 ILE A N 1
ATOM 2874 C CA . ILE A 1 356 ? -10.837 18.476 21.551 1.00 92.25 356 ILE A CA 1
ATOM 2875 C C . ILE A 1 356 ? -9.337 18.756 21.480 1.00 92.25 356 ILE A C 1
ATOM 2877 O O . ILE A 1 356 ? -8.535 17.845 21.699 1.00 92.25 356 ILE A O 1
ATOM 2881 N N . ASP A 1 357 ? -8.985 20.016 21.223 1.00 93.00 357 ASP A N 1
ATOM 2882 C CA . ASP A 1 357 ? -7.607 20.509 21.212 1.00 93.00 357 ASP A CA 1
ATOM 2883 C C . ASP A 1 357 ? -6.938 20.342 22.585 1.00 93.00 357 ASP A C 1
ATOM 2885 O O . ASP A 1 357 ? -7.511 20.663 23.635 1.00 93.00 357 ASP A O 1
ATOM 2889 N N . ARG A 1 358 ? -5.694 19.869 22.562 1.00 93.12 358 ARG A N 1
ATOM 2890 C CA . ARG A 1 358 ? -4.826 19.659 23.716 1.00 93.12 358 ARG A CA 1
ATOM 2891 C C . ARG A 1 358 ? -4.743 20.887 24.609 1.00 93.12 358 ARG A C 1
ATOM 2893 O O . ARG A 1 358 ? -4.825 20.737 25.825 1.00 93.12 358 ARG A O 1
ATOM 2900 N N . ARG A 1 359 ? -4.676 22.091 24.036 1.00 91.88 359 ARG A N 1
ATOM 2901 C CA . ARG A 1 359 ? -4.598 23.352 24.793 1.00 91.88 359 ARG A CA 1
ATOM 2902 C C . ARG A 1 359 ? -5.794 23.525 25.724 1.00 91.88 359 ARG A C 1
ATOM 2904 O O . ARG A 1 359 ? -5.624 23.894 26.882 1.00 91.88 359 ARG A O 1
ATOM 2911 N N . ASN A 1 360 ? -6.995 23.209 25.242 1.00 90.00 360 ASN A N 1
ATOM 2912 C CA . ASN A 1 360 ? -8.224 23.341 26.026 1.00 90.00 360 ASN A CA 1
ATOM 2913 C C . ASN A 1 360 ? -8.254 22.325 27.177 1.00 90.00 360 ASN A C 1
ATOM 2915 O O . ASN A 1 360 ? -8.675 22.646 28.289 1.00 90.00 360 ASN A O 1
ATOM 2919 N N . VAL A 1 361 ? -7.787 21.099 26.921 1.00 90.75 361 VAL A N 1
ATOM 2920 C CA . VAL A 1 361 ? -7.707 20.040 27.937 1.00 90.75 361 VAL A CA 1
ATOM 2921 C C . VAL A 1 361 ? -6.671 20.387 29.005 1.00 90.75 361 VAL A C 1
ATOM 2923 O O . VAL A 1 361 ? -6.969 20.304 30.197 1.00 90.75 361 VAL A O 1
ATOM 2926 N N . GLU A 1 362 ? -5.477 20.816 28.594 1.00 91.31 362 GLU A N 1
ATOM 2927 C CA . GLU A 1 362 ? -4.389 21.201 29.495 1.00 91.31 362 GLU A CA 1
ATOM 2928 C C . GLU A 1 362 ? -4.765 22.406 30.356 1.00 91.31 362 GLU A C 1
ATOM 2930 O O . GLU A 1 362 ? -4.529 22.381 31.563 1.00 91.31 362 GLU A O 1
ATOM 2935 N N . GLN A 1 363 ? -5.429 23.415 29.786 1.00 88.94 363 GLN A N 1
ATOM 2936 C CA . GLN A 1 363 ? -5.885 24.585 30.534 1.00 88.94 363 GLN A CA 1
ATOM 2937 C C . GLN A 1 363 ? -6.829 24.189 31.682 1.00 88.94 363 GLN A C 1
ATOM 2939 O O . GLN A 1 363 ? -6.649 24.621 32.822 1.00 88.94 363 GLN A O 1
ATOM 2944 N N . VAL A 1 364 ? -7.820 23.333 31.411 1.00 86.88 364 VAL A N 1
ATOM 2945 C CA . VAL A 1 364 ? -8.762 22.856 32.439 1.00 86.88 364 VAL A CA 1
ATOM 2946 C C . VAL A 1 364 ? -8.073 21.939 33.451 1.00 86.88 364 VAL A C 1
ATOM 2948 O O . VAL A 1 364 ? -8.372 21.994 34.645 1.00 86.88 364 VAL A O 1
ATOM 2951 N N . ALA A 1 365 ? -7.144 21.098 33.003 1.00 88.44 365 ALA A N 1
ATOM 2952 C CA . ALA A 1 365 ? -6.388 20.226 33.889 1.00 88.44 365 ALA A CA 1
ATOM 2953 C C . ALA A 1 365 ? -5.489 21.011 34.850 1.00 88.44 365 ALA A C 1
ATOM 2955 O O . ALA A 1 365 ? -5.455 20.701 36.043 1.00 88.44 365 ALA A O 1
ATOM 2956 N N . GLN A 1 366 ? -4.846 22.072 34.362 1.00 88.12 366 GLN A N 1
ATOM 2957 C CA . GLN A 1 366 ? -4.025 22.963 35.172 1.00 88.12 366 GLN A CA 1
ATOM 2958 C C . GLN A 1 366 ? -4.863 23.680 36.236 1.00 88.12 366 GLN A C 1
ATOM 2960 O O . GLN A 1 366 ? -4.456 23.722 37.396 1.00 88.12 366 GLN A O 1
ATOM 2965 N N . MET A 1 367 ? -6.071 24.151 35.894 1.00 84.62 367 MET A N 1
ATOM 2966 C CA . MET A 1 367 ? -7.011 24.710 36.884 1.00 84.62 367 MET A CA 1
ATOM 2967 C C . MET A 1 367 ? -7.388 23.707 37.985 1.00 84.62 367 MET A C 1
ATOM 2969 O O . MET A 1 367 ? -7.758 24.106 39.085 1.00 84.62 367 MET A O 1
ATOM 2973 N N . ARG A 1 368 ? -7.298 22.403 37.703 1.00 84.38 368 ARG A N 1
ATOM 2974 C CA . ARG A 1 368 ? -7.590 21.316 38.649 1.00 84.38 368 ARG A CA 1
ATOM 2975 C C . ARG A 1 368 ? -6.350 20.756 39.346 1.00 84.38 368 ARG A C 1
ATOM 2977 O O . ARG A 1 368 ? -6.477 19.783 40.084 1.00 84.38 368 ARG A O 1
ATOM 2984 N N . GLY A 1 369 ? -5.171 21.337 39.115 1.00 86.00 369 GLY A N 1
ATOM 2985 C CA . GLY A 1 369 ? -3.910 20.869 39.695 1.00 86.00 369 GLY A CA 1
ATOM 2986 C C . GLY A 1 369 ? -3.453 19.500 39.181 1.00 86.00 369 GLY A C 1
ATOM 2987 O O . GLY A 1 369 ? -2.701 18.814 39.868 1.00 86.00 369 GLY A O 1
ATOM 2988 N N . ILE A 1 370 ? -3.915 19.078 37.999 1.00 88.56 370 ILE A N 1
ATOM 2989 C CA . ILE A 1 370 ? -3.528 17.804 37.383 1.00 88.56 370 ILE A CA 1
ATOM 2990 C C . ILE A 1 370 ? -2.314 18.056 36.486 1.00 88.56 370 ILE A C 1
ATOM 2992 O O . ILE A 1 370 ? -2.404 18.801 35.510 1.00 88.56 370 ILE A O 1
ATOM 2996 N N . ALA A 1 371 ? -1.184 17.431 36.818 1.00 84.88 371 ALA A N 1
ATOM 2997 C CA . ALA A 1 371 ? -0.022 17.388 35.937 1.00 84.88 371 ALA A CA 1
ATOM 2998 C C . ALA A 1 371 ? -0.308 16.464 34.743 1.00 84.88 371 ALA A C 1
ATOM 3000 O O . ALA A 1 371 ? -0.930 15.418 34.917 1.00 84.88 371 ALA A O 1
ATOM 3001 N N . ASP A 1 372 ? 0.143 16.863 33.553 1.00 87.31 372 ASP A N 1
ATOM 3002 C CA . ASP A 1 372 ? -0.075 16.137 32.294 1.00 87.31 372 ASP A CA 1
ATOM 3003 C C . ASP A 1 372 ? -1.557 15.842 31.990 1.00 87.31 372 ASP A C 1
ATOM 3005 O O . ASP A 1 372 ? -2.032 14.711 31.862 1.00 87.31 372 ASP A O 1
ATOM 3009 N N . GLY A 1 373 ? -2.331 16.926 31.931 1.00 89.25 373 GLY A N 1
ATOM 3010 C CA . GLY A 1 373 ? -3.780 16.883 31.784 1.00 89.25 373 GLY A CA 1
ATOM 3011 C C . GLY A 1 373 ? -4.297 16.170 30.542 1.00 89.25 373 GLY A C 1
ATOM 3012 O O . GLY A 1 373 ? -5.360 15.550 30.598 1.00 89.25 373 GLY A O 1
ATOM 3013 N N . PHE A 1 374 ? -3.561 16.275 29.434 1.00 91.50 374 PHE A N 1
ATOM 3014 C CA . PHE A 1 374 ? -3.935 15.666 28.163 1.00 91.50 374 PHE A CA 1
ATOM 3015 C C . PHE A 1 374 ? -3.851 14.141 28.237 1.00 91.50 374 PHE A C 1
ATOM 3017 O O . PHE A 1 374 ? -4.855 13.464 28.007 1.00 91.50 374 PHE A O 1
ATOM 3024 N N . ASP A 1 375 ? -2.707 13.607 28.665 1.00 92.19 375 ASP A N 1
ATOM 3025 C CA . ASP A 1 375 ? -2.511 12.164 28.794 1.00 92.19 375 ASP A CA 1
ATOM 3026 C C . ASP A 1 375 ? -3.438 11.584 29.866 1.00 92.19 375 ASP A C 1
ATOM 3028 O O . ASP A 1 375 ? -4.033 10.520 29.667 1.00 92.19 375 ASP A O 1
ATOM 3032 N N . TYR A 1 376 ? -3.662 12.306 30.971 1.00 91.38 376 TYR A N 1
ATOM 3033 C CA . TYR A 1 376 ? -4.649 11.920 31.981 1.00 91.38 376 TYR A CA 1
ATOM 3034 C C . TYR A 1 376 ? -6.069 11.823 31.403 1.00 91.38 376 TYR A C 1
ATOM 3036 O O . TYR A 1 376 ? -6.805 10.875 31.696 1.00 91.38 376 TYR A O 1
ATOM 3044 N N . HIS A 1 377 ? -6.474 12.785 30.571 1.00 91.69 377 HIS A N 1
ATOM 3045 C CA . HIS A 1 377 ? -7.788 12.773 29.934 1.00 91.69 377 HIS A CA 1
ATOM 3046 C C . HIS A 1 377 ? -7.927 11.607 28.946 1.00 91.69 377 HIS A C 1
ATOM 3048 O O . HIS A 1 377 ? -8.893 10.853 29.066 1.00 91.69 377 HIS A O 1
ATOM 3054 N N . GLU A 1 378 ? -6.946 11.375 28.073 1.00 91.62 378 GLU A N 1
ATOM 3055 C CA . GLU A 1 378 ? -6.945 10.266 27.103 1.00 91.62 378 GLU A CA 1
ATOM 3056 C C . GLU A 1 378 ? -6.903 8.879 27.760 1.00 91.62 378 GLU A C 1
ATOM 3058 O O . GLU A 1 378 ? -7.488 7.932 27.243 1.00 91.62 378 GLU A O 1
ATOM 3063 N N . THR A 1 379 ? -6.217 8.720 28.893 1.00 91.00 379 THR A N 1
ATOM 3064 C CA . THR A 1 379 ? -6.025 7.399 29.520 1.00 91.00 379 THR A CA 1
ATOM 3065 C C . THR A 1 379 ? -7.068 7.062 30.583 1.00 91.00 379 THR A C 1
ATOM 3067 O O . THR A 1 379 ? -7.452 5.897 30.689 1.00 91.00 379 THR A O 1
ATOM 3070 N N . HIS A 1 380 ? -7.546 8.050 31.350 1.00 88.56 380 HIS A N 1
ATOM 3071 C CA . HIS A 1 380 ? -8.417 7.831 32.516 1.00 88.56 380 HIS A CA 1
ATOM 3072 C C . HIS A 1 380 ? -9.824 8.431 32.383 1.00 88.56 380 HIS A C 1
ATOM 3074 O O . HIS A 1 380 ? -10.709 8.076 33.165 1.00 88.56 380 HIS A O 1
ATOM 3080 N N . ARG A 1 381 ? -10.059 9.381 31.464 1.00 90.06 381 ARG A N 1
ATOM 3081 C CA . ARG A 1 381 ? -11.382 10.023 31.296 1.00 90.06 381 ARG A CA 1
ATOM 3082 C C . ARG A 1 381 ? -12.079 9.627 30.005 1.00 90.06 381 ARG A C 1
ATOM 3084 O O . ARG A 1 381 ? -13.285 9.403 30.021 1.00 90.06 381 ARG A O 1
ATOM 3091 N N . GLN A 1 382 ? -11.343 9.563 28.906 1.00 91.75 382 GLN A N 1
ATOM 3092 C CA . GLN A 1 382 ? -11.833 9.192 27.585 1.00 91.75 382 GLN A CA 1
ATOM 3093 C C . GLN A 1 382 ? -10.911 8.157 26.948 1.00 91.75 382 GLN A C 1
ATOM 3095 O O . GLN A 1 382 ? -10.419 8.330 25.837 1.00 91.75 382 GLN A O 1
ATOM 3100 N N . ASN A 1 383 ? -10.715 7.042 27.650 1.00 92.31 383 ASN A N 1
ATOM 3101 C CA . ASN A 1 383 ? -9.952 5.941 27.097 1.00 92.31 383 ASN A CA 1
ATOM 3102 C C . ASN A 1 383 ? -10.687 5.324 25.908 1.00 92.31 383 ASN A C 1
ATOM 3104 O O . ASN A 1 383 ? -11.737 4.699 26.047 1.00 92.31 383 ASN A O 1
ATOM 3108 N N . LYS A 1 384 ? -10.101 5.467 24.722 1.00 92.00 384 LYS A N 1
ATOM 3109 C CA . LYS A 1 384 ? -10.573 4.854 23.473 1.00 92.00 384 LYS A CA 1
ATOM 3110 C C . LYS A 1 384 ? -10.853 3.351 23.589 1.00 92.00 384 LYS A C 1
ATOM 3112 O O . LYS A 1 384 ? -11.776 2.848 22.951 1.00 92.00 384 LYS A O 1
ATOM 3117 N N . TRP A 1 385 ? -10.120 2.626 24.432 1.00 92.44 385 TRP A N 1
ATOM 3118 C CA . TRP A 1 385 ? -10.329 1.190 24.622 1.00 92.44 385 TRP A CA 1
ATOM 3119 C C . TRP A 1 385 ? -11.539 0.866 25.498 1.00 92.44 385 TRP A C 1
ATOM 3121 O O . TRP A 1 385 ? -12.145 -0.185 25.295 1.00 92.44 385 TRP A O 1
ATOM 3131 N N . ASP A 1 386 ? -11.937 1.769 26.394 1.00 93.12 386 ASP A N 1
ATOM 3132 C CA . ASP A 1 386 ? -13.172 1.618 27.167 1.00 93.12 386 ASP A CA 1
ATOM 3133 C C . ASP A 1 386 ? -14.392 1.802 26.257 1.00 93.12 386 ASP A C 1
ATOM 3135 O O . ASP A 1 386 ? -15.353 1.043 26.356 1.00 93.12 386 ASP A O 1
ATOM 3139 N N . TYR A 1 387 ? -14.323 2.729 25.290 1.00 93.75 387 TYR A N 1
ATOM 3140 C CA . TYR A 1 387 ? -15.346 2.855 24.243 1.00 93.75 387 TYR A CA 1
ATOM 3141 C C . TYR A 1 387 ? -15.445 1.589 23.389 1.00 93.75 387 TYR A C 1
ATOM 3143 O O . TYR A 1 387 ? -16.547 1.116 23.125 1.00 93.75 387 TYR A O 1
ATOM 3151 N N . MET A 1 388 ? -14.311 1.005 22.991 1.00 92.81 388 MET A N 1
ATOM 3152 C CA . MET A 1 388 ? -14.299 -0.277 22.277 1.00 92.81 388 MET A CA 1
ATOM 3153 C C . MET A 1 388 ? -14.932 -1.396 23.121 1.00 92.81 388 MET A C 1
ATOM 3155 O O . MET A 1 388 ? -15.764 -2.147 22.617 1.00 92.81 388 MET A O 1
ATOM 3159 N N . ALA A 1 389 ? -14.585 -1.494 24.409 1.00 91.88 389 ALA A N 1
ATOM 3160 C CA . ALA A 1 389 ? -15.164 -2.483 25.317 1.00 91.88 389 ALA A CA 1
ATOM 3161 C C . ALA A 1 389 ? -16.678 -2.289 25.502 1.00 91.88 389 ALA A C 1
ATOM 3163 O O . ALA A 1 389 ? -17.421 -3.268 25.538 1.00 91.88 389 ALA A O 1
ATOM 3164 N N . PHE A 1 390 ? -17.140 -1.039 25.558 1.00 94.00 390 PHE A N 1
ATOM 3165 C CA . PHE A 1 390 ? -18.560 -0.710 25.621 1.00 94.00 390 PHE A CA 1
ATOM 3166 C C . PHE A 1 390 ? -19.298 -1.085 24.329 1.00 94.00 390 PHE A C 1
ATOM 3168 O O . PHE A 1 390 ? -20.355 -1.702 24.393 1.00 94.00 390 PHE A O 1
ATOM 3175 N N . ILE A 1 391 ? -18.718 -0.816 23.155 1.00 94.06 391 ILE A N 1
ATOM 3176 C CA . ILE A 1 391 ? -19.267 -1.265 21.862 1.00 94.06 391 ILE A CA 1
ATOM 3177 C C . ILE A 1 391 ? -19.391 -2.793 21.830 1.00 94.06 391 ILE A C 1
ATOM 3179 O O . ILE A 1 391 ? -20.401 -3.321 21.369 1.00 94.06 391 ILE A O 1
ATOM 3183 N N . PHE A 1 392 ? -18.390 -3.511 22.344 1.00 92.44 392 PHE A N 1
ATOM 3184 C CA . PHE A 1 392 ? -18.409 -4.974 22.400 1.00 92.44 392 PHE A CA 1
ATOM 3185 C C . PHE A 1 392 ? -19.507 -5.485 23.333 1.00 92.44 392 PHE A C 1
ATOM 3187 O O . PHE A 1 392 ? -20.217 -6.419 22.973 1.00 92.44 392 PHE A O 1
ATOM 3194 N N . HIS A 1 393 ? -19.670 -4.850 24.496 1.00 92.44 393 HIS A N 1
ATOM 3195 C CA . HIS A 1 393 ? -20.763 -5.142 25.419 1.00 92.44 393 HIS A CA 1
ATOM 3196 C C . HIS A 1 393 ? -22.120 -4.939 24.742 1.00 92.44 393 HIS A C 1
ATOM 3198 O O . HIS A 1 393 ? -22.923 -5.865 24.709 1.00 92.44 393 HIS A O 1
ATOM 3204 N N . LEU A 1 394 ? -22.335 -3.781 24.109 1.00 93.19 394 LEU A N 1
ATOM 3205 C CA . LEU A 1 394 ? -23.576 -3.497 23.394 1.00 93.19 394 LEU A CA 1
ATOM 3206 C C . LEU A 1 394 ? -23.872 -4.527 22.308 1.00 93.19 394 LEU A C 1
ATOM 3208 O O . LEU A 1 394 ? -25.044 -4.784 22.073 1.00 93.19 394 LEU A O 1
ATOM 3212 N N . CYS A 1 395 ? -22.853 -5.085 21.642 1.00 90.69 395 CYS A N 1
ATOM 3213 C CA . CYS A 1 395 ? -23.018 -6.091 20.592 1.00 90.69 395 CYS A CA 1
ATOM 3214 C C . CYS A 1 395 ? -23.394 -7.487 21.120 1.00 90.69 395 CYS A C 1
ATOM 3216 O O . CYS A 1 395 ? -24.102 -8.206 20.413 1.00 90.69 395 CYS A O 1
ATOM 3218 N N . GLU A 1 396 ? -22.916 -7.879 22.307 1.00 87.69 396 GLU A N 1
ATOM 3219 C CA . GLU A 1 396 ? -23.168 -9.208 22.893 1.00 87.69 396 GLU A CA 1
ATOM 3220 C C . GLU A 1 396 ? -24.452 -9.294 23.709 1.00 87.69 396 GLU A C 1
ATOM 3222 O O . GLU A 1 396 ? -25.082 -10.349 23.701 1.00 87.69 396 GLU A O 1
ATOM 3227 N N . THR A 1 397 ? -24.805 -8.225 24.419 1.00 89.94 397 THR A N 1
ATOM 3228 C CA . THR A 1 397 ? -25.971 -8.209 25.303 1.00 89.94 397 THR A CA 1
ATOM 3229 C C . THR A 1 397 ? -27.265 -8.305 24.493 1.00 89.94 397 THR A C 1
ATOM 3231 O O . THR A 1 397 ? -27.405 -7.664 23.444 1.00 89.94 397 THR A O 1
ATOM 3234 N N . GLU A 1 398 ? -28.210 -9.113 24.978 1.00 89.44 398 GLU A N 1
ATOM 3235 C CA . GLU A 1 398 ? -29.540 -9.254 24.379 1.00 89.44 398 GLU A CA 1
ATOM 3236 C C . GLU A 1 398 ? -30.327 -7.941 24.494 1.00 89.44 398 GLU A C 1
ATOM 3238 O O . GLU A 1 398 ? -30.136 -7.167 25.434 1.00 89.44 398 GLU A O 1
ATOM 3243 N N . LEU A 1 399 ? -31.206 -7.657 23.526 1.00 87.88 399 LEU A N 1
ATOM 3244 C CA . LEU A 1 399 ? -31.904 -6.366 23.449 1.00 87.88 399 LEU A CA 1
ATOM 3245 C C . LEU A 1 399 ? -32.787 -6.107 24.679 1.00 87.88 399 LEU A C 1
ATOM 3247 O O . LEU A 1 399 ? -32.960 -4.951 25.064 1.00 87.88 399 LEU A O 1
ATOM 3251 N N . GLU A 1 400 ? -33.319 -7.165 25.294 1.00 88.50 400 GLU A N 1
ATOM 3252 C CA . GLU A 1 400 ? -34.156 -7.112 26.493 1.00 88.50 400 GLU A CA 1
ATOM 3253 C C . GLU A 1 400 ? -33.367 -6.804 27.775 1.00 88.50 400 GLU A C 1
ATOM 3255 O O . GLU A 1 400 ? -33.942 -6.292 28.736 1.00 88.50 400 GLU A O 1
ATOM 3260 N N . GLU A 1 401 ? -32.064 -7.099 27.800 1.00 91.50 401 GLU A N 1
ATOM 3261 C CA . GLU A 1 401 ? -31.187 -6.882 28.959 1.00 91.50 401 GLU A CA 1
ATOM 3262 C C . GLU A 1 401 ? -30.535 -5.489 28.962 1.00 91.50 401 GLU A C 1
ATOM 3264 O O . GLU A 1 401 ? -29.966 -5.068 29.972 1.00 91.50 401 GLU A O 1
ATOM 3269 N N . LEU A 1 402 ? -30.626 -4.754 27.848 1.00 91.81 402 LEU A N 1
ATOM 3270 C CA . LEU A 1 402 ? -30.074 -3.408 27.726 1.00 91.81 402 LEU A CA 1
ATOM 3271 C C . LEU A 1 402 ? -30.867 -2.403 28.567 1.00 91.81 402 LEU A C 1
ATOM 3273 O O . LEU A 1 402 ? -32.099 -2.341 28.545 1.00 91.81 402 LEU A O 1
ATOM 3277 N N . THR A 1 403 ? -30.151 -1.513 29.248 1.00 93.81 403 THR A N 1
ATOM 3278 C CA . THR A 1 403 ? -30.767 -0.347 29.886 1.00 93.81 403 THR A CA 1
ATOM 3279 C C . THR A 1 403 ? -31.311 0.631 28.834 1.00 93.81 403 THR A C 1
ATOM 3281 O O . THR A 1 403 ? -30.885 0.641 27.678 1.00 93.81 403 THR A O 1
ATOM 3284 N N . GLY A 1 404 ? -32.236 1.520 29.219 1.00 92.88 404 GLY A N 1
ATOM 3285 C CA . GLY A 1 404 ? -32.833 2.496 28.291 1.00 92.88 404 GLY A CA 1
ATOM 3286 C C . GLY A 1 404 ? -31.814 3.298 27.450 1.00 92.88 404 GLY A C 1
ATOM 3287 O O . GLY A 1 404 ? -31.964 3.364 26.226 1.00 92.88 404 GLY A O 1
ATOM 3288 N N . PRO A 1 405 ? -30.754 3.878 28.051 1.00 92.69 405 PRO A N 1
ATOM 3289 C CA . PRO A 1 405 ? -29.699 4.566 27.302 1.00 92.69 405 PRO A CA 1
ATOM 3290 C C . PRO A 1 405 ? -28.893 3.645 26.377 1.00 92.69 405 PRO A C 1
ATOM 3292 O O . PRO A 1 405 ? -28.540 4.050 25.271 1.00 92.69 405 PRO A O 1
ATOM 3295 N N . GLU A 1 406 ? -28.611 2.414 26.800 1.00 94.94 406 GLU A N 1
ATOM 3296 C CA . GLU A 1 406 ? -27.877 1.436 25.991 1.00 94.94 406 GLU A CA 1
ATOM 3297 C C . GLU A 1 406 ? -28.687 1.004 24.771 1.00 94.94 406 GLU A C 1
ATOM 3299 O O . GLU A 1 406 ? -28.153 0.983 23.663 1.00 94.94 406 GLU A O 1
ATOM 3304 N N . HIS A 1 407 ? -29.990 0.768 24.938 1.00 93.44 407 HIS A N 1
ATOM 3305 C CA . HIS A 1 407 ? -30.900 0.475 23.833 1.00 93.44 407 HIS A CA 1
ATOM 3306 C C . HIS A 1 407 ? -30.949 1.635 22.824 1.00 93.44 407 HIS A C 1
ATOM 3308 O O . HIS A 1 407 ? -30.905 1.426 21.609 1.00 93.44 407 HIS A O 1
ATOM 3314 N N . TYR A 1 408 ? -30.980 2.882 23.308 1.00 93.19 408 TYR A N 1
ATOM 3315 C CA . TYR A 1 408 ? -30.907 4.059 22.441 1.00 93.19 408 TYR A CA 1
ATOM 3316 C C . TYR A 1 408 ? -29.599 4.095 21.636 1.00 93.19 408 TYR A C 1
ATOM 3318 O O . TYR A 1 408 ? -29.638 4.242 20.413 1.00 93.19 408 TYR A O 1
ATOM 3326 N N . ILE A 1 409 ? -28.448 3.897 22.286 1.00 94.69 409 ILE A N 1
ATOM 3327 C CA . ILE A 1 409 ? -27.141 3.881 21.612 1.00 94.69 409 ILE A CA 1
ATOM 3328 C C . ILE A 1 409 ? -27.052 2.724 20.613 1.00 94.69 409 ILE A C 1
ATOM 3330 O O . ILE A 1 409 ? -26.608 2.936 19.483 1.00 94.69 409 ILE A O 1
ATOM 3334 N N . ARG A 1 410 ? -27.530 1.530 20.979 1.00 92.69 410 ARG A N 1
ATOM 3335 C CA . ARG A 1 410 ? -27.561 0.366 20.088 1.00 92.69 410 ARG A CA 1
ATOM 3336 C C . ARG A 1 410 ? -28.363 0.661 18.821 1.00 92.69 410 ARG A C 1
ATOM 3338 O O . ARG A 1 410 ? -27.868 0.431 17.722 1.00 92.69 410 ARG A O 1
ATOM 3345 N N . SER A 1 411 ? -29.527 1.295 18.962 1.00 91.12 411 SER A N 1
ATOM 3346 C CA . SER A 1 411 ? -30.351 1.695 17.816 1.00 91.12 411 SER A CA 1
ATOM 3347 C C . SER A 1 411 ? -29.678 2.727 16.897 1.00 91.12 411 SER A C 1
ATOM 3349 O O . SER A 1 411 ? -29.911 2.715 15.688 1.00 91.12 411 SER A O 1
ATOM 3351 N N . LEU A 1 412 ? -28.831 3.613 17.440 1.00 92.06 412 LEU A N 1
ATOM 3352 C CA . LEU A 1 412 ? -28.038 4.562 16.650 1.00 92.06 412 LEU A CA 1
ATOM 3353 C C . LEU A 1 412 ? -26.886 3.861 15.926 1.00 92.06 412 LEU A C 1
ATOM 3355 O O . LEU A 1 412 ? -26.641 4.142 14.753 1.00 92.06 412 LEU A O 1
ATOM 3359 N N . MET A 1 413 ? -26.211 2.926 16.597 1.00 92.31 413 MET A N 1
ATOM 3360 C CA . MET A 1 413 ? -25.147 2.122 15.995 1.00 92.31 413 MET A CA 1
ATOM 3361 C C . MET A 1 413 ? -25.660 1.291 14.819 1.00 92.31 413 MET A C 1
ATOM 3363 O O . MET A 1 413 ? -25.023 1.287 13.767 1.00 92.31 413 MET A O 1
ATOM 3367 N N . ASP A 1 414 ? -26.829 0.662 14.956 1.00 88.12 414 ASP A N 1
ATOM 3368 C CA . ASP A 1 414 ? -27.445 -0.131 13.885 1.00 88.12 414 ASP A CA 1
ATOM 3369 C C . ASP A 1 414 ? -27.816 0.739 12.663 1.00 88.12 414 ASP A C 1
ATOM 3371 O O . ASP A 1 414 ? -27.796 0.270 11.525 1.00 88.12 414 ASP A O 1
ATOM 3375 N N . ARG A 1 415 ? -28.085 2.036 12.875 1.00 88.94 415 ARG A N 1
ATOM 3376 C CA . ARG A 1 415 ? -28.304 3.036 11.810 1.00 88.94 415 ARG A CA 1
ATOM 3377 C C . ARG A 1 415 ? -27.006 3.618 11.236 1.00 88.94 415 ARG A C 1
ATOM 3379 O O . ARG A 1 415 ? -27.058 4.339 10.242 1.00 88.94 415 ARG A O 1
ATOM 3386 N N . GLY A 1 416 ? -25.852 3.325 11.836 1.00 87.56 416 GLY A N 1
ATOM 3387 C CA . GLY A 1 416 ? -24.559 3.909 11.466 1.00 87.56 416 GLY A CA 1
ATOM 3388 C C . GLY A 1 416 ? -24.361 5.355 11.940 1.00 87.56 416 GLY A C 1
ATOM 3389 O O . GLY A 1 416 ? -23.493 6.059 11.418 1.00 87.56 416 GLY A O 1
ATOM 3390 N N . ASP A 1 417 ? -25.147 5.807 12.921 1.00 90.94 417 ASP A N 1
ATOM 3391 C CA . ASP A 1 417 ? -25.076 7.154 13.482 1.00 90.94 417 ASP A CA 1
ATOM 3392 C C . ASP A 1 417 ? -24.126 7.218 14.689 1.00 90.94 417 ASP A C 1
ATOM 3394 O O . ASP A 1 417 ? -24.331 6.576 15.719 1.00 90.94 417 ASP A O 1
ATOM 3398 N N . ALA A 1 418 ? -23.112 8.083 14.604 1.00 90.62 418 ALA A N 1
ATOM 3399 C CA . ALA A 1 418 ? -22.116 8.285 15.663 1.00 90.62 418 ALA A CA 1
ATOM 3400 C C . ALA A 1 418 ? -22.465 9.412 16.659 1.00 90.62 418 ALA A C 1
ATOM 3402 O O . ALA A 1 418 ? -21.617 9.818 17.448 1.00 90.62 418 ALA A O 1
ATOM 3403 N N . LYS A 1 419 ? -23.706 9.924 16.660 1.00 90.31 419 LYS A N 1
ATOM 3404 C CA . LYS A 1 419 ? -24.127 11.098 17.463 1.00 90.31 419 LYS A CA 1
ATOM 3405 C C . LYS A 1 419 ? -23.969 10.929 18.981 1.00 90.31 419 LYS A C 1
ATOM 3407 O O . LYS A 1 419 ? -23.955 11.916 19.713 1.00 90.31 419 LYS A O 1
ATOM 3412 N N . TRP A 1 420 ? -23.904 9.690 19.464 1.00 92.00 420 TRP A N 1
ATOM 3413 C CA . TRP A 1 420 ? -23.711 9.384 20.882 1.00 92.00 420 TRP A CA 1
ATOM 3414 C C . TRP A 1 420 ? -22.257 9.580 21.344 1.00 92.00 420 TRP A C 1
ATOM 3416 O O . TRP A 1 420 ? -22.017 9.734 22.541 1.00 92.00 420 TRP A O 1
ATOM 3426 N N . ILE A 1 421 ? -21.297 9.624 20.413 1.00 93.50 421 ILE A N 1
ATOM 3427 C CA . ILE A 1 421 ? -19.901 9.955 20.703 1.00 93.50 421 ILE A CA 1
ATOM 3428 C C . ILE A 1 421 ? -19.813 11.444 21.076 1.00 93.50 421 ILE A C 1
ATOM 3430 O O . ILE A 1 421 ? -20.391 12.290 20.388 1.00 93.50 421 ILE A O 1
ATOM 3434 N N . PRO A 1 422 ? -19.120 11.808 22.169 1.00 92.62 422 PRO A N 1
ATOM 3435 C CA . PRO A 1 422 ? -19.074 13.186 22.646 1.00 92.62 422 PRO A CA 1
ATOM 3436 C C . PRO A 1 422 ? -18.081 14.040 21.839 1.00 92.62 422 PRO A C 1
ATOM 3438 O O . PRO A 1 422 ? -17.031 14.427 22.341 1.00 92.62 422 PRO A O 1
ATOM 3441 N N . ILE A 1 423 ? -18.418 14.356 20.589 1.00 91.38 423 ILE A N 1
ATOM 3442 C CA . ILE A 1 423 ? -17.610 15.229 19.725 1.00 91.38 423 ILE A CA 1
ATOM 3443 C C . ILE A 1 423 ? -17.623 16.663 20.278 1.00 91.38 423 ILE A C 1
ATOM 3445 O O . ILE A 1 423 ? -18.681 17.207 20.594 1.00 91.38 423 ILE A O 1
ATOM 3449 N N . GLY A 1 424 ? -16.443 17.265 20.420 1.00 88.50 424 GLY A N 1
ATOM 3450 C CA . GLY A 1 424 ? -16.236 18.634 20.894 1.00 88.50 424 GLY A CA 1
ATOM 3451 C C . GLY A 1 424 ? -16.555 18.864 22.374 1.00 88.50 424 GLY A C 1
ATOM 3452 O O . GLY A 1 424 ? -16.481 19.999 22.839 1.00 88.50 424 GLY A O 1
ATOM 3453 N N . ARG A 1 425 ? -16.916 17.817 23.128 1.00 88.44 425 ARG A N 1
ATOM 3454 C CA . ARG A 1 425 ? -17.365 17.944 24.520 1.00 88.44 425 ARG A CA 1
ATOM 3455 C C . ARG A 1 425 ? -16.856 16.827 25.418 1.00 88.44 425 ARG A C 1
ATOM 3457 O O . ARG A 1 425 ? -16.546 15.719 24.991 1.00 88.44 425 ARG A O 1
ATOM 3464 N N . SER A 1 426 ? -16.770 17.117 26.707 1.00 88.69 426 SER A N 1
ATOM 3465 C CA . SER A 1 426 ? -16.352 16.155 27.722 1.00 88.69 426 SER A CA 1
ATOM 3466 C C . SER A 1 426 ? -16.761 16.671 29.090 1.00 88.69 426 SER A C 1
ATOM 3468 O O . SER A 1 426 ? -16.524 17.838 29.399 1.00 88.69 426 SER A O 1
ATOM 3470 N N . LYS A 1 427 ? -17.259 15.784 29.962 1.00 87.06 427 LYS A N 1
ATOM 3471 C CA . LYS A 1 427 ? -17.522 16.111 31.376 1.00 87.06 427 LYS A CA 1
ATOM 3472 C C . LYS A 1 427 ? -16.290 16.686 32.079 1.00 87.06 427 LYS A C 1
ATOM 3474 O O . LYS A 1 427 ? -16.412 17.471 33.017 1.00 87.06 427 LYS A O 1
ATOM 3479 N N . PHE A 1 428 ? -15.093 16.294 31.637 1.00 83.75 428 PHE A N 1
ATOM 3480 C CA . PHE A 1 428 ? -13.850 16.848 32.158 1.00 83.75 428 PHE A CA 1
ATOM 3481 C C . PHE A 1 428 ? -13.757 18.357 31.909 1.00 83.75 428 PHE A C 1
ATOM 3483 O O . PHE A 1 428 ? -13.412 19.071 32.842 1.00 83.75 428 PHE A O 1
ATOM 3490 N N . LEU A 1 429 ? -14.140 18.842 30.724 1.00 82.50 429 LEU A N 1
ATOM 3491 C CA . LEU A 1 429 ? -14.171 20.275 30.424 1.00 82.50 429 LEU A CA 1
ATOM 3492 C C . LEU A 1 429 ? -15.423 20.945 30.996 1.00 82.50 429 LEU A C 1
ATOM 3494 O O . LEU A 1 429 ? -15.312 21.952 31.671 1.00 82.50 429 LEU A O 1
ATOM 3498 N N . GLU A 1 430 ? -16.606 20.356 30.836 1.00 80.38 430 GLU A N 1
ATOM 3499 C CA . GLU A 1 430 ? -17.862 20.954 31.324 1.00 80.38 430 GLU A CA 1
ATOM 3500 C C . GLU A 1 430 ? -17.882 21.136 32.851 1.00 80.38 430 GLU A C 1
ATOM 3502 O O . GLU A 1 430 ? -18.478 22.074 33.373 1.00 80.38 430 GLU A O 1
ATOM 3507 N N . GLY A 1 431 ? -17.175 20.282 33.596 1.00 63.06 431 GLY A N 1
ATOM 3508 C CA . GLY A 1 431 ? -17.060 20.418 35.045 1.00 63.06 431 GLY A CA 1
ATOM 3509 C C . GLY A 1 431 ? -16.261 21.641 35.519 1.00 63.06 431 GLY A C 1
ATOM 3510 O O . GLY A 1 431 ? -16.286 21.922 36.711 1.00 63.06 431 GLY A O 1
ATOM 3511 N N . SER A 1 432 ? -15.514 22.361 34.661 1.00 51.72 432 SER A N 1
ATOM 3512 C CA . SER A 1 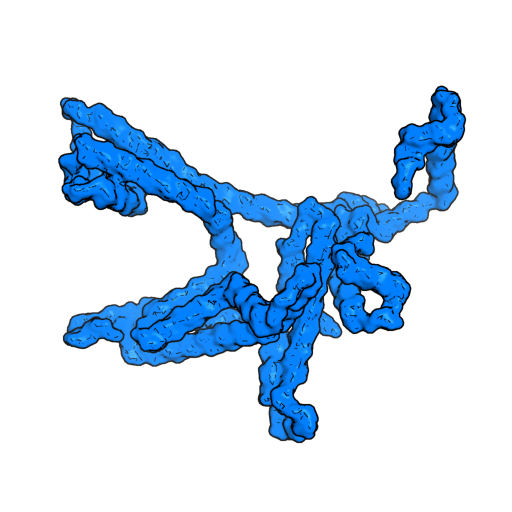432 ? -14.887 23.639 35.064 1.00 51.72 432 SER A CA 1
ATOM 3513 C C . SER A 1 432 ? -15.910 24.768 35.166 1.00 51.72 432 SER A C 1
ATOM 3515 O O . SER A 1 432 ? -15.725 25.714 35.925 1.00 51.72 432 SER A O 1
ATOM 3517 N N . ASP A 1 433 ? -17.029 24.627 34.462 1.00 49.34 433 ASP A N 1
ATOM 3518 C CA . ASP A 1 433 ? -18.137 25.577 34.456 1.00 49.34 433 ASP A CA 1
ATOM 3519 C C . ASP A 1 433 ? -18.983 25.500 35.746 1.00 49.34 433 ASP A C 1
ATOM 3521 O O . ASP A 1 433 ? -19.767 26.400 36.034 1.00 49.34 433 ASP A O 1
ATOM 3525 N N . MET A 1 434 ? -18.792 24.451 36.559 1.00 44.66 434 MET A N 1
ATOM 3526 C CA . MET A 1 434 ? -19.375 24.289 37.904 1.00 44.66 434 MET A CA 1
ATOM 3527 C C . MET A 1 434 ? -18.637 25.094 38.990 1.00 44.66 434 MET A C 1
ATOM 3529 O O . MET A 1 434 ? -19.112 25.169 40.120 1.00 44.66 434 MET A O 1
ATOM 3533 N N . GLY A 1 435 ? -17.491 25.707 38.666 1.00 43.91 435 GLY A N 1
ATOM 3534 C CA . GLY A 1 435 ? -16.856 26.723 39.516 1.00 43.91 435 GLY A CA 1
ATOM 3535 C C . GLY A 1 435 ? -17.538 28.094 39.425 1.00 43.91 435 GLY A C 1
ATOM 3536 O O . GLY A 1 435 ? -17.304 28.960 40.265 1.00 43.91 435 GLY A O 1
ATOM 3537 N N . VAL A 1 436 ? -18.405 28.292 38.426 1.00 47.25 436 VAL A N 1
ATOM 3538 C CA . VAL A 1 436 ? -19.298 29.448 38.333 1.00 47.25 436 VAL A CA 1
ATOM 3539 C C . VAL A 1 436 ? -20.522 29.119 39.181 1.00 47.25 436 VAL A C 1
ATOM 3541 O O . VAL A 1 436 ? -21.246 28.167 38.884 1.00 47.25 436 VAL A O 1
ATOM 3544 N N . ARG A 1 437 ? -20.747 29.873 40.265 1.00 44.41 437 ARG A N 1
ATOM 3545 C CA . ARG A 1 437 ? -21.909 29.653 41.141 1.00 44.41 437 ARG A CA 1
ATOM 3546 C C . ARG A 1 437 ? -23.185 29.648 40.283 1.00 44.41 437 ARG A C 1
ATOM 3548 O O . ARG A 1 437 ? -23.267 30.444 39.348 1.00 44.41 437 ARG A O 1
ATOM 3555 N N . PRO A 1 438 ? -24.209 28.833 40.589 1.00 52.91 438 PRO A N 1
ATOM 3556 C CA . PRO A 1 438 ? -25.478 28.859 39.856 1.00 52.91 438 PRO A CA 1
ATOM 3557 C C . PRO A 1 438 ? -26.068 30.275 39.729 1.00 52.91 438 PRO A C 1
ATOM 3559 O O . PRO A 1 438 ? -26.608 30.614 38.679 1.00 52.91 438 PRO A O 1
ATOM 3562 N N . GLN A 1 439 ? -25.865 31.124 40.749 1.00 52.62 439 GLN A N 1
ATOM 3563 C CA . GLN A 1 439 ? -26.170 32.560 40.718 1.00 52.62 439 GLN A CA 1
ATOM 3564 C C . GLN A 1 439 ? -25.483 33.299 39.560 1.00 52.62 439 GLN A C 1
ATOM 3566 O O . GLN A 1 439 ? -26.133 34.066 38.864 1.00 52.62 439 GLN A O 1
ATOM 3571 N N . ASP A 1 440 ? -24.192 33.052 39.334 1.00 53.75 440 ASP A N 1
ATOM 3572 C CA . ASP A 1 440 ? -23.372 33.745 38.336 1.00 53.75 440 ASP A CA 1
ATOM 3573 C C . ASP A 1 440 ? -23.725 33.283 36.904 1.00 53.75 440 ASP A C 1
ATOM 3575 O O . ASP A 1 440 ? -23.641 34.063 35.955 1.00 53.75 440 ASP A O 1
ATOM 3579 N N . ARG A 1 441 ? -24.190 32.033 36.737 1.00 54.38 441 ARG A N 1
ATOM 3580 C CA . ARG A 1 441 ? -24.758 31.538 35.467 1.00 54.38 441 ARG A CA 1
ATOM 3581 C C . ARG A 1 441 ? -26.125 32.168 35.184 1.00 54.38 441 ARG A C 1
ATOM 3583 O O . ARG A 1 441 ? -26.369 32.593 34.058 1.00 54.38 441 ARG A O 1
ATOM 3590 N N . PHE A 1 442 ? -26.991 32.261 36.196 1.00 60.75 442 PHE A N 1
ATOM 3591 C CA . PHE A 1 442 ? -28.290 32.932 36.077 1.00 60.75 442 PHE A CA 1
ATOM 3592 C C . PHE A 1 442 ? -28.126 34.430 35.786 1.00 60.75 442 PHE A C 1
ATOM 3594 O O . PHE A 1 442 ? -28.855 34.956 34.955 1.00 60.75 442 PHE A O 1
ATOM 3601 N N . LEU A 1 443 ? -27.126 35.078 36.396 1.00 63.50 443 LEU A N 1
ATOM 3602 C CA . LEU A 1 443 ? -26.765 36.481 36.168 1.00 63.50 443 LEU A CA 1
ATOM 3603 C C . LEU A 1 443 ? -26.274 36.743 34.740 1.00 63.50 443 LEU A C 1
ATOM 3605 O O . LEU A 1 443 ? -26.708 37.707 34.120 1.00 63.50 443 LEU A O 1
ATOM 3609 N N . ARG A 1 444 ? -25.427 35.872 34.171 1.00 66.50 444 ARG A N 1
ATOM 3610 C CA . ARG A 1 444 ? -25.000 36.022 32.765 1.00 66.50 444 ARG A CA 1
ATOM 3611 C C . ARG A 1 444 ? -26.148 35.832 31.784 1.00 66.50 444 ARG A C 1
ATOM 3613 O O . ARG A 1 444 ? -26.236 36.563 30.802 1.00 66.50 444 ARG A O 1
ATOM 3620 N N . ILE A 1 445 ? -27.023 34.859 32.045 1.00 71.12 445 ILE A N 1
ATOM 3621 C CA . ILE A 1 445 ? -28.218 34.644 31.223 1.00 71.12 445 ILE A CA 1
ATOM 3622 C C . ILE A 1 445 ? -29.161 35.844 31.365 1.00 71.12 445 ILE A C 1
ATOM 3624 O O . ILE A 1 445 ? -29.647 36.328 30.348 1.00 71.12 445 ILE A O 1
ATOM 3628 N N . SER A 1 446 ? -29.356 36.376 32.581 1.00 67.69 446 SER A N 1
ATOM 3629 C CA . SER A 1 446 ? -30.191 37.560 32.800 1.00 67.69 446 SER A CA 1
ATOM 3630 C C . SER A 1 446 ? -29.618 38.802 32.119 1.00 67.69 446 SER A C 1
ATOM 3632 O O . SER A 1 446 ? -30.368 39.500 31.446 1.00 67.69 446 SER A O 1
ATOM 3634 N N . GLU A 1 447 ? -28.303 39.036 32.199 1.00 71.75 447 GLU A N 1
ATOM 3635 C CA . GLU A 1 447 ? -27.627 40.141 31.504 1.00 71.75 447 GLU A CA 1
ATOM 3636 C C . GLU A 1 447 ? -27.732 40.010 29.982 1.00 71.75 447 GLU A C 1
ATOM 3638 O O . GLU A 1 447 ? -28.009 40.997 29.304 1.00 71.75 447 GLU A O 1
ATOM 3643 N N . GLN A 1 448 ? -27.571 38.804 29.423 1.00 70.44 448 GLN A N 1
ATOM 3644 C CA . GLN A 1 448 ? -27.764 38.584 27.986 1.00 70.44 448 GLN A CA 1
ATOM 3645 C C . GLN A 1 448 ? -29.218 38.813 27.562 1.00 70.44 448 GLN A C 1
ATOM 3647 O O . GLN A 1 448 ? -29.455 39.459 26.541 1.00 70.44 448 GLN A O 1
ATOM 3652 N N . THR A 1 449 ? -30.200 38.343 28.338 1.00 66.94 449 THR A N 1
ATOM 3653 C CA . THR A 1 449 ? -31.618 38.607 28.045 1.00 66.94 449 THR A CA 1
ATOM 3654 C C . THR A 1 449 ? -31.983 40.080 28.208 1.00 66.94 449 THR A C 1
ATOM 3656 O O . THR A 1 449 ? -32.753 40.605 27.407 1.00 66.94 449 THR A O 1
ATOM 3659 N N . GLU A 1 450 ? -31.398 40.781 29.181 1.00 71.12 450 GLU A N 1
ATOM 3660 C CA . GLU A 1 450 ? -31.616 42.211 29.392 1.00 71.12 450 GLU A CA 1
ATOM 3661 C C . GLU A 1 450 ? -30.981 43.029 28.262 1.00 71.12 450 GLU A C 1
ATOM 3663 O O . GLU A 1 450 ? -31.622 43.928 27.717 1.00 71.12 450 GLU A O 1
ATOM 3668 N N . TYR A 1 451 ? -29.775 42.663 27.821 1.00 68.00 451 TYR A N 1
ATOM 3669 C CA . 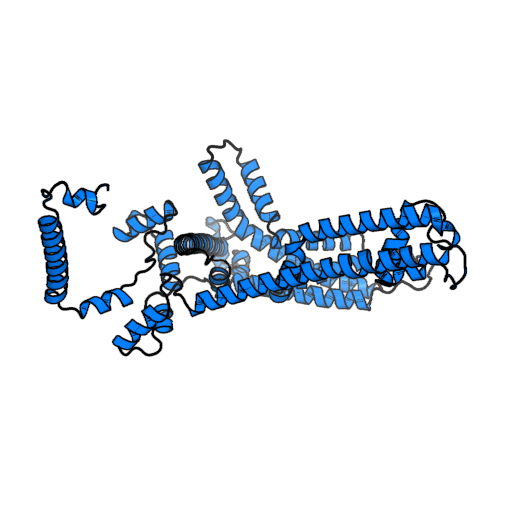TYR A 1 451 ? -29.115 43.280 26.673 1.00 68.00 451 TYR A CA 1
ATOM 3670 C C . TYR A 1 451 ? -29.931 43.106 25.389 1.00 68.00 451 TYR A C 1
ATOM 3672 O O . TYR A 1 451 ? -30.173 44.084 24.683 1.00 68.00 451 TYR A O 1
ATOM 3680 N N . LEU A 1 452 ? -30.427 41.894 25.121 1.00 63.06 452 LEU A N 1
ATOM 3681 C CA . LEU A 1 452 ? -31.295 41.615 23.973 1.00 63.06 452 LEU A CA 1
ATOM 3682 C C . LEU A 1 452 ? -32.631 42.364 24.065 1.00 63.06 452 LEU A C 1
ATOM 3684 O O . LEU A 1 452 ? -33.092 42.908 23.063 1.00 63.06 452 LEU A O 1
ATOM 3688 N N . SER A 1 453 ? -33.220 42.473 25.260 1.00 66.31 453 SER A N 1
ATOM 3689 C CA . SER A 1 453 ? -34.448 43.250 25.473 1.00 66.31 453 SER A CA 1
ATOM 3690 C C . SER A 1 453 ? -34.241 44.751 25.235 1.00 66.31 453 SER A C 1
ATOM 3692 O O . SER A 1 453 ? -35.080 45.403 24.615 1.00 66.31 453 SER A O 1
ATOM 3694 N N . ARG A 1 454 ? -33.089 45.301 25.647 1.00 66.56 454 ARG A N 1
ATOM 3695 C CA . ARG A 1 454 ? -32.720 46.702 25.404 1.00 66.56 454 ARG A CA 1
ATOM 3696 C C . ARG A 1 454 ? -32.419 46.955 23.935 1.00 66.56 454 ARG A C 1
ATOM 3698 O O . ARG A 1 454 ? -32.806 48.004 23.435 1.00 66.56 454 ARG A O 1
ATOM 3705 N N . TYR A 1 455 ? -31.793 46.006 23.242 1.00 61.75 455 TYR A N 1
ATOM 3706 C CA . TYR A 1 455 ? -31.566 46.088 21.799 1.00 61.75 455 TYR A CA 1
ATOM 3707 C C . TYR A 1 455 ? -32.887 46.075 21.015 1.00 61.75 455 TYR A C 1
ATOM 3709 O O . TYR A 1 455 ? -33.079 46.903 20.126 1.00 61.75 455 TYR A O 1
ATOM 3717 N N . ALA A 1 456 ? -33.826 45.202 21.396 1.00 56.56 456 ALA A N 1
ATOM 3718 C CA . ALA A 1 456 ? -35.166 45.151 20.811 1.00 56.56 456 ALA A CA 1
ATOM 3719 C C . ALA A 1 456 ? -35.960 46.450 21.058 1.00 56.56 456 ALA A C 1
ATOM 3721 O O . ALA A 1 456 ? -36.600 46.965 20.141 1.00 56.56 456 ALA A O 1
ATOM 3722 N N . ALA A 1 457 ? -35.850 47.032 22.258 1.00 62.59 457 ALA A N 1
ATOM 3723 C CA . ALA A 1 457 ? -36.465 48.319 22.589 1.00 62.59 457 ALA A CA 1
ATOM 3724 C C . ALA A 1 457 ? -35.830 49.501 21.832 1.00 62.59 457 ALA A C 1
ATOM 3726 O O . ALA A 1 457 ? -36.540 50.415 21.422 1.00 62.59 457 ALA A O 1
ATOM 3727 N N . TRP A 1 458 ? -34.510 49.479 21.602 1.00 61.97 458 TRP A N 1
ATOM 3728 C CA . TRP A 1 458 ? -33.802 50.511 20.831 1.00 61.97 458 TRP A CA 1
ATOM 3729 C C . TRP A 1 458 ? -34.185 50.511 19.345 1.00 61.97 458 TRP A C 1
ATOM 3731 O O . TRP A 1 458 ? -34.146 51.556 18.701 1.00 61.97 458 TRP A O 1
ATOM 3741 N N . GLN A 1 459 ? -34.568 49.353 18.800 1.00 58.22 459 GLN A N 1
ATOM 3742 C CA . GLN A 1 459 ? -35.033 49.218 17.416 1.00 58.22 459 GLN A CA 1
ATOM 3743 C C . GLN A 1 459 ? -36.553 49.392 17.247 1.00 58.22 459 GLN A C 1
ATOM 3745 O O . GLN A 1 459 ? -37.025 49.409 16.113 1.00 58.22 459 GLN A O 1
ATOM 3750 N N . GLY A 1 460 ? -37.318 49.554 18.336 1.00 62.22 460 GLY A N 1
ATOM 3751 C CA . GLY A 1 460 ? -38.764 49.810 18.287 1.00 62.22 460 GLY A CA 1
ATOM 3752 C C . GLY A 1 460 ? -39.599 48.668 17.690 1.00 62.22 460 GLY A C 1
ATOM 3753 O O . GLY A 1 460 ? -40.635 48.933 17.088 1.00 62.22 460 GLY A O 1
ATOM 3754 N N . LEU A 1 461 ? -39.138 47.418 17.809 1.00 59.31 461 LEU A N 1
ATOM 3755 C CA . LEU A 1 461 ? -39.784 46.240 17.220 1.00 59.31 461 LEU A CA 1
ATOM 3756 C C . LEU A 1 461 ? -40.678 45.528 18.248 1.00 59.31 461 LEU A C 1
ATOM 3758 O O . LEU A 1 461 ? -40.226 45.210 19.349 1.00 59.31 461 LEU A O 1
ATOM 3762 N N . ASP A 1 462 ? -41.921 45.209 17.875 1.00 57.72 462 ASP A N 1
ATOM 3763 C CA . ASP A 1 462 ? -42.804 44.377 18.702 1.00 57.72 462 ASP A CA 1
ATOM 3764 C C . ASP A 1 462 ? -42.261 42.939 18.797 1.00 57.72 462 ASP A C 1
ATOM 3766 O O . ASP A 1 462 ? -41.660 42.419 17.853 1.00 57.72 462 ASP A O 1
ATOM 3770 N N . GLY A 1 463 ? -42.481 42.270 19.938 1.00 54.88 463 GLY A N 1
ATOM 3771 C CA . GLY A 1 463 ? -41.781 41.037 20.351 1.00 54.88 463 GLY A CA 1
ATOM 3772 C C . GLY A 1 463 ? -41.799 39.847 19.374 1.00 54.88 463 GLY A C 1
ATOM 3773 O O . GLY A 1 463 ? -40.990 38.934 19.514 1.00 54.88 463 GLY A O 1
ATOM 3774 N N . VAL A 1 464 ? -42.663 39.868 18.356 1.00 55.19 464 VAL A N 1
ATOM 3775 C CA . VAL A 1 464 ? -42.724 38.861 17.281 1.00 55.19 464 VAL A CA 1
ATOM 3776 C C . VAL A 1 464 ? -41.679 39.121 16.178 1.00 55.19 464 VAL A C 1
ATOM 3778 O O . VAL A 1 464 ? -41.159 38.173 15.595 1.00 55.19 464 VAL A O 1
ATOM 3781 N N . GLN A 1 465 ? -41.299 40.377 15.917 1.00 50.03 465 GLN A N 1
ATOM 3782 C CA . GLN A 1 465 ? -40.281 40.732 14.912 1.00 50.03 465 GLN A CA 1
ATOM 3783 C C . GLN A 1 465 ? -38.844 40.543 15.426 1.00 50.03 465 GLN A C 1
ATOM 3785 O O . GLN A 1 465 ? -37.958 40.174 14.655 1.00 50.03 465 GLN A O 1
ATOM 3790 N N . ALA A 1 466 ? -38.614 40.702 16.733 1.00 51.38 466 ALA A N 1
ATOM 3791 C CA . ALA A 1 466 ? -37.297 40.504 17.346 1.00 51.38 466 ALA A CA 1
ATOM 3792 C C . ALA A 1 466 ? -36.803 39.040 17.268 1.00 51.38 466 ALA A C 1
ATOM 3794 O O . ALA A 1 466 ? -35.610 38.802 17.067 1.00 51.38 466 ALA A O 1
ATOM 3795 N N . MET A 1 467 ? -37.709 38.053 17.354 1.00 50.25 467 MET A N 1
ATOM 3796 C CA . MET A 1 467 ? -37.355 36.629 17.201 1.00 50.25 467 MET A CA 1
ATOM 3797 C C . MET A 1 467 ? -36.958 36.262 15.762 1.00 50.25 467 MET A C 1
ATOM 3799 O O . MET A 1 467 ? -36.097 35.403 15.569 1.00 50.25 467 MET A O 1
ATOM 3803 N N . ALA A 1 468 ? -37.521 36.937 14.753 1.00 49.41 468 ALA A N 1
ATOM 3804 C CA . ALA A 1 468 ? -37.200 36.687 13.347 1.00 49.41 468 ALA A CA 1
ATOM 3805 C C . ALA A 1 468 ? -35.805 37.215 12.951 1.00 49.41 468 ALA A C 1
ATOM 3807 O O . ALA A 1 468 ? -35.093 36.554 12.198 1.00 49.41 468 ALA A O 1
ATOM 3808 N N . CYS A 1 469 ? -35.371 38.362 13.492 1.00 44.81 469 CYS A N 1
ATOM 3809 C CA . CYS A 1 469 ? -34.041 38.926 13.211 1.00 44.81 469 CYS A CA 1
ATOM 3810 C C . CYS A 1 469 ? -32.883 38.173 13.892 1.00 44.81 469 CYS A C 1
ATOM 3812 O O . CYS A 1 469 ? -31.768 38.201 13.378 1.00 44.81 469 CYS A O 1
ATOM 3814 N N . CYS A 1 470 ? -33.126 37.482 15.012 1.00 47.62 470 CYS A N 1
ATOM 3815 C CA . CYS A 1 470 ? -32.103 36.687 15.709 1.00 47.62 470 CYS A CA 1
ATOM 3816 C C . CYS A 1 470 ? -31.949 35.249 15.178 1.00 47.62 470 CYS A C 1
ATOM 3818 O O . CYS A 1 470 ? -31.219 34.463 15.777 1.00 47.62 470 CYS A O 1
ATOM 3820 N N . GLY A 1 471 ? -32.609 34.882 14.072 1.00 42.88 471 GLY A N 1
ATOM 3821 C CA . GLY A 1 471 ? -32.402 33.578 13.433 1.00 42.88 471 GLY A CA 1
ATOM 3822 C C . GLY A 1 471 ? -32.808 32.378 14.295 1.00 42.88 471 GLY A C 1
ATOM 3823 O O . GLY A 1 471 ? -32.275 31.288 14.111 1.00 42.88 471 GLY A O 1
ATOM 3824 N N . VAL A 1 472 ? -33.749 32.558 15.229 1.00 45.91 472 VAL A N 1
ATOM 3825 C CA . VAL A 1 472 ? -34.370 31.463 15.991 1.00 45.91 472 VAL A CA 1
ATOM 3826 C C . VAL A 1 472 ? -35.807 31.292 15.505 1.00 45.91 472 VAL A C 1
ATOM 3828 O O . VAL A 1 472 ? -36.777 31.510 16.222 1.00 45.91 472 VAL A O 1
ATOM 3831 N N . ALA A 1 473 ? -35.942 30.932 14.235 1.00 33.66 473 ALA A N 1
ATOM 3832 C CA . ALA A 1 473 ? -37.177 30.410 13.678 1.00 33.66 473 ALA A CA 1
ATOM 3833 C C . ALA A 1 473 ? -36.818 29.198 12.813 1.00 33.66 473 ALA A C 1
ATOM 3835 O O . ALA A 1 473 ? -36.168 29.348 11.781 1.00 33.66 473 ALA A O 1
ATOM 3836 N N . GLY A 1 474 ? -37.233 28.012 13.260 1.00 33.31 474 GLY A N 1
ATOM 3837 C CA . GLY A 1 474 ? -37.160 26.773 12.485 1.00 33.31 474 GLY A CA 1
ATOM 3838 C C . GLY A 1 474 ? -36.371 25.656 13.157 1.00 33.31 474 GLY A C 1
ATOM 3839 O O . GLY A 1 474 ? -35.238 25.383 12.775 1.00 33.31 474 GLY A O 1
ATOM 3840 N N . THR A 1 475 ? -36.989 25.025 14.154 1.00 35.44 475 THR A N 1
ATOM 3841 C CA . THR A 1 475 ? -36.872 23.579 14.402 1.00 35.44 475 THR A CA 1
ATOM 3842 C C . THR A 1 475 ? -37.329 22.772 13.197 1.00 35.44 475 THR A C 1
ATOM 3844 O O . THR A 1 475 ? -38.318 23.229 12.573 1.00 35.44 475 THR A O 1
#

pLDDT: mean 83.02, std 12.73, range [33.31, 95.81]

Secondary structure (DSSP, 8-state):
-----HHHHHHHHHHS--S-HHHHHHHHHHHHHHHHHHHHHHHHHHH--SS-HHHHHHHHHHS-HHHH-HHHHHHTTHHHHHHHHHHHHHHHHHHHHHHHHHHB-PPPS-TTTTS-SB-HHHHHHHHHHHHHHHHHHHHHHHHHHHHHHHHHHHHHHHHHHHTT----HHHHHHHHHHHHHTSHHHHHHHHHHHHHHHHHHTT-GGGGGGGGGHHHHH-HHHHHHHHHHHTTHHHHHHHHHHHHHHHHHHHHHHHHHSGGGGTTTTSS-HHHHHHHHHHHHHHHGGGGTTTTS--PPTTSTTHHHHHHHHHHHIIIIIIIIIHHHHHHHHHHHHHHHHHHHHHHHHHHHB-TTT--BHHHHHHHHHHTT-SSHHHHIIIIIS-HHHHHHHHHHHHHS-TTTS-HHHHHHHHHHHTT--TTS-TT--HHHHTTGGGS-HHHHHHHHHHHHHHHHHHHHHTT--HHHHHHHTT----

Sequence (475 aa):
MWYVYGEAKQNILDTVPFSSPDIKARYFIRMCIDLHRESKLIKDLSRFSVVPERLLKVAQRNIPDWMHRPFQIFLCDDAKNMTRLLRAALYLGLVLAAHTGMFLVPAEESEDADSQWISPRAAIVAFTLGGLYFLCTATWLLLTIAIKFPIALHEVHADVAKHHFHIPGFVQTLWALWKLLSEGHVAWRFLLLTCCVFAFLLRHFWLLCFILMDFWCQSSVLATVFRAICAPLRSLAMTFLGLVIITFVYAGIGFRFFRDDFHHFCDENIVTCTENILYQGTRAGIVGLSLMLSSTKPGSPDWTERMMYDMSYFIIFGVIVLNTIVGLIVDSFGALRLDMEARENDQRTQTFISCIDRRNVEQVAQMRGIADGFDYHETHRQNKWDYMAFIFHLCETELEELTGPEHYIRSLMDRGDAKWIPIGRSKFLEGSDMGVRPQDRFLRISEQTEYLSRYAAWQGLDGVQAMACCGVAGT

=== Feature glossary ===
Feature key, reading from the visual/contextual features back to the raw sequence:

Rendered structure images. Structure images are PyMOL renders from six orthogonal camera directions. Cartoon representation draws helices as coils and strands as arrows; sticks shows the backbone as bonds; surface shows the solvent-excluded envelope. Rainbow coloring maps sequence position to hue (blue→red, N→C); chain coloring assigns a distinct color per polypeptide.

Contact-map, Ramachandran, and PAE plots. Three diagnostic plots accompany the record. The Cα contact map visualizes the tertiary structure as a 2D adjacency matrix (8 Å cutoff, sequence-local contacts suppressed). The Ramachandran plot shows the distribution of backbone (φ, ψ) torsions, with points in the α and β basins reflecting secondary structure content. The PAE plot shows AlphaFold's inter-residue confidence as a color matrix.

InterPro / GO / CATH / organism. The annotation block draws on four external resources. InterPro: which protein families and domains the sequence belongs to. GO: standardized terms for what the protein does, what process it participates in, and where in the cell it acts. CATH: which structural fold it has in the CATH hierarchy. Organism: the species of origin.

Nearest PDB structures. Structural nearest neighbors (via Foldseek easy-search vs the PDB). Reported per hit: target PDB id, E-value, and alignment TM-score. A TM-score above ~0.5 is the conventional threshold for 'same fold'.

Predicted aligned error. Predicted aligned error is AlphaFold's pairwise confidence. Unlike pLDDT (per-residue), PAE is per-residue-pair and captures whether two parts of the structure are correctly placed relative to each other. Units are ångströms of expected positional error.

Solvent-accessible surface area. SASA measures how much of the protein is reachable by solvent. It is computed by rolling a water-sized probe over the atomic surface and summing the exposed area (Å²). Per-residue SASA distinguishes core (buried, low SASA) from surface (exposed, high SASA) residues; total SASA is a whole-molecule size measure.

B-factor. Crystallographic B-factors measure how much each atom's electron density is smeared out, in Å². They rise in mobile loops and surface residues and fall in the buried interior. In AlphaFold models this column is repurposed to hold pLDDT instead.

pLDDT. For AlphaFold models, the B-factor field carries pLDDT — the model's own estimate of local accuracy on a 0–100 scale. Regions with pLDDT<50 should be treated as essentially unmodeled; they often correspond to intrinsically disordered segments.

Backbone torsions (φ/ψ). φ (phi) and ψ (psi) are the two rotatable backbone dihedrals per residue: φ is the C(i-1)–N–Cα–C torsion, ψ is the N–Cα–C–N(i+1) torsion, both in degrees on (−180°, 180°]. α-helical residues cluster near (−60°, −45°); β-strand residues near (−120°, +130°). A Ramachandran plot is simply a scatter of (φ, ψ) for every residue.

Radius of gyration, Cα contacts, bounding box. Radius of gyration (Rg) is the root-mean-square distance of Cα atoms from their centroid — a single number for overall size and compactness. A globular domain of N residues has Rg ≈ 2.2·N^0.38 Å; an extended or disordered chain has a much larger Rg. The Cα contact count is the number of residue pairs whose Cα atoms are within 8 Å and are more than four positions apart in sequence — a standard proxy for tertiary packing density. The bounding box is the smallest axis-aligned box enclosing all Cα atoms.

Secondary structure (3-state, P-SEA). Three-state secondary structure (P-SEA) collapses the eight DSSP classes into helix (a), strand (b), and coil (c). P-SEA assigns these from Cα geometry alone — distances and angles — without requiring backbone oxygens, so it works on any Cα trace.

Secondary structure (8-state, DSSP). Secondary structure is the local, repeating backbone conformation. DSSP classifies it into eight states by reading the hydrogen-bond network: three helix types (H, G, I), two β types (E, B), two non-regular types (T, S), and unstructured coil (-).

Foldseek 3Di. The Foldseek 3Di string encodes local tertiary geometry as a 20-letter alphabet — one character per residue — derived from the relative positions of nearby Cα atoms. Unlike the amino-acid sequence, 3Di is a direct function of the 3D structure, so two proteins with the same fold have similar 3Di strings even at low sequence identity.

mmCIF coordinates. Structure coordinates are given as an mmCIF _atom_site loop: one row per atom with element, residue name, chain id, sequence number, and x/y/z position in Å. Only the four main-chain atoms per residue are included here; side chains are omitted to keep the record compact.

Sequence. This is the polypeptide sequence — one letter per residue, N-terminus first. Length ranges from a few dozen residues for small domains to over a thousand for large multi-domain proteins.